Protein AF-A0A356ESF3-F1 (afdb_monomer_lite)

Radius of gyration: 30.13 Å; chains: 1; bounding box: 74×67×74 Å

pLDDT: mean 86.28, std 17.3, range [22.8, 98.75]

Foldseek 3Di:
DDDDDDDDPPDDDPDDPDPPDALAACQVVVVLLVVLQVQQAQVVDAALFGHQFGPDNDGALLLSLLSLLLCVQSQDQQCPVDDPRNLVRNLVVNQVQADQLRFGPRPVPADRLLSQLSQLQSCLSSLAARPHFPASLAVCCLDLVSVVVCVVPVAQQQQLLRRLSCCQSYVLLSLLAPSHDPSNLVSNVVVVQVAQDQQQRFGGVVRHHVDLLSRLNNCLSHCLSCVVVVNQRDHLLNLLVSLLVCQDPQLDNDPQAQSLLSSLSSCLRSCVNVVPRCVVSSVVSLVSNSNVLSVCVVVVSVVSRGSRSSSSNSQSLLSSCVSCVPNHPHPVRRHGHHPRHDVSSNVNLSHHDHNDPVPDDQPLEDDDQPVVVVVVVVVALWDWLQQDQDAFWTRTHNRDPQFIKHWDPQDDPDPSPFGFDDFDAVVQVPPRDHNSRGHGHPPDDPTDIGTHDDPSPVDQFKDKDKDKDAAQAQDQAKAFPDAQQDQPPLRHAKGFIFGPPVVQRWTKIWGDNRSDPVRIDIDIFPHRDDHPDIWMWMWIDGPPPDIWIDINNHTRTD

Secondary structure (DSSP, 8-state):
----------------------S--HHHHHHHHHHHHHTTB-TTPPTT-B-SSTT--S--HHHHHHHHHHHHHTT--HHHHS-HHHHHHHHHHHTTTB-TTS-BS--TT--HHHHHHHHHHHHHHHT---SS-SHHHHTTSSSHHHHHHHHHHT--GGGHHHHTHHIIIIIIHHHHSTT--HHHHHHHHHHHHHHB-TTTS-B-TTS--SSHHHHHHHHHTTHHHHHHHTPPPS-HHHHHHHHHHH--TTS-SSSSSHHHHHHHHHHHHHHHHSTTSSHHHHHHHHHHHHHHHHHHHHHHHHT---HHHHHHHHHHHHHHHHH-TTTS--TT-PPP--TTT-GGGG-HHHH---S--S--SSSSS----HHHHHHHHT--S--B----SSSSEE-BTT--GGG-EEEES--SSSTTSSSSEE-S-GGGT-TTS-TT-EE----SSS-EEE----GGG---S-EEEEEEE-BSS--SEEEEEEEEEETGGGEEEEEEEEEETTSS-EEEEEE-SSS-STT-EEEEEEEEPPBT--EEEEEEEETTTEEEEEETTEEEE-

Sequence (558 aa):
MRIGGLAIVVVFFAARSSTAQTILDLATVRPKIYTALANLEIAGGGYGQYSMTVGSSTPSYYASLDASQIRTIIGEDLPTSLTETQRTEWIAHLHTFALPDGGYTDTYGHNVLHANGMTIQSLGALGGKQKYPASPLYAPFDTPTEAINYLLNQINWTNQWGESHKFWGGFVMYSQSTAATIEWIDTVFDWLDTNVDPTTGWWRIGQQPSSNTQGLGGGSHIWPMFEHCGHAFPYPERVIDRILTMAASNGSFGGIGYLNLDAMYGLKYMHSLAPTYRTADIDALVVKHGQWLAANLDSYLAGNPNAHSLLACVGDLGLMNQLAPHLYPDSTGASWTDIFTDPRFYQTAAVEVFSSEPPGPPIGADRRAPYAYTVLGDAPAGYWRLGETEPGAVGEARGQESLQGMHHSLGSDAGPGNIAQSGPRPAGGFVGMSSDNRAIHFAGGNDYVSVPDAAELDITGALTLEAWIRLDRIPAGNTGIVAKYLGSGNQRSYSLYVDGQTDDGTLGLIISPDGTYTTSFALRDDVAIPLETWLHVVGTYEPSQRMRLYINGTQAAE

Structure (mmCIF, N/CA/C/O backbone):
data_AF-A0A356ESF3-F1
#
_entry.id   AF-A0A356ESF3-F1
#
loop_
_atom_site.group_PDB
_atom_site.id
_atom_site.type_symbol
_atom_site.label_atom_id
_atom_site.label_alt_id
_atom_site.label_comp_id
_atom_site.label_asym_id
_atom_site.label_entity_id
_atom_site.label_seq_id
_atom_site.pdbx_PDB_ins_code
_atom_site.Cartn_x
_atom_site.Cartn_y
_atom_site.Cartn_z
_atom_site.occupancy
_atom_site.B_iso_or_equiv
_atom_site.auth_seq_id
_atom_site.auth_comp_id
_atom_site.auth_asym_id
_atom_site.auth_atom_id
_atom_site.pdbx_PDB_model_num
ATOM 1 N N . MET A 1 1 ? 21.217 -44.627 3.019 1.00 33.62 1 MET A N 1
ATOM 2 C CA . MET A 1 1 ? 22.060 -43.619 2.336 1.00 33.62 1 MET A CA 1
ATOM 3 C C . MET A 1 1 ? 21.092 -42.588 1.744 1.00 33.62 1 MET A C 1
ATOM 5 O O . MET A 1 1 ? 20.382 -42.957 0.827 1.00 33.62 1 MET A O 1
ATOM 9 N N . ARG A 1 2 ? 20.637 -41.632 2.578 1.00 23.33 2 ARG A N 1
ATOM 10 C CA . ARG A 1 2 ? 20.814 -40.152 2.470 1.00 23.33 2 ARG A CA 1
ATOM 11 C C . ARG A 1 2 ? 20.280 -39.564 1.140 1.00 23.33 2 ARG A C 1
ATOM 13 O O . ARG A 1 2 ? 20.838 -39.919 0.115 1.00 23.33 2 ARG A O 1
ATOM 20 N N . ILE A 1 3 ? 19.107 -38.891 1.112 1.00 28.06 3 ILE A N 1
ATOM 21 C CA . ILE A 1 3 ? 18.780 -37.461 1.459 1.00 28.06 3 ILE A CA 1
ATOM 22 C C . ILE A 1 3 ? 19.436 -36.492 0.445 1.00 28.06 3 ILE A C 1
ATOM 24 O O . ILE A 1 3 ? 20.602 -36.704 0.148 1.00 28.06 3 ILE A O 1
ATOM 28 N N . GLY A 1 4 ? 18.838 -35.424 -0.111 1.00 24.97 4 GLY A N 1
ATOM 29 C CA . GLY A 1 4 ? 17.631 -34.604 0.141 1.00 24.97 4 GLY A CA 1
ATOM 30 C C . GLY A 1 4 ? 17.534 -33.517 -0.964 1.00 24.97 4 GLY A C 1
ATOM 31 O O . GLY A 1 4 ? 18.264 -33.609 -1.942 1.00 24.97 4 GLY A O 1
ATOM 32 N N . GLY A 1 5 ? 16.713 -32.468 -0.913 1.00 25.56 5 GLY A N 1
ATOM 33 C CA . GLY A 1 5 ? 15.833 -31.957 0.129 1.00 25.56 5 GLY A CA 1
ATOM 34 C C . GLY A 1 5 ? 15.041 -30.746 -0.394 1.00 25.56 5 GLY A C 1
ATOM 35 O O . GLY A 1 5 ? 15.515 -29.990 -1.237 1.00 25.56 5 GLY A O 1
ATOM 36 N N . LEU A 1 6 ? 13.824 -30.617 0.126 1.00 25.80 6 LEU A N 1
ATOM 37 C CA . LEU A 1 6 ? 12.938 -29.461 0.052 1.00 25.80 6 LEU A CA 1
ATOM 38 C C . LEU A 1 6 ? 13.530 -28.361 0.955 1.00 25.80 6 LEU A C 1
ATOM 40 O O . LEU A 1 6 ? 13.754 -28.615 2.140 1.00 25.80 6 LEU A O 1
ATOM 44 N N . ALA A 1 7 ? 13.811 -27.171 0.428 1.00 23.06 7 ALA A N 1
ATOM 45 C CA . ALA A 1 7 ? 14.219 -26.029 1.243 1.00 23.06 7 ALA A CA 1
ATOM 46 C C . ALA A 1 7 ? 12.967 -25.308 1.764 1.00 23.06 7 ALA A C 1
ATOM 48 O O . ALA A 1 7 ? 12.455 -24.395 1.129 1.00 23.06 7 ALA A O 1
ATOM 49 N N . ILE A 1 8 ? 12.466 -25.738 2.924 1.00 25.11 8 ILE A N 1
ATOM 50 C CA . ILE A 1 8 ? 11.667 -24.871 3.793 1.00 25.11 8 ILE A CA 1
ATOM 51 C C . ILE A 1 8 ? 12.666 -24.241 4.759 1.00 25.11 8 ILE A C 1
ATOM 53 O O . ILE A 1 8 ? 13.225 -24.925 5.618 1.00 25.11 8 ILE A O 1
ATOM 57 N N . VAL A 1 9 ? 12.917 -22.944 4.608 1.00 22.80 9 VAL A N 1
ATOM 58 C CA . VAL A 1 9 ? 13.633 -22.162 5.616 1.00 22.80 9 VAL A CA 1
ATOM 59 C C . VAL A 1 9 ? 12.660 -21.929 6.773 1.00 22.80 9 VAL A C 1
ATOM 61 O O . VAL A 1 9 ? 11.919 -20.955 6.798 1.00 22.80 9 VAL A O 1
ATOM 64 N N . VAL A 1 10 ? 12.628 -22.859 7.728 1.00 24.31 10 VAL A N 1
ATOM 65 C CA . VAL A 1 10 ? 12.132 -22.575 9.080 1.00 24.31 10 VAL A CA 1
ATOM 66 C C . VAL A 1 10 ? 13.339 -22.118 9.887 1.00 24.31 10 VAL A C 1
ATOM 68 O O . VAL A 1 10 ? 14.168 -22.934 10.297 1.00 24.31 10 VAL A O 1
ATOM 71 N N . VAL A 1 11 ? 13.468 -20.808 10.095 1.00 26.02 11 VAL A N 1
ATOM 72 C CA . VAL A 1 11 ? 14.440 -20.265 11.048 1.00 26.02 11 VAL A CA 1
ATOM 73 C C . VAL A 1 11 ? 13.948 -20.606 12.453 1.00 26.02 11 VAL A C 1
ATOM 75 O O . VAL A 1 11 ? 13.089 -19.932 13.013 1.00 26.02 11 VAL A O 1
ATOM 78 N N . PHE A 1 12 ? 14.487 -21.672 13.043 1.00 25.70 12 PHE A N 1
ATOM 79 C CA . PHE A 1 12 ? 14.434 -21.846 14.490 1.00 25.70 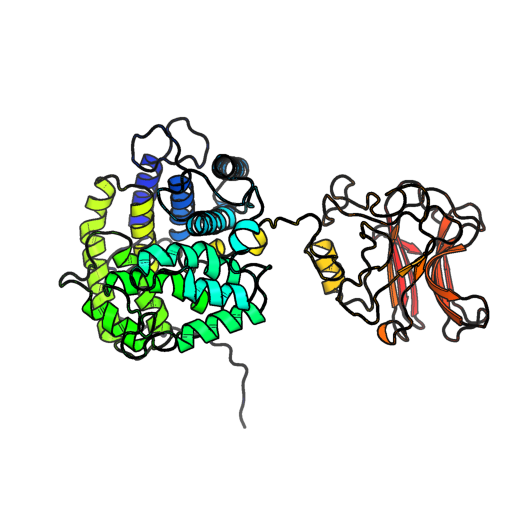12 PHE A CA 1
ATOM 80 C C . PHE A 1 12 ? 15.475 -20.914 15.110 1.00 25.70 12 PHE A C 1
ATOM 82 O O . PHE A 1 12 ? 16.675 -21.189 15.052 1.00 25.70 12 PHE A O 1
ATOM 89 N N . PHE A 1 13 ? 15.031 -19.820 15.731 1.00 31.69 13 PHE A N 1
ATOM 90 C CA . PHE A 1 13 ? 15.880 -19.101 16.673 1.00 31.69 13 PHE A CA 1
ATOM 91 C C . PHE A 1 13 ? 16.156 -20.030 17.856 1.00 31.69 13 PHE A C 1
ATOM 93 O O . PHE A 1 13 ? 15.277 -20.330 18.664 1.00 31.69 13 PHE A O 1
ATOM 100 N N . ALA A 1 14 ? 17.392 -20.517 17.952 1.00 28.67 14 ALA A N 1
ATOM 101 C CA . ALA A 1 14 ? 17.881 -21.115 19.179 1.00 28.67 14 ALA A CA 1
ATOM 102 C C . ALA A 1 14 ? 17.807 -20.040 20.270 1.00 28.67 14 ALA A C 1
ATOM 104 O O . ALA A 1 14 ? 18.539 -19.051 20.219 1.00 28.67 14 ALA A O 1
ATOM 105 N N . ALA A 1 15 ? 16.914 -20.228 21.243 1.00 33.78 15 ALA A N 1
ATOM 106 C CA . ALA A 1 15 ? 16.861 -19.409 22.440 1.00 33.78 15 ALA A CA 1
ATOM 107 C C . ALA A 1 15 ? 18.212 -19.512 23.161 1.00 33.78 15 ALA A C 1
ATOM 109 O O . ALA A 1 15 ? 18.479 -20.455 23.908 1.00 33.78 15 ALA A O 1
ATOM 110 N N . ARG A 1 16 ? 19.097 -18.539 22.925 1.00 36.41 16 ARG A N 1
ATOM 111 C CA . ARG A 1 16 ? 20.170 -18.247 23.867 1.00 36.41 16 ARG A CA 1
ATOM 112 C C . ARG A 1 16 ? 19.486 -17.742 25.126 1.00 36.41 16 ARG A C 1
ATOM 114 O O . ARG A 1 16 ? 18.855 -16.692 25.106 1.00 36.41 16 ARG A O 1
ATOM 121 N N . SER A 1 17 ? 19.620 -18.487 26.219 1.00 40.91 17 SER A N 1
ATOM 122 C CA . SER A 1 17 ? 19.345 -17.975 27.555 1.00 40.91 17 SER A CA 1
ATOM 123 C C . SER A 1 17 ? 20.374 -16.885 27.873 1.00 40.91 17 SER A C 1
ATOM 125 O O . SER A 1 17 ? 21.403 -17.148 28.499 1.00 40.91 17 SER A O 1
ATOM 127 N N . SER A 1 18 ? 20.147 -15.665 27.397 1.00 42.16 18 SER A N 1
ATOM 128 C CA . SER A 1 18 ? 20.716 -14.486 28.028 1.00 42.16 18 SER A CA 1
ATOM 129 C C . SER A 1 18 ? 19.653 -13.939 28.970 1.00 42.16 18 SER A C 1
ATOM 131 O O . SER A 1 18 ? 18.518 -13.661 28.601 1.00 42.16 18 SER A O 1
ATOM 133 N N . THR A 1 19 ? 20.029 -13.807 30.231 1.00 45.09 19 THR A N 1
ATOM 134 C CA . THR A 1 19 ? 19.345 -13.029 31.263 1.00 45.09 19 THR A CA 1
ATOM 135 C C . THR A 1 19 ? 19.407 -11.530 30.933 1.00 45.09 19 THR A C 1
ATOM 137 O O . THR A 1 19 ? 19.825 -10.728 31.766 1.00 45.09 19 THR A O 1
ATOM 140 N N . ALA A 1 20 ? 19.100 -11.141 29.695 1.00 57.12 20 ALA A N 1
ATOM 141 C CA . ALA A 1 20 ? 18.990 -9.746 29.315 1.00 57.12 20 ALA A CA 1
ATOM 142 C C . ALA A 1 20 ? 17.649 -9.235 29.846 1.00 57.12 20 ALA A C 1
ATOM 144 O O . ALA A 1 20 ? 16.586 -9.728 29.476 1.00 57.12 20 ALA A O 1
ATOM 145 N N . GLN A 1 21 ? 17.720 -8.305 30.794 1.00 80.31 21 GLN A N 1
ATOM 146 C CA . GLN A 1 21 ? 16.552 -7.680 31.394 1.00 80.31 21 GLN A CA 1
ATOM 147 C C . GLN A 1 21 ? 15.764 -6.930 30.313 1.00 80.31 21 GLN A C 1
ATOM 149 O O . GLN A 1 21 ? 16.346 -6.152 29.558 1.00 80.31 21 GLN A O 1
ATOM 154 N N . THR A 1 22 ? 14.451 -7.160 30.255 1.00 92.50 22 THR A N 1
ATOM 155 C CA . THR A 1 22 ? 13.517 -6.378 29.435 1.00 92.50 22 THR A CA 1
ATOM 156 C C . THR A 1 22 ? 13.766 -4.881 29.628 1.00 92.50 22 THR A C 1
ATOM 158 O O . THR A 1 22 ? 13.829 -4.410 30.765 1.00 92.50 22 THR A O 1
ATOM 161 N N . ILE A 1 23 ? 13.918 -4.144 28.525 1.00 96.81 23 ILE A N 1
ATOM 162 C CA . ILE A 1 23 ? 14.173 -2.696 28.540 1.00 96.81 23 ILE A CA 1
ATOM 163 C C . ILE A 1 23 ? 12.850 -1.934 28.590 1.00 96.81 23 ILE A C 1
ATOM 165 O O . ILE A 1 23 ? 12.696 -1.025 29.402 1.00 96.81 23 ILE A O 1
ATOM 169 N N . LEU A 1 24 ? 11.894 -2.313 27.740 1.00 97.31 24 LEU A N 1
ATOM 170 C CA . LEU A 1 24 ? 10.580 -1.683 27.668 1.00 97.31 24 LEU A CA 1
ATOM 171 C C . LEU A 1 24 ? 9.538 -2.729 27.277 1.00 97.31 24 LEU A C 1
ATOM 173 O O . LEU A 1 24 ? 9.595 -3.277 26.185 1.00 97.31 24 LEU A O 1
ATOM 177 N N . ASP A 1 25 ? 8.583 -2.993 28.165 1.00 97.38 25 ASP A N 1
ATOM 178 C CA . ASP A 1 25 ? 7.442 -3.854 27.851 1.00 97.38 25 ASP A CA 1
ATOM 179 C C . ASP A 1 25 ? 6.355 -3.042 27.134 1.00 97.38 25 ASP A C 1
ATOM 181 O O . ASP A 1 25 ? 5.724 -2.156 27.727 1.00 97.38 25 ASP A O 1
ATOM 185 N N . LEU A 1 26 ? 6.127 -3.351 25.860 1.00 98.19 26 LEU A N 1
ATOM 186 C CA . LEU A 1 26 ? 5.186 -2.658 24.985 1.00 98.19 26 LEU A CA 1
ATOM 187 C C . LEU A 1 26 ? 3.727 -2.816 25.433 1.00 98.19 26 LEU A C 1
ATOM 189 O O . LEU A 1 26 ? 2.911 -1.925 25.169 1.00 98.19 26 LEU A O 1
ATOM 193 N N . ALA A 1 27 ? 3.413 -3.842 26.234 1.00 97.56 27 ALA A N 1
ATOM 194 C CA . ALA A 1 27 ? 2.104 -3.978 26.872 1.00 97.56 27 ALA A CA 1
ATOM 195 C C . ALA A 1 27 ? 1.774 -2.773 27.767 1.00 97.56 27 ALA A C 1
ATOM 197 O O . ALA A 1 27 ? 0.624 -2.344 27.851 1.00 97.56 27 ALA A O 1
ATOM 198 N N . THR A 1 28 ? 2.788 -2.193 28.419 1.00 97.38 28 THR A N 1
ATOM 199 C CA . THR A 1 28 ? 2.629 -1.019 29.295 1.00 97.38 28 THR A CA 1
ATOM 200 C C . THR A 1 28 ? 2.535 0.294 28.517 1.00 97.38 28 THR A C 1
ATOM 202 O O . THR A 1 28 ? 2.026 1.294 29.028 1.00 97.38 28 THR A O 1
ATOM 205 N N . VAL A 1 29 ? 3.014 0.294 27.272 1.00 98.00 29 VAL A N 1
ATOM 206 C CA . VAL A 1 29 ? 3.038 1.460 26.386 1.00 98.00 29 VAL A CA 1
ATOM 207 C C . VAL A 1 29 ? 1.725 1.589 25.620 1.00 98.00 29 VAL A C 1
ATOM 209 O O . VAL A 1 29 ? 1.225 2.699 25.439 1.00 98.00 29 VAL A O 1
ATOM 212 N N . ARG A 1 30 ? 1.124 0.469 25.210 1.00 96.69 30 ARG A N 1
ATOM 213 C CA . ARG A 1 30 ? -0.071 0.463 24.358 1.00 96.69 30 ARG A CA 1
ATOM 214 C C . ARG A 1 30 ? -1.232 1.318 24.883 1.00 96.69 30 ARG A C 1
ATOM 216 O O . ARG A 1 30 ? -1.748 2.129 24.115 1.00 96.69 30 ARG A O 1
ATOM 223 N N . PRO A 1 31 ? -1.616 1.249 26.176 1.00 97.81 31 PRO A N 1
ATOM 224 C CA . PRO A 1 31 ? -2.673 2.110 26.712 1.00 97.81 31 PRO A CA 1
ATOM 225 C C . PRO A 1 31 ? -2.331 3.606 26.640 1.00 97.81 31 PRO A C 1
ATOM 227 O O . PRO A 1 31 ? -3.223 4.439 26.469 1.00 97.81 31 PRO A O 1
ATOM 230 N N . LYS A 1 32 ? -1.042 3.963 26.733 1.00 98.38 32 LYS A N 1
ATOM 231 C CA . LYS A 1 32 ? -0.572 5.351 26.614 1.00 98.38 32 LYS A CA 1
ATOM 232 C C . LYS A 1 32 ? -0.705 5.858 25.176 1.00 98.38 32 LYS A C 1
ATOM 234 O O . LYS A 1 32 ? -1.134 6.990 24.980 1.00 98.38 32 LYS A O 1
ATOM 239 N N . ILE A 1 33 ? -0.417 5.014 24.181 1.00 98.44 33 ILE A N 1
ATOM 240 C CA . ILE A 1 33 ? -0.637 5.334 22.759 1.00 98.44 33 ILE A CA 1
ATOM 241 C C . ILE A 1 33 ? -2.128 5.500 22.465 1.00 98.44 33 ILE A C 1
ATOM 243 O O . ILE A 1 33 ? -2.504 6.488 21.845 1.00 98.44 33 ILE A O 1
ATOM 247 N N . TYR A 1 34 ? -2.990 4.604 22.961 1.00 98.00 34 TYR A N 1
ATOM 248 C CA . TYR A 1 34 ? -4.442 4.777 22.823 1.00 98.00 34 TYR A CA 1
ATOM 249 C C . TYR A 1 34 ? -4.934 6.073 23.470 1.00 98.00 34 TYR A C 1
ATOM 251 O O . TYR A 1 34 ? -5.781 6.752 22.903 1.00 98.00 34 TYR A O 1
ATOM 259 N N . THR A 1 35 ? -4.374 6.455 24.621 1.00 98.38 35 THR A N 1
ATOM 260 C CA . THR A 1 35 ? -4.691 7.740 25.263 1.00 98.38 35 THR A CA 1
ATOM 261 C C . THR A 1 35 ? -4.254 8.921 24.391 1.00 98.38 35 THR A C 1
ATOM 263 O O . THR A 1 35 ? -5.018 9.865 24.207 1.00 98.38 35 THR A O 1
ATOM 266 N N . ALA A 1 36 ? -3.050 8.867 23.813 1.00 98.44 36 ALA A N 1
ATOM 267 C CA . ALA A 1 36 ? -2.564 9.900 22.900 1.00 98.44 36 ALA A CA 1
ATOM 268 C C . ALA A 1 36 ? -3.427 10.004 21.628 1.00 98.44 36 ALA A C 1
ATOM 270 O O . ALA A 1 36 ? -3.750 11.111 21.208 1.00 98.44 36 ALA A O 1
ATOM 271 N N . LEU A 1 37 ? -3.862 8.871 21.063 1.00 97.81 37 LEU A N 1
ATOM 272 C CA . LEU A 1 37 ? -4.806 8.832 19.943 1.00 97.81 37 LEU A CA 1
ATOM 273 C C . LEU A 1 37 ? -6.174 9.409 20.312 1.00 97.81 37 LEU A C 1
ATOM 275 O O . LEU A 1 37 ? -6.708 10.214 19.558 1.00 97.81 37 LEU A O 1
ATOM 279 N N . ALA A 1 38 ? -6.723 9.047 21.473 1.00 97.31 38 ALA A N 1
ATOM 280 C CA . ALA A 1 38 ? -8.015 9.554 21.933 1.00 97.31 38 ALA A CA 1
ATOM 281 C C . ALA A 1 38 ? -8.011 11.085 22.086 1.00 97.31 38 ALA A C 1
ATOM 283 O O . ALA A 1 38 ? -9.001 11.743 21.785 1.00 97.31 38 ALA A O 1
ATOM 284 N N . ASN A 1 39 ? -6.880 11.680 22.479 1.00 97.56 39 ASN A N 1
ATOM 285 C CA . ASN A 1 39 ? -6.734 13.139 22.543 1.00 97.56 39 ASN A CA 1
ATOM 286 C C . ASN A 1 39 ? -6.764 13.822 21.161 1.00 97.56 39 ASN A C 1
ATOM 288 O O . ASN A 1 39 ? -6.976 15.035 21.084 1.00 97.56 39 ASN A O 1
ATOM 292 N N . LEU A 1 40 ? -6.509 13.072 20.087 1.00 98.31 40 LEU A N 1
ATOM 293 C CA . LEU A 1 40 ? -6.548 13.556 18.708 1.00 98.31 40 LEU A CA 1
ATOM 294 C C . LEU A 1 40 ? -7.931 13.372 18.068 1.00 98.31 40 LEU A C 1
ATOM 296 O O . LEU A 1 40 ? -8.173 13.963 17.016 1.00 98.31 40 LEU A O 1
ATOM 300 N N . GLU A 1 41 ? -8.843 12.604 18.671 1.00 97.62 41 GLU A N 1
ATOM 301 C CA . GLU A 1 41 ? -10.202 12.407 18.154 1.00 97.62 41 GLU A CA 1
ATOM 302 C C . GLU A 1 41 ? -10.997 13.717 18.119 1.00 97.62 41 GLU A C 1
ATOM 304 O O . GLU A 1 41 ? -10.907 14.572 19.005 1.00 97.62 41 GLU A O 1
ATOM 309 N N . ILE A 1 42 ? -11.816 13.876 17.080 1.00 97.12 42 ILE A N 1
ATOM 310 C CA . ILE A 1 42 ? -12.699 15.030 16.944 1.00 97.12 42 ILE A CA 1
ATOM 311 C C . ILE A 1 42 ? -13.860 14.889 17.926 1.00 97.12 42 ILE A C 1
ATOM 313 O O . ILE A 1 42 ? -14.709 14.007 17.797 1.00 97.12 42 ILE A O 1
ATOM 317 N N . ALA A 1 43 ? -13.92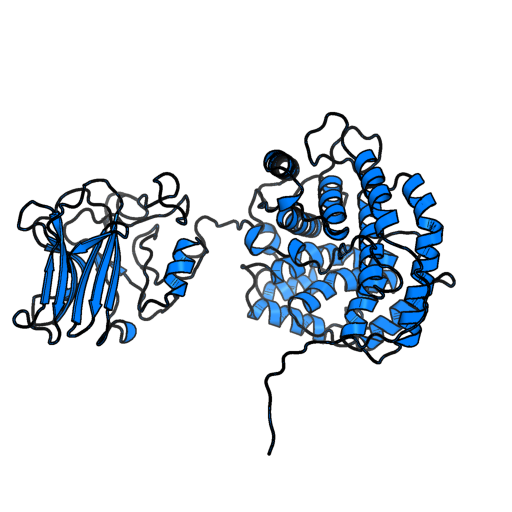9 15.796 18.900 1.00 92.38 43 ALA A N 1
ATOM 318 C CA . ALA A 1 43 ? -15.006 15.813 19.883 1.00 92.38 43 ALA A CA 1
ATOM 319 C C . ALA A 1 43 ? -16.380 15.974 19.203 1.00 92.38 43 ALA A C 1
ATOM 321 O O . ALA A 1 43 ? -16.642 16.971 18.532 1.00 92.38 43 ALA A O 1
ATOM 322 N N . GLY A 1 44 ? -17.265 14.990 19.395 1.00 89.31 44 GLY A N 1
ATOM 323 C CA . GLY A 1 44 ? -18.578 14.945 18.741 1.00 89.31 44 GLY A CA 1
ATOM 324 C C . GLY A 1 44 ? -18.537 14.601 17.245 1.00 89.31 44 GLY A C 1
ATOM 325 O O . GLY A 1 44 ? -19.570 14.696 16.584 1.00 89.31 44 GLY A O 1
ATOM 326 N N . GLY A 1 45 ? -17.368 14.225 16.715 1.00 89.12 45 GLY A N 1
ATOM 327 C CA . GLY A 1 45 ? -17.189 13.723 15.357 1.00 89.12 45 GLY A CA 1
ATOM 328 C C . GLY A 1 45 ? -17.649 12.273 15.193 1.00 89.12 45 GLY A C 1
ATOM 329 O O . GLY A 1 45 ? -17.932 11.572 16.166 1.00 89.12 45 GLY A O 1
ATOM 330 N N . GLY A 1 46 ? -17.735 11.833 13.937 1.00 91.75 46 GLY A N 1
ATOM 331 C CA . GLY A 1 46 ? -17.984 10.428 13.597 1.00 91.75 46 GLY A CA 1
ATOM 332 C C . GLY A 1 46 ? -16.772 9.539 13.890 1.00 91.75 46 GLY A C 1
ATOM 333 O O . GLY A 1 46 ? -15.663 10.043 14.098 1.00 91.75 46 GLY A O 1
ATOM 334 N N . TYR A 1 47 ? -16.957 8.216 13.884 1.00 95.06 47 TYR A N 1
ATOM 335 C CA . TYR A 1 47 ? -15.842 7.303 14.128 1.00 95.06 47 TYR A CA 1
ATOM 336 C C . TYR A 1 47 ? -14.743 7.467 13.070 1.00 95.06 47 TYR A C 1
ATOM 338 O O . TYR A 1 47 ? -15.022 7.644 11.884 1.00 95.06 47 TYR A O 1
ATOM 346 N N . GLY A 1 48 ? -13.482 7.414 13.501 1.00 96.06 48 GLY A N 1
ATOM 347 C CA . GLY A 1 48 ? -12.345 7.556 12.595 1.00 96.06 48 GLY A CA 1
ATOM 348 C C . GLY A 1 48 ? -11.979 8.989 12.218 1.00 96.06 48 GLY A C 1
ATOM 349 O O . GLY A 1 48 ? -11.104 9.175 11.379 1.00 96.06 48 GLY A O 1
ATOM 350 N N . GLN A 1 49 ? -12.629 9.995 12.807 1.00 97.56 49 GLN A N 1
ATOM 351 C CA . GLN A 1 49 ? -12.288 11.401 12.598 1.00 97.56 49 GLN A CA 1
ATOM 352 C C . GLN A 1 49 ? -11.233 11.846 13.606 1.00 97.56 49 GLN A C 1
ATOM 354 O O . GLN A 1 49 ? -11.535 12.081 14.778 1.00 97.56 49 GLN A O 1
ATOM 359 N N . TYR A 1 50 ? -10.000 12.000 13.132 1.00 98.38 50 TYR A N 1
ATOM 360 C CA . TYR A 1 50 ? -8.879 12.491 13.927 1.00 98.38 50 TYR A CA 1
ATOM 361 C C . TYR A 1 50 ? -8.440 13.872 13.446 1.00 98.38 50 TYR A C 1
ATOM 363 O O . TYR A 1 50 ? -8.526 14.209 12.268 1.00 98.38 50 TYR A O 1
ATOM 371 N N . SER A 1 51 ? -7.949 14.685 14.369 1.00 97.44 51 SER A N 1
ATOM 372 C CA . SER A 1 51 ? -7.263 15.938 14.090 1.00 97.44 51 SER A CA 1
ATOM 373 C C . SER A 1 51 ? -5.754 15.729 14.041 1.00 97.44 51 SER A C 1
ATOM 375 O O . SER A 1 51 ? -5.211 14.852 14.709 1.00 97.44 51 SER A O 1
ATOM 377 N N . MET A 1 52 ? -5.051 16.575 13.285 1.00 97.19 52 MET A N 1
ATOM 378 C CA . MET A 1 52 ? -3.586 16.530 13.267 1.00 97.19 52 MET A CA 1
ATOM 379 C C . MET A 1 52 ? -2.991 16.904 14.632 1.00 97.19 52 MET A C 1
ATOM 381 O O . MET A 1 52 ? -1.999 16.320 15.052 1.00 97.19 52 MET A O 1
ATOM 385 N N . THR A 1 53 ? -3.601 17.849 15.350 1.00 97.25 53 THR A N 1
ATOM 386 C CA . THR A 1 53 ? -3.121 18.343 16.648 1.00 97.25 53 THR A CA 1
ATOM 387 C C . THR A 1 53 ? -4.239 18.358 17.679 1.00 97.25 53 THR A C 1
ATOM 389 O O . THR A 1 53 ? -5.343 18.813 17.376 1.00 97.25 53 THR A O 1
ATOM 392 N N . VAL A 1 54 ? -3.914 17.972 18.915 1.00 96.75 54 VAL A N 1
ATOM 393 C CA . VAL A 1 54 ? -4.849 17.931 20.050 1.00 96.75 54 VAL A CA 1
ATOM 394 C C . VAL A 1 54 ? -5.616 19.247 20.206 1.00 96.75 54 VAL A C 1
ATOM 396 O O . VAL A 1 54 ? -5.035 20.333 20.175 1.00 96.75 54 VAL A O 1
ATOM 399 N N . GLY A 1 55 ? -6.932 19.139 20.399 1.00 93.38 55 GLY A N 1
ATOM 400 C CA . GLY A 1 55 ? -7.833 20.275 20.620 1.00 93.38 55 GLY A CA 1
ATOM 401 C C . GLY A 1 55 ? -8.336 20.971 19.350 1.00 93.38 55 GLY A C 1
ATOM 402 O O . GLY A 1 55 ? -9.154 21.884 19.452 1.00 93.38 55 GLY A O 1
ATOM 403 N N . SER A 1 56 ? -7.894 20.553 18.161 1.00 94.88 56 SER A N 1
ATOM 404 C CA . SER A 1 56 ? -8.491 21.011 16.904 1.00 94.88 56 SER A CA 1
ATOM 405 C C . SER A 1 56 ? -9.886 20.412 16.719 1.00 94.88 56 SER A C 1
ATOM 407 O O . SER A 1 56 ? -10.107 19.228 16.957 1.00 94.88 56 SER A O 1
ATOM 409 N N . SER A 1 57 ? -10.825 21.224 16.236 1.00 92.12 57 SER A N 1
ATOM 410 C CA . SER A 1 57 ? -12.174 20.782 15.864 1.00 92.12 57 SER A CA 1
ATOM 411 C C . SER A 1 57 ? -12.302 20.386 14.391 1.00 92.12 57 SER A C 1
ATOM 413 O O . SER A 1 57 ? -13.395 20.047 13.948 1.00 92.12 57 SER A O 1
ATOM 415 N N . THR A 1 58 ? -11.224 20.497 13.610 1.00 92.12 58 THR A N 1
ATOM 416 C CA . THR A 1 58 ? -11.225 20.184 12.176 1.00 92.12 58 THR A CA 1
ATOM 417 C C . THR A 1 58 ? -10.671 18.776 11.966 1.00 92.12 58 THR A C 1
ATOM 419 O O . THR A 1 58 ? -9.489 18.562 12.268 1.00 92.12 58 THR A O 1
ATOM 422 N N . PRO A 1 59 ? -11.481 17.832 11.448 1.00 93.06 59 PRO A N 1
ATOM 423 C CA . PRO A 1 59 ? -10.991 16.526 11.031 1.00 93.06 59 PRO A CA 1
ATOM 424 C C . PRO A 1 59 ? -9.911 16.674 9.958 1.00 93.06 59 PRO A C 1
ATOM 426 O O . PRO A 1 59 ? -10.073 17.460 9.025 1.00 93.06 59 PRO A O 1
ATOM 429 N N . SER A 1 60 ? -8.835 15.906 10.084 1.00 94.56 60 SER A N 1
ATOM 430 C CA . SER A 1 60 ? -7.778 15.806 9.086 1.00 94.56 60 SER A CA 1
ATOM 431 C C . SER A 1 60 ? -7.798 14.426 8.448 1.00 94.56 60 SER A C 1
ATOM 433 O O . SER A 1 60 ? -7.833 13.400 9.134 1.00 94.56 60 SER A O 1
ATOM 435 N N . TYR A 1 61 ? -7.725 14.419 7.122 1.00 93.44 61 TYR A N 1
ATOM 436 C CA . TYR A 1 61 ? -7.575 13.210 6.326 1.00 93.44 61 TYR A CA 1
ATOM 437 C C . TYR A 1 61 ? -6.348 12.424 6.773 1.00 93.44 61 TYR A C 1
ATOM 439 O O . TYR A 1 61 ? -6.441 11.257 7.147 1.00 93.44 61 TYR A O 1
ATOM 447 N N . TYR A 1 62 ? -5.205 13.105 6.797 1.00 93.19 62 TYR A N 1
ATOM 448 C CA . TYR A 1 62 ? -3.917 12.484 7.049 1.00 93.19 62 TYR A CA 1
ATOM 449 C C . TYR A 1 62 ? -3.803 11.948 8.478 1.00 93.19 62 TYR A C 1
ATOM 451 O O . TYR A 1 62 ? -3.372 10.818 8.679 1.00 93.19 62 TYR A O 1
ATOM 459 N N . ALA A 1 63 ? -4.301 12.699 9.467 1.00 98.12 63 ALA A N 1
ATOM 460 C CA . ALA A 1 63 ? -4.342 12.227 10.852 1.00 98.12 63 ALA A CA 1
ATOM 461 C C . ALA A 1 63 ? -5.218 10.976 11.020 1.00 98.12 63 ALA A C 1
ATOM 463 O O . ALA A 1 63 ? -4.914 10.095 11.824 1.00 98.12 63 ALA A O 1
ATOM 464 N N . SER A 1 64 ? -6.305 10.889 10.251 1.00 98.56 64 SER A N 1
ATOM 465 C CA . SER A 1 64 ? -7.213 9.742 10.276 1.00 98.56 64 SER A CA 1
ATOM 466 C C . SER A 1 64 ? -6.601 8.502 9.618 1.00 98.56 64 SER A C 1
ATOM 468 O O . SER A 1 64 ? -6.884 7.385 10.053 1.00 98.56 64 SER A O 1
ATOM 470 N N . LEU A 1 65 ? -5.727 8.679 8.619 1.00 98.56 65 LEU A N 1
ATOM 471 C CA . LEU A 1 65 ? -4.889 7.602 8.083 1.00 98.56 65 LEU A CA 1
ATOM 472 C C . LEU A 1 65 ? -3.867 7.144 9.129 1.00 98.56 65 LEU A C 1
ATOM 474 O O . LEU A 1 65 ? -3.844 5.959 9.473 1.00 98.56 65 LEU A O 1
ATOM 478 N N . ASP A 1 66 ? -3.100 8.085 9.694 1.00 98.56 66 ASP A N 1
ATOM 479 C CA . ASP A 1 66 ? -2.069 7.813 10.702 1.00 98.56 66 ASP A CA 1
ATOM 480 C C . ASP A 1 66 ? -2.650 7.017 11.884 1.00 98.56 66 ASP A C 1
ATOM 482 O O . ASP A 1 66 ? -2.065 6.030 12.326 1.00 98.56 66 ASP A O 1
ATOM 486 N N . ALA A 1 67 ? -3.846 7.379 12.361 1.00 98.69 67 ALA A N 1
ATOM 487 C CA . ALA A 1 67 ? -4.512 6.691 13.464 1.00 98.69 67 ALA A CA 1
ATOM 488 C C . ALA A 1 67 ? -4.832 5.216 13.160 1.00 98.69 67 ALA A C 1
ATOM 490 O O . ALA A 1 67 ? -4.631 4.354 14.019 1.00 98.69 67 ALA A O 1
ATOM 491 N N . SER A 1 68 ? -5.293 4.896 11.947 1.00 98.62 68 SER A N 1
ATOM 492 C CA . SER A 1 68 ? -5.547 3.501 11.551 1.00 98.62 68 SER A CA 1
ATOM 493 C C . SER A 1 68 ? -4.253 2.680 11.483 1.00 98.62 68 SER A C 1
ATOM 495 O O . SER A 1 68 ? -4.218 1.531 11.930 1.00 98.62 68 SER A O 1
ATOM 497 N N . GLN A 1 69 ? -3.165 3.283 10.999 1.00 98.69 69 GLN A N 1
ATOM 498 C CA . GLN A 1 69 ? -1.866 2.626 10.898 1.00 98.69 69 GLN A CA 1
ATOM 499 C C . GLN A 1 69 ? -1.241 2.420 12.275 1.00 98.69 69 GLN A C 1
ATOM 501 O O . GLN A 1 69 ? -0.792 1.317 12.568 1.00 98.69 69 GLN A O 1
ATOM 506 N N . ILE A 1 70 ? -1.307 3.422 13.161 1.00 98.75 70 ILE A N 1
ATOM 507 C CA . ILE A 1 70 ? -0.881 3.303 14.562 1.00 98.75 70 ILE A CA 1
ATOM 508 C C . ILE A 1 70 ? -1.562 2.103 15.217 1.00 98.75 70 ILE A C 1
ATOM 510 O O . ILE A 1 70 ? -0.885 1.244 15.775 1.00 98.75 70 ILE A O 1
ATOM 514 N N . ARG A 1 71 ? -2.894 2.019 15.125 1.00 98.44 71 ARG A N 1
ATOM 515 C CA . ARG A 1 71 ? -3.674 0.928 15.726 1.00 98.44 71 ARG A CA 1
ATOM 516 C C . ARG A 1 71 ? -3.289 -0.439 15.161 1.00 98.44 71 ARG A C 1
ATOM 518 O O . ARG A 1 71 ? -3.110 -1.400 15.904 1.00 98.44 71 ARG A O 1
ATOM 525 N N . THR A 1 72 ? -3.072 -0.505 13.855 1.00 98.31 72 THR A N 1
ATOM 526 C CA . THR A 1 72 ? -2.630 -1.730 13.181 1.00 98.31 72 THR A CA 1
ATOM 527 C C . THR A 1 72 ? -1.234 -2.159 13.654 1.00 98.31 72 THR A C 1
ATOM 529 O O . THR A 1 72 ? -1.044 -3.322 14.018 1.00 98.31 72 THR A O 1
ATOM 532 N N . ILE A 1 73 ? -0.283 -1.218 13.743 1.00 98.62 73 ILE A N 1
ATOM 533 C CA . ILE A 1 73 ? 1.109 -1.464 14.159 1.00 98.62 73 ILE A CA 1
ATOM 534 C C . ILE A 1 73 ? 1.198 -1.967 15.601 1.00 98.62 73 ILE A C 1
ATOM 536 O O . ILE A 1 73 ? 2.012 -2.840 15.889 1.00 98.62 73 ILE A O 1
ATOM 540 N N . ILE A 1 74 ? 0.340 -1.481 16.504 1.00 97.25 74 ILE A N 1
ATOM 541 C CA . ILE A 1 74 ? 0.297 -1.942 17.907 1.00 97.25 74 ILE A CA 1
ATOM 542 C C . ILE A 1 74 ? -0.411 -3.300 18.096 1.00 97.25 74 ILE A C 1
ATOM 544 O O . ILE A 1 74 ? -0.763 -3.681 19.220 1.00 97.25 74 ILE A O 1
ATOM 548 N N . GLY A 1 75 ? -0.640 -4.023 16.998 1.00 92.56 75 GLY A N 1
ATOM 549 C CA . GLY A 1 75 ? -1.183 -5.378 16.986 1.00 92.56 75 GLY A CA 1
ATOM 550 C C . GLY A 1 75 ? -2.708 -5.454 17.008 1.00 92.56 75 GLY A C 1
ATOM 551 O O . GLY A 1 75 ? -3.248 -6.512 17.324 1.00 92.56 75 GLY A O 1
ATOM 552 N N . GLU A 1 76 ? -3.419 -4.362 16.714 1.00 95.06 76 GLU A N 1
ATOM 553 C CA . GLU A 1 76 ? -4.875 -4.403 16.576 1.00 95.06 76 GLU A CA 1
ATOM 554 C C . GLU A 1 76 ? -5.285 -4.932 15.196 1.00 95.06 76 GLU A C 1
ATOM 556 O O . GLU A 1 76 ? -4.741 -4.523 14.168 1.00 95.06 76 GLU A O 1
ATOM 561 N N . ASP A 1 77 ? -6.264 -5.832 15.172 1.00 91.00 77 ASP A N 1
ATOM 562 C CA . ASP A 1 77 ? -6.919 -6.305 13.955 1.00 91.00 77 ASP A CA 1
ATOM 563 C C . ASP A 1 77 ? -8.236 -5.542 13.759 1.00 91.00 77 ASP A C 1
ATOM 565 O O . ASP A 1 77 ? -9.287 -5.934 14.265 1.00 91.00 77 ASP A O 1
ATOM 569 N N . LEU A 1 78 ? -8.164 -4.403 13.062 1.00 92.81 78 LEU A N 1
ATOM 570 C CA . LEU A 1 78 ? -9.293 -3.476 12.906 1.00 92.81 78 LEU A CA 1
ATOM 571 C C . LEU A 1 78 ? -10.583 -4.126 12.365 1.00 92.81 78 LEU A C 1
ATOM 573 O O . LEU A 1 78 ? -11.659 -3.748 12.832 1.00 92.81 78 LEU A O 1
ATOM 577 N N . PRO A 1 79 ? -10.544 -5.097 11.429 1.00 87.06 79 PRO A N 1
ATOM 578 C CA . PRO A 1 79 ? -11.736 -5.787 10.954 1.00 87.06 79 PRO A CA 1
ATOM 579 C C . PRO A 1 79 ? -12.506 -6.554 12.030 1.00 87.06 79 PRO A C 1
ATOM 581 O O . PRO A 1 79 ? -13.718 -6.705 11.882 1.00 87.06 79 PRO A O 1
ATOM 584 N N . THR A 1 80 ? -11.827 -7.034 13.078 1.00 88.31 80 THR A N 1
ATOM 585 C CA . THR A 1 80 ? -12.439 -7.808 14.169 1.00 88.31 80 THR A CA 1
ATOM 586 C C . THR A 1 80 ? -12.656 -6.986 15.435 1.00 88.31 80 THR A C 1
ATOM 588 O O . THR A 1 80 ? -13.606 -7.252 16.172 1.00 88.31 80 THR A O 1
ATOM 591 N N . SER A 1 81 ? -11.817 -5.981 15.696 1.00 91.88 81 SER A N 1
ATOM 592 C CA . SER A 1 81 ? -11.926 -5.132 16.886 1.00 91.88 81 SER A CA 1
ATOM 593 C C . SER A 1 81 ? -12.988 -4.038 16.761 1.00 91.88 81 SER A C 1
ATOM 595 O O . SER A 1 81 ? -13.554 -3.607 17.768 1.00 91.88 81 SER A O 1
ATOM 597 N N . LEU A 1 82 ? -13.270 -3.585 15.538 1.00 91.56 82 LEU A N 1
ATOM 598 C CA . LEU A 1 82 ? -14.273 -2.568 15.249 1.00 91.56 82 LEU A CA 1
ATOM 599 C C . LEU A 1 82 ? -15.605 -3.196 14.846 1.00 91.56 82 LEU A C 1
ATOM 601 O O . LEU A 1 82 ? -15.662 -4.208 14.151 1.00 91.56 82 LEU A O 1
ATOM 605 N N . THR A 1 83 ? -16.700 -2.530 15.206 1.00 89.69 83 THR A N 1
ATOM 606 C CA . THR A 1 83 ? -18.013 -2.853 14.630 1.00 89.69 83 THR A CA 1
ATOM 607 C C . THR A 1 83 ? -18.074 -2.459 13.152 1.00 89.69 83 THR A C 1
ATOM 609 O O . THR A 1 83 ? -17.397 -1.525 12.715 1.00 89.69 83 THR A O 1
ATOM 612 N N . GLU A 1 84 ? -18.950 -3.114 12.387 1.00 86.38 84 GLU A N 1
ATOM 613 C CA . GLU A 1 84 ? -19.177 -2.785 10.971 1.00 86.38 84 GLU A CA 1
ATOM 614 C C . GLU A 1 84 ? -19.557 -1.308 10.767 1.00 86.38 84 GLU A C 1
ATOM 616 O O . GLU A 1 84 ? -19.070 -0.652 9.846 1.00 86.38 84 GLU A O 1
ATOM 621 N N . THR A 1 85 ? -20.367 -0.752 11.676 1.00 89.62 85 THR A N 1
ATOM 622 C CA . THR A 1 85 ? -20.743 0.667 11.667 1.00 89.62 85 THR A CA 1
ATOM 623 C C . THR A 1 85 ? -19.525 1.572 11.828 1.00 89.62 85 THR A C 1
ATOM 625 O O . THR A 1 85 ? -19.335 2.481 11.028 1.00 89.62 85 THR A O 1
ATOM 628 N N . GLN A 1 86 ? -18.666 1.304 12.816 1.00 93.94 86 GLN A N 1
ATOM 629 C CA . GLN A 1 86 ? -17.455 2.096 13.058 1.00 93.94 86 GLN A CA 1
ATOM 630 C C . GLN A 1 86 ? -16.494 2.053 11.867 1.00 93.94 86 GLN A C 1
ATOM 632 O O . GLN A 1 86 ? -15.948 3.084 11.475 1.00 93.94 86 GLN A O 1
ATOM 637 N N . ARG A 1 87 ? -16.309 0.874 11.261 1.00 93.69 87 ARG A N 1
ATOM 638 C CA . ARG A 1 87 ? -15.482 0.724 10.055 1.00 93.69 87 ARG A CA 1
ATOM 639 C C . ARG A 1 87 ? -16.055 1.504 8.881 1.00 93.69 87 ARG A C 1
ATOM 641 O O . ARG A 1 87 ? -15.325 2.249 8.234 1.00 93.69 87 ARG A O 1
ATOM 648 N N . THR A 1 88 ? -17.356 1.367 8.635 1.00 88.38 88 THR A N 1
ATOM 649 C CA . THR A 1 88 ? -18.043 2.062 7.541 1.00 88.38 88 THR A CA 1
ATOM 650 C C . THR A 1 88 ? -17.986 3.578 7.718 1.00 88.38 88 THR A C 1
ATOM 652 O O . THR A 1 88 ? -17.714 4.286 6.753 1.00 88.38 88 THR A O 1
ATOM 655 N N . GLU A 1 89 ? -18.179 4.090 8.937 1.00 93.00 89 GLU A N 1
ATOM 656 C CA . GLU A 1 89 ? -18.053 5.521 9.243 1.00 93.00 89 GLU A CA 1
ATOM 657 C C . GLU A 1 89 ? -16.637 6.046 8.984 1.00 93.00 89 GLU A C 1
ATOM 659 O O . GLU A 1 89 ? -16.480 7.089 8.345 1.00 93.00 89 GLU A O 1
ATOM 664 N N . TRP A 1 90 ? -15.607 5.301 9.400 1.00 97.94 90 TRP A N 1
ATOM 665 C CA . TRP A 1 90 ? -14.216 5.687 9.162 1.00 97.94 90 TRP A CA 1
ATOM 666 C C . TRP A 1 90 ? -13.892 5.710 7.664 1.00 97.94 90 TRP A C 1
ATOM 668 O O . TRP A 1 90 ? -13.363 6.696 7.149 1.00 97.94 90 TRP A O 1
ATOM 678 N N . ILE A 1 91 ? -14.272 4.663 6.928 1.00 94.50 91 ILE A N 1
ATOM 679 C CA . ILE A 1 91 ? -14.071 4.594 5.474 1.00 94.50 91 ILE A CA 1
ATO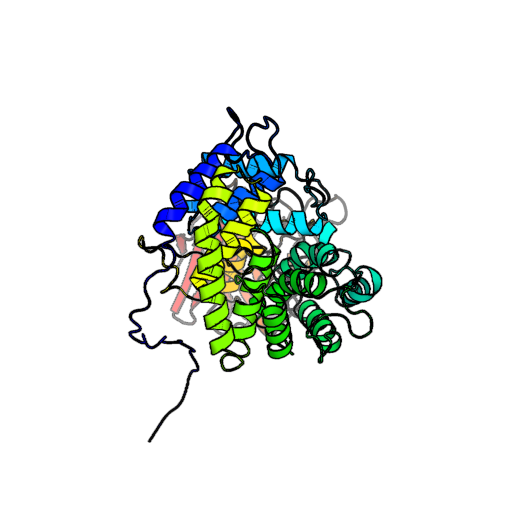M 680 C C . ILE A 1 91 ? -14.813 5.745 4.779 1.00 94.50 91 ILE A C 1
ATOM 682 O O . ILE A 1 91 ? -14.230 6.435 3.939 1.00 94.50 91 ILE A O 1
ATOM 686 N N . ALA A 1 92 ? -16.065 6.011 5.165 1.00 87.69 92 ALA A N 1
ATOM 687 C CA . ALA A 1 92 ? -16.854 7.115 4.627 1.00 87.69 92 ALA A CA 1
ATOM 688 C C . ALA A 1 92 ? -16.202 8.479 4.901 1.00 87.69 92 ALA A C 1
ATOM 690 O O . ALA A 1 92 ? -16.223 9.348 4.028 1.00 87.69 92 ALA A O 1
ATOM 691 N N . HIS A 1 93 ? -15.578 8.662 6.069 1.00 94.44 93 HIS A N 1
ATOM 692 C CA . HIS A 1 93 ? -14.809 9.862 6.381 1.00 94.44 93 HIS A CA 1
ATOM 693 C C . HIS A 1 93 ? -13.615 10.044 5.433 1.00 94.44 93 HIS A C 1
ATOM 695 O O . HIS A 1 93 ? -13.495 11.108 4.819 1.00 94.44 93 HIS A O 1
ATOM 701 N N . LEU A 1 94 ? -12.785 9.011 5.237 1.00 94.50 94 LEU A N 1
ATOM 702 C CA . LEU A 1 94 ? -11.649 9.062 4.301 1.00 94.50 94 LEU A CA 1
ATOM 703 C C . LEU A 1 94 ? -12.121 9.374 2.870 1.00 94.50 94 LEU A C 1
ATOM 705 O O . LEU A 1 94 ? -11.519 10.173 2.153 1.00 94.50 94 LEU A O 1
ATOM 709 N N . HIS A 1 95 ? -13.262 8.812 2.471 1.00 90.56 95 HIS A N 1
ATOM 710 C CA . HIS A 1 95 ? -13.910 9.052 1.177 1.00 90.56 95 HIS A CA 1
ATOM 711 C C . HIS A 1 95 ? -14.412 10.484 0.958 1.00 90.56 95 HIS A C 1
ATOM 713 O O . HIS A 1 95 ? -14.708 10.840 -0.189 1.00 90.56 95 HIS A O 1
ATOM 719 N N . THR A 1 96 ? -14.522 11.316 1.999 1.00 87.38 96 THR A N 1
ATOM 720 C CA . THR A 1 96 ? -14.850 12.742 1.824 1.00 87.38 96 THR A CA 1
ATOM 721 C C . THR A 1 96 ? -13.692 13.551 1.243 1.00 87.38 96 THR A C 1
ATOM 723 O O . THR A 1 96 ? -13.938 14.591 0.637 1.00 87.38 96 THR A O 1
ATOM 726 N N . PHE A 1 97 ? -12.457 13.051 1.353 1.00 87.25 97 PHE A N 1
ATOM 727 C CA . PHE A 1 97 ? -11.260 13.725 0.846 1.00 87.25 97 PHE A CA 1
ATOM 728 C C . PHE A 1 97 ? -10.825 13.246 -0.535 1.00 87.25 97 PHE A C 1
ATOM 730 O O . PHE A 1 97 ? -10.024 13.924 -1.177 1.00 87.25 97 PHE A O 1
ATOM 737 N N . ALA A 1 98 ? -11.336 12.098 -0.983 1.00 80.94 98 ALA A N 1
ATOM 738 C CA . ALA A 1 98 ? -10.980 11.492 -2.258 1.00 80.94 98 ALA A CA 1
ATOM 739 C C . ALA A 1 98 ? -11.427 12.355 -3.450 1.00 80.94 98 ALA A C 1
ATOM 741 O O . ALA A 1 98 ? -12.549 12.875 -3.477 1.00 80.94 98 ALA A O 1
ATOM 742 N N . LEU A 1 99 ? -10.564 12.450 -4.458 1.00 76.31 99 LEU A N 1
ATOM 743 C CA . LEU A 1 99 ? -10.760 13.196 -5.695 1.00 76.31 99 LEU A CA 1
ATOM 744 C C . LEU A 1 99 ? -10.945 12.238 -6.887 1.00 76.31 99 LEU A C 1
ATOM 746 O O . LEU A 1 99 ? -10.370 11.149 -6.887 1.00 76.31 99 LEU A O 1
ATOM 750 N N . PRO A 1 100 ? -11.730 12.612 -7.918 1.00 72.50 100 PRO A N 1
ATOM 751 C CA . PRO A 1 100 ? -11.979 11.749 -9.079 1.00 72.50 100 PRO A CA 1
ATOM 752 C C . PRO A 1 100 ? -10.738 11.332 -9.882 1.00 72.50 100 PRO A C 1
ATOM 754 O O . PRO A 1 100 ? -10.817 10.384 -10.656 1.00 72.50 100 PRO A O 1
ATOM 757 N N . ASP A 1 101 ? -9.612 12.028 -9.719 1.00 67.38 101 ASP A N 1
ATOM 758 C CA . ASP A 1 101 ? -8.320 11.694 -10.331 1.00 67.38 101 ASP A CA 1
ATOM 759 C C . ASP A 1 101 ? -7.526 10.638 -9.537 1.00 67.38 101 ASP A C 1
ATOM 761 O O . ASP A 1 101 ? -6.366 10.379 -9.846 1.00 67.38 101 ASP A O 1
ATOM 765 N N . GLY A 1 102 ? -8.131 10.041 -8.505 1.00 72.88 102 GLY A N 1
ATOM 766 C CA . GLY A 1 102 ? -7.481 9.093 -7.598 1.00 72.88 102 GLY A CA 1
ATOM 767 C C . GLY A 1 102 ? -6.713 9.761 -6.462 1.00 72.88 102 GLY A C 1
ATOM 768 O O . GLY A 1 102 ? -6.302 9.086 -5.522 1.00 72.88 102 GLY A O 1
ATOM 769 N N . GLY A 1 103 ? -6.531 11.081 -6.520 1.00 77.69 103 GLY A N 1
ATOM 770 C CA . GLY A 1 103 ? -5.871 11.856 -5.485 1.00 77.69 103 GLY A CA 1
ATOM 771 C C . GLY A 1 103 ? -6.747 12.097 -4.259 1.00 77.69 103 GLY A C 1
ATOM 772 O O . GLY A 1 103 ? -7.902 11.678 -4.166 1.00 77.69 103 GLY A O 1
ATOM 773 N N . TYR A 1 104 ? -6.186 12.826 -3.298 1.00 84.25 104 TYR A N 1
ATOM 774 C CA . TYR A 1 104 ? -6.855 13.173 -2.048 1.00 84.25 104 TYR A CA 1
ATOM 775 C C . TYR A 1 104 ? -6.553 14.623 -1.677 1.00 84.25 104 TYR A C 1
ATOM 777 O O . TYR A 1 104 ? -5.460 15.135 -1.920 1.00 84.25 104 TYR A O 1
ATOM 785 N N . THR A 1 105 ? -7.535 15.286 -1.079 1.00 76.94 105 THR A N 1
ATOM 786 C CA . THR A 1 105 ? -7.356 16.589 -0.428 1.00 76.94 105 THR A CA 1
ATOM 787 C C . THR A 1 105 ? -6.753 16.418 0.969 1.00 76.94 105 THR A C 1
ATOM 789 O O . THR A 1 105 ? -6.773 15.325 1.524 1.00 76.94 105 THR A O 1
ATOM 792 N N . ASP A 1 106 ? -6.198 17.496 1.535 1.00 79.19 106 ASP A N 1
ATOM 793 C CA . ASP A 1 106 ? -5.554 17.487 2.862 1.00 79.19 106 ASP A CA 1
ATOM 794 C C . ASP A 1 106 ? -4.387 16.479 2.987 1.00 79.19 106 ASP A C 1
ATOM 796 O O . ASP A 1 106 ? -4.292 15.692 3.924 1.00 79.19 106 ASP A O 1
ATOM 800 N N . THR A 1 107 ? -3.443 16.513 2.038 1.00 83.38 107 THR A N 1
ATOM 801 C CA . THR A 1 107 ? -2.258 15.627 2.041 1.00 83.38 107 THR A CA 1
ATOM 802 C C . THR A 1 107 ? -1.203 15.999 3.088 1.00 83.38 107 THR A C 1
ATOM 804 O O . THR A 1 107 ? -0.103 15.449 3.079 1.00 83.38 107 THR A O 1
ATOM 807 N N . TYR A 1 108 ? -1.481 16.982 3.952 1.00 87.81 108 TYR A N 1
ATOM 808 C CA . TYR A 1 108 ? -0.520 17.507 4.925 1.00 87.81 108 TYR A CA 1
ATOM 809 C C . TYR A 1 108 ? 0.842 17.876 4.290 1.00 87.81 108 TYR A C 1
ATOM 811 O O . TYR A 1 108 ? 1.910 17.594 4.825 1.00 87.81 108 TYR A O 1
ATOM 819 N N . GLY A 1 109 ? 0.812 18.465 3.089 1.00 82.25 109 GLY A N 1
ATOM 820 C CA . GLY A 1 109 ? 2.014 18.864 2.345 1.00 82.25 109 GLY A CA 1
ATOM 821 C C . GLY A 1 109 ? 2.753 17.724 1.631 1.00 82.25 109 GLY A C 1
ATOM 822 O O . GLY A 1 109 ? 3.751 17.988 0.960 1.00 82.25 109 GLY A O 1
ATOM 823 N N . HIS A 1 110 ? 2.271 16.482 1.724 1.00 87.25 110 HIS A N 1
ATOM 824 C CA . HIS A 1 110 ? 2.845 15.345 1.008 1.00 87.25 110 HIS A CA 1
ATOM 825 C C . HIS A 1 110 ? 2.441 15.336 -0.468 1.00 87.25 110 HIS A C 1
ATOM 827 O O . HIS A 1 110 ? 1.403 15.875 -0.868 1.00 87.25 110 HIS A O 1
ATOM 833 N N . ASN A 1 111 ? 3.270 14.673 -1.279 1.00 88.50 111 ASN A N 1
ATOM 834 C CA . ASN A 1 111 ? 2.946 14.381 -2.668 1.00 88.50 111 ASN A CA 1
ATOM 835 C C . ASN A 1 111 ? 1.674 13.516 -2.750 1.00 88.50 111 ASN A C 1
ATOM 837 O O . ASN A 1 111 ? 1.446 12.660 -1.896 1.00 88.50 111 ASN A O 1
ATOM 841 N N . VAL A 1 112 ? 0.872 13.716 -3.798 1.00 86.25 112 VAL A N 1
ATOM 842 C CA . VAL A 1 112 ? -0.377 12.970 -4.009 1.00 86.25 112 VAL A CA 1
ATOM 843 C C . VAL A 1 112 ? -0.165 11.452 -4.061 1.00 86.25 112 VAL A C 1
ATOM 845 O O . VAL A 1 112 ? -0.986 10.716 -3.522 1.00 86.25 112 VAL A O 1
ATOM 848 N N . LEU A 1 113 ? 0.963 10.982 -4.610 1.00 89.25 113 LEU A N 1
ATOM 849 C CA . LEU A 1 113 ? 1.314 9.562 -4.614 1.00 89.25 113 LEU A CA 1
ATOM 850 C C . LEU A 1 113 ? 1.470 9.044 -3.190 1.00 89.25 113 LEU A C 1
ATOM 852 O O . LEU A 1 113 ? 0.856 8.051 -2.836 1.00 89.25 113 LEU A O 1
ATOM 856 N N . HIS A 1 114 ? 2.202 9.754 -2.334 1.00 91.38 114 HIS A N 1
ATOM 857 C CA . HIS A 1 114 ? 2.370 9.360 -0.937 1.00 91.38 114 HIS A CA 1
ATOM 858 C C . HIS A 1 114 ? 1.032 9.271 -0.196 1.00 91.38 114 HIS A C 1
ATOM 860 O O . HIS A 1 114 ? 0.773 8.292 0.500 1.00 91.38 114 HIS A O 1
ATOM 866 N N . ALA A 1 115 ? 0.157 10.259 -0.401 1.00 90.25 115 ALA A N 1
ATOM 867 C CA . ALA A 1 115 ? -1.186 10.250 0.166 1.00 90.25 115 ALA A CA 1
ATOM 868 C C . ALA A 1 115 ? -2.009 9.037 -0.302 1.00 90.25 115 ALA A C 1
ATOM 870 O O . ALA A 1 115 ? -2.709 8.463 0.525 1.00 90.25 115 ALA A O 1
ATOM 871 N N . ASN A 1 116 ? -1.887 8.633 -1.573 1.00 91.19 116 ASN A N 1
ATOM 872 C CA . ASN A 1 116 ? -2.496 7.414 -2.120 1.00 91.19 116 ASN A CA 1
ATOM 873 C C . ASN A 1 116 ? -1.963 6.148 -1.438 1.00 91.19 116 ASN A C 1
ATOM 875 O O . ASN A 1 116 ? -2.748 5.297 -1.027 1.00 91.19 116 ASN A O 1
ATOM 879 N N . GLY A 1 117 ? -0.645 6.053 -1.244 1.00 94.50 117 GLY A N 1
ATOM 880 C CA . GLY A 1 117 ? -0.046 4.948 -0.497 1.00 94.50 117 GLY A CA 1
ATOM 881 C C . GLY A 1 117 ? -0.611 4.848 0.913 1.00 94.50 117 GLY A C 1
ATOM 882 O O . GLY A 1 117 ? -1.116 3.797 1.289 1.00 94.50 117 GLY A O 1
ATOM 883 N N . MET A 1 118 ? -0.641 5.957 1.655 1.00 96.62 118 MET A N 1
ATOM 884 C CA . MET A 1 118 ? -1.244 5.996 2.991 1.00 96.62 118 MET A CA 1
ATOM 885 C C . MET A 1 118 ? -2.713 5.546 2.977 1.00 96.62 118 MET A C 1
ATOM 887 O O . MET A 1 118 ? -3.120 4.786 3.857 1.00 96.62 118 MET A O 1
ATOM 891 N N . THR A 1 119 ? -3.506 5.944 1.969 1.00 96.38 119 THR A N 1
ATOM 892 C CA . THR A 1 119 ? -4.891 5.464 1.838 1.00 96.38 119 THR A CA 1
ATOM 893 C C . THR A 1 119 ? -4.961 3.967 1.636 1.00 96.38 119 THR A C 1
ATOM 895 O O . THR A 1 119 ? -5.805 3.326 2.258 1.00 96.38 119 THR A O 1
ATOM 898 N N . ILE A 1 120 ? -4.118 3.416 0.757 1.00 95.19 120 ILE A N 1
ATOM 899 C CA . ILE A 1 120 ? -4.109 1.984 0.461 1.00 95.19 120 ILE A CA 1
ATOM 900 C C . ILE A 1 120 ? -3.861 1.204 1.751 1.00 95.19 120 ILE A C 1
ATOM 902 O O . ILE A 1 120 ? -4.616 0.288 2.073 1.00 95.19 120 ILE A O 1
ATOM 906 N N . GLN A 1 121 ? -2.878 1.643 2.539 1.00 96.88 121 GLN A N 1
ATOM 907 C CA . GLN A 1 121 ? -2.539 1.020 3.814 1.00 96.88 121 GLN A CA 1
ATOM 908 C C . GLN A 1 121 ? -3.703 1.078 4.812 1.00 96.88 121 GLN A C 1
ATOM 910 O O . GLN A 1 121 ? -4.096 0.057 5.380 1.00 96.88 121 GLN A O 1
ATOM 915 N N . SER A 1 122 ? -4.300 2.257 4.997 1.00 97.94 122 SER A N 1
ATOM 916 C CA . SER A 1 122 ? -5.416 2.452 5.928 1.00 97.94 122 SER A CA 1
ATOM 917 C C . SER A 1 122 ? -6.669 1.685 5.520 1.00 97.94 122 SER A C 1
ATOM 919 O O . SER A 1 122 ? -7.312 1.058 6.358 1.00 97.94 122 SER A O 1
ATOM 921 N N . LEU A 1 123 ? -7.024 1.703 4.236 1.00 96.38 123 LEU A N 1
ATOM 922 C CA . LEU A 1 123 ? -8.175 0.966 3.724 1.00 96.38 123 LEU A CA 1
ATOM 923 C C . LEU A 1 123 ? -7.933 -0.543 3.768 1.00 96.38 123 LEU A C 1
ATOM 925 O O . LEU A 1 123 ? -8.856 -1.265 4.124 1.00 96.38 123 LEU A O 1
ATOM 929 N N . GLY A 1 124 ? -6.717 -1.021 3.498 1.00 91.62 124 GLY A N 1
ATOM 930 C CA . GLY A 1 124 ? -6.358 -2.434 3.647 1.00 91.62 124 GLY A CA 1
ATOM 931 C C . GLY A 1 124 ? -6.545 -2.914 5.083 1.00 91.62 124 GLY A C 1
ATOM 932 O O . GLY A 1 124 ? -7.214 -3.920 5.321 1.00 91.62 124 GLY A O 1
ATOM 933 N N . ALA A 1 125 ? -6.057 -2.138 6.053 1.00 93.62 125 ALA A N 1
ATOM 934 C CA . ALA A 1 125 ? -6.260 -2.422 7.469 1.00 93.62 125 ALA A CA 1
ATOM 935 C C . ALA A 1 125 ? -7.741 -2.351 7.883 1.00 93.62 125 ALA A C 1
ATOM 937 O O . ALA A 1 125 ? -8.208 -3.183 8.651 1.00 93.62 125 ALA A O 1
ATOM 938 N N . LEU A 1 126 ? -8.510 -1.396 7.353 1.00 92.44 126 LEU A N 1
ATOM 939 C CA . LEU A 1 126 ? -9.944 -1.243 7.632 1.00 92.44 126 LEU A CA 1
ATOM 940 C C . LEU A 1 126 ? -10.838 -2.192 6.817 1.00 92.44 126 LEU A C 1
ATOM 942 O O . LEU A 1 126 ? -12.055 -2.172 7.011 1.00 92.44 126 LEU A O 1
ATOM 946 N N . GLY A 1 127 ? -10.287 -2.983 5.891 1.00 87.50 127 GLY A N 1
ATOM 947 C CA . GLY A 1 127 ? -11.037 -3.802 4.932 1.00 87.50 127 GLY A CA 1
ATOM 948 C C . GLY A 1 127 ? -11.966 -2.992 4.014 1.00 87.50 127 GLY A C 1
ATOM 949 O O . GLY A 1 127 ? -13.092 -3.412 3.757 1.00 87.50 127 GLY A O 1
ATOM 950 N N . GLY A 1 128 ? -11.532 -1.803 3.595 1.00 86.00 128 GLY A N 1
ATOM 951 C CA . GLY A 1 128 ? -12.235 -0.896 2.689 1.00 86.00 128 GLY A CA 1
ATOM 952 C C . GLY A 1 128 ? -11.631 -0.849 1.283 1.00 86.00 128 GLY A C 1
ATOM 953 O O . GLY A 1 128 ? -10.628 -1.492 0.991 1.00 86.00 128 GLY A O 1
ATOM 954 N N . LYS A 1 129 ? -12.245 -0.041 0.412 1.00 89.62 129 LYS A N 1
ATOM 955 C CA . LYS A 1 129 ? -11.785 0.214 -0.962 1.00 89.62 129 LYS A CA 1
ATOM 956 C C . LYS A 1 129 ? -11.612 1.697 -1.225 1.00 89.62 129 LYS A C 1
ATOM 958 O O . LYS A 1 129 ? -12.267 2.521 -0.579 1.00 89.62 129 LYS A O 1
ATOM 963 N N . GLN A 1 130 ? -10.756 2.050 -2.177 1.00 90.06 130 GLN A N 1
ATOM 964 C CA . GLN A 1 130 ? -10.666 3.421 -2.662 1.00 90.06 130 GLN A CA 1
ATOM 965 C C . GLN A 1 130 ? -11.999 3.840 -3.286 1.00 90.06 130 GLN A C 1
ATOM 967 O O . GLN A 1 130 ? -12.724 3.032 -3.860 1.00 90.06 130 GLN A O 1
ATOM 972 N N . LYS A 1 131 ? -12.351 5.119 -3.141 1.00 86.62 131 LYS A N 1
ATOM 973 C CA . LYS A 1 131 ? -13.590 5.660 -3.716 1.00 86.62 131 LYS A CA 1
ATOM 974 C C . LYS A 1 131 ? -13.494 5.820 -5.227 1.00 86.62 131 LYS A C 1
ATOM 976 O O . LYS A 1 131 ? -14.476 5.613 -5.934 1.00 86.62 131 LYS A O 1
ATOM 981 N N . TYR A 1 132 ? -12.323 6.246 -5.687 1.00 80.69 132 TYR A N 1
ATOM 982 C CA . TYR A 1 132 ? -12.048 6.533 -7.079 1.00 80.69 132 TYR A CA 1
ATOM 983 C C . TYR A 1 132 ? -10.837 5.737 -7.555 1.00 80.69 132 TYR A C 1
ATOM 985 O O . TYR A 1 132 ? -9.999 5.346 -6.742 1.00 80.69 132 TYR A O 1
ATOM 993 N N . PRO A 1 133 ? -10.753 5.528 -8.870 1.00 78.19 133 PRO A N 1
ATOM 994 C CA . PRO A 1 133 ? -9.606 4.953 -9.538 1.00 78.19 133 PRO A CA 1
ATOM 995 C C . PRO A 1 133 ? -8.226 5.511 -9.168 1.00 78.19 133 PRO A C 1
ATOM 997 O O . PRO A 1 133 ? -8.005 6.703 -9.345 1.00 78.19 133 PRO A O 1
ATOM 1000 N N . ALA A 1 134 ? -7.261 4.657 -8.820 1.00 75.19 134 ALA A N 1
ATOM 1001 C CA . ALA A 1 134 ? -5.851 5.040 -8.667 1.00 75.19 134 ALA A CA 1
ATOM 1002 C C . ALA A 1 134 ? -5.082 5.114 -10.001 1.00 75.19 134 ALA A C 1
ATOM 1004 O O . ALA A 1 134 ? -4.007 5.701 -10.062 1.00 75.19 134 ALA A O 1
ATOM 1005 N N . SER A 1 135 ? -5.627 4.571 -11.098 1.00 69.19 135 SER A N 1
ATOM 1006 C CA . SER A 1 135 ? -4.946 4.519 -12.408 1.00 69.19 135 SER A CA 1
ATOM 1007 C C . SER A 1 135 ? -4.382 5.855 -12.905 1.00 69.19 135 SER A C 1
ATOM 1009 O O . SER A 1 135 ? -3.265 5.848 -13.416 1.00 69.19 135 SER A O 1
ATOM 1011 N N . PRO A 1 136 ? -5.071 7.008 -12.754 1.00 76.00 136 PRO A N 1
ATOM 1012 C CA . PRO A 1 136 ? -4.509 8.282 -13.201 1.00 76.00 136 PRO A CA 1
ATOM 1013 C C . PRO A 1 136 ? -3.228 8.677 -12.451 1.00 76.00 136 PRO A C 1
ATOM 1015 O O . PRO A 1 136 ? -2.404 9.404 -13.001 1.00 76.00 136 PRO A O 1
ATOM 1018 N N . LEU A 1 137 ? -3.037 8.187 -11.22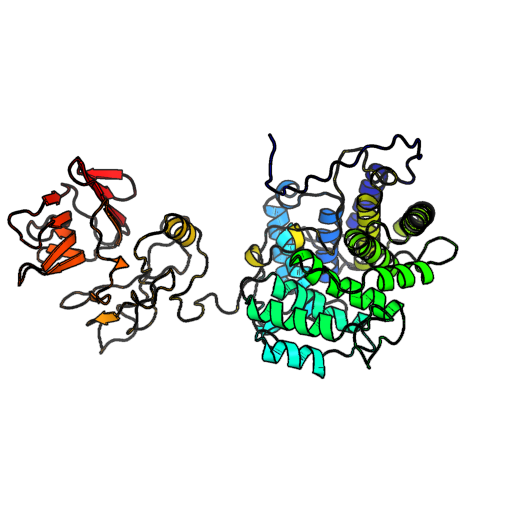1 1.00 80.56 137 LEU A N 1
ATOM 1019 C CA . LEU A 1 137 ? -1.819 8.414 -10.447 1.00 80.56 137 LEU A CA 1
ATOM 1020 C C . LEU A 1 137 ? -0.640 7.574 -10.955 1.00 80.56 137 LEU A C 1
ATOM 1022 O O . LEU A 1 137 ? 0.498 8.033 -10.871 1.00 80.56 137 LEU A O 1
ATOM 1026 N N . TYR A 1 138 ? -0.906 6.377 -11.487 1.00 84.94 138 TYR A N 1
ATOM 1027 C CA . TYR A 1 138 ? 0.118 5.465 -12.010 1.00 84.94 138 TYR A CA 1
ATOM 1028 C C . TYR A 1 138 ? 0.495 5.739 -13.467 1.00 84.94 138 TYR A C 1
ATOM 1030 O O . TYR A 1 138 ? 1.637 5.496 -13.844 1.00 84.94 138 TYR A O 1
ATOM 1038 N N . ALA A 1 139 ? -0.413 6.326 -14.254 1.00 81.50 139 ALA A N 1
ATOM 1039 C CA . ALA A 1 139 ? -0.221 6.626 -15.677 1.00 81.50 139 ALA A CA 1
ATOM 1040 C C . ALA A 1 139 ? 1.131 7.274 -16.061 1.00 81.50 139 ALA A C 1
ATOM 1042 O O . ALA A 1 139 ? 1.644 6.977 -17.133 1.00 81.50 139 ALA A O 1
ATOM 1043 N N . PRO A 1 140 ? 1.767 8.143 -15.245 1.00 83.38 140 PRO A N 1
ATOM 1044 C CA . PRO A 1 140 ? 3.077 8.700 -15.595 1.00 83.38 140 PRO A CA 1
ATOM 1045 C C . PRO A 1 140 ? 4.241 7.695 -15.603 1.00 83.38 140 PRO A C 1
ATOM 1047 O O . PRO A 1 140 ? 5.352 8.078 -15.974 1.00 83.38 140 PRO A O 1
ATOM 1050 N N . PHE A 1 141 ? 4.034 6.471 -15.114 1.00 86.38 141 PHE A N 1
ATOM 1051 C CA . PHE A 1 141 ? 5.073 5.456 -14.954 1.00 86.38 141 PHE A CA 1
ATOM 1052 C C . PHE A 1 141 ? 4.547 4.018 -15.074 1.00 86.38 141 PHE A C 1
ATOM 1054 O O . PHE A 1 141 ? 5.225 3.116 -14.599 1.00 86.38 141 PHE A O 1
ATOM 1061 N N . ASP A 1 142 ? 3.378 3.765 -15.669 1.00 83.75 142 ASP A N 1
ATOM 1062 C CA . ASP A 1 142 ? 2.755 2.430 -15.667 1.00 83.75 142 ASP A CA 1
ATOM 1063 C C . ASP A 1 142 ? 3.329 1.464 -16.724 1.00 83.75 142 ASP A C 1
ATOM 1065 O O . ASP A 1 142 ? 3.191 0.247 -16.574 1.00 83.75 142 ASP A O 1
ATOM 1069 N N . THR A 1 143 ? 4.069 1.968 -17.722 1.00 87.06 143 THR A N 1
ATOM 1070 C CA . THR A 1 143 ? 4.871 1.154 -18.654 1.00 87.06 143 THR A CA 1
ATOM 1071 C C . THR A 1 143 ? 6.360 1.102 -18.274 1.00 87.06 143 THR A C 1
ATOM 1073 O O . THR A 1 143 ? 6.879 2.049 -17.675 1.00 87.06 143 THR A O 1
ATOM 1076 N N . PRO A 1 144 ? 7.109 0.043 -18.658 1.00 91.44 144 PRO A N 1
ATOM 1077 C CA . PRO A 1 144 ? 8.542 -0.060 -18.354 1.00 91.44 144 PRO A CA 1
ATOM 1078 C C . PRO A 1 144 ? 9.359 1.151 -18.836 1.00 91.44 144 PRO A C 1
ATOM 1080 O O . PRO A 1 144 ? 10.196 1.686 -18.112 1.00 91.44 144 PRO A O 1
ATOM 1083 N N . THR A 1 145 ? 9.084 1.643 -20.050 1.00 90.06 145 THR A N 1
ATOM 1084 C CA . THR A 1 145 ? 9.795 2.803 -20.617 1.00 90.06 145 THR A CA 1
ATOM 1085 C C . THR A 1 145 ? 9.479 4.091 -19.854 1.00 90.06 145 THR A C 1
ATOM 1087 O O . THR A 1 145 ? 10.379 4.892 -19.587 1.00 90.06 145 THR A O 1
ATOM 1090 N N . GLU A 1 146 ? 8.217 4.309 -19.485 1.00 90.12 146 GLU A N 1
ATOM 1091 C CA . GLU A 1 146 ? 7.808 5.496 -18.730 1.00 90.12 146 GLU A CA 1
ATOM 1092 C C . GLU A 1 146 ? 8.338 5.469 -17.302 1.00 90.12 146 GLU A C 1
ATOM 1094 O O . GLU A 1 146 ? 8.801 6.502 -16.825 1.00 90.12 146 GLU A O 1
ATOM 1099 N N . ALA A 1 147 ? 8.394 4.300 -16.663 1.00 92.94 147 ALA A N 1
ATOM 1100 C CA . ALA A 1 147 ? 9.018 4.134 -15.357 1.00 92.94 147 ALA A CA 1
ATOM 1101 C C . ALA A 1 147 ? 10.479 4.596 -15.365 1.00 92.94 147 ALA A C 1
ATOM 1103 O O . ALA A 1 147 ? 10.871 5.429 -14.545 1.00 92.94 147 ALA A O 1
ATOM 1104 N N . ILE A 1 148 ? 11.278 4.151 -16.342 1.00 96.81 148 ILE A N 1
ATOM 1105 C CA . ILE A 1 148 ? 12.669 4.604 -16.474 1.00 96.81 148 ILE A CA 1
ATOM 1106 C C . ILE A 1 148 ? 12.740 6.105 -16.760 1.00 96.81 148 ILE A C 1
ATOM 1108 O O . ILE A 1 148 ? 13.530 6.819 -16.136 1.00 96.81 148 ILE A O 1
ATOM 1112 N N . ASN A 1 149 ? 11.896 6.623 -17.653 1.00 89.44 149 ASN A N 1
ATOM 1113 C CA . ASN A 1 149 ? 11.843 8.059 -17.924 1.00 89.44 149 ASN A CA 1
ATOM 1114 C C . ASN A 1 149 ? 11.482 8.871 -16.673 1.00 89.44 149 ASN A C 1
ATOM 1116 O O . ASN A 1 149 ? 12.046 9.950 -16.465 1.00 89.44 149 ASN A O 1
ATOM 1120 N N . TYR A 1 150 ? 10.597 8.358 -15.823 1.00 93.00 150 TYR A N 1
ATOM 1121 C CA . TYR A 1 150 ? 10.216 8.975 -14.561 1.00 93.00 150 TYR A CA 1
ATOM 1122 C C . TYR A 1 150 ? 11.394 8.992 -13.579 1.00 93.00 150 TYR A C 1
ATOM 1124 O O . TYR A 1 150 ? 11.747 10.051 -13.059 1.00 93.00 150 TYR A O 1
ATOM 1132 N N . LEU A 1 151 ? 12.081 7.860 -13.396 1.00 95.25 151 LEU A N 1
ATOM 1133 C CA . LEU A 1 151 ? 13.266 7.742 -12.534 1.00 95.25 151 LEU A CA 1
ATOM 1134 C C . LEU A 1 151 ? 14.411 8.672 -12.970 1.00 95.25 151 LEU A C 1
ATOM 1136 O O . LEU A 1 151 ? 15.137 9.215 -12.133 1.00 95.25 151 LEU A O 1
ATOM 1140 N N . LEU A 1 152 ? 14.568 8.878 -14.281 1.00 92.44 152 LEU A N 1
ATOM 1141 C CA . LEU A 1 152 ? 15.593 9.750 -14.853 1.00 92.44 152 LEU A CA 1
ATOM 1142 C C . LEU A 1 152 ? 15.260 11.241 -14.727 1.00 92.44 152 LEU A C 1
ATOM 1144 O O . LEU A 1 152 ? 16.169 12.034 -14.484 1.00 92.44 152 LEU A O 1
ATOM 1148 N N . ASN A 1 153 ? 13.996 11.623 -14.936 1.00 90.00 153 ASN A N 1
ATOM 1149 C CA . ASN A 1 153 ? 13.629 13.020 -15.199 1.00 90.00 153 ASN A CA 1
ATOM 1150 C C . ASN A 1 153 ? 12.702 13.645 -14.148 1.00 90.00 153 ASN A C 1
ATOM 1152 O O . ASN A 1 153 ? 12.604 14.868 -14.090 1.00 90.00 153 ASN A O 1
ATOM 1156 N N . GLN A 1 154 ? 12.010 12.836 -13.342 1.00 89.12 154 GLN A N 1
ATOM 1157 C CA . GLN A 1 154 ? 10.992 13.300 -12.388 1.00 89.12 154 GLN A CA 1
ATOM 1158 C C . GLN A 1 154 ? 11.404 13.129 -10.923 1.00 89.12 154 GLN A C 1
ATOM 1160 O O . GLN A 1 154 ? 10.723 13.654 -10.039 1.00 89.12 154 GLN A O 1
ATOM 1165 N N . ILE A 1 155 ? 12.510 12.429 -10.656 1.00 93.38 155 ILE A N 1
ATOM 1166 C CA . ILE A 1 155 ? 13.073 12.249 -9.316 1.00 93.38 155 ILE A CA 1
ATOM 1167 C C . ILE A 1 155 ? 14.320 13.117 -9.158 1.00 93.38 155 ILE A C 1
ATOM 1169 O O . ILE A 1 155 ? 15.309 12.952 -9.873 1.00 93.38 155 ILE A O 1
ATOM 1173 N N . ASN A 1 156 ? 14.307 14.014 -8.171 1.00 94.25 156 ASN A N 1
ATOM 1174 C CA . ASN A 1 156 ? 15.515 14.714 -7.740 1.00 94.25 156 ASN A CA 1
ATOM 1175 C C . ASN A 1 156 ? 16.287 13.883 -6.697 1.00 94.25 156 ASN A C 1
ATOM 1177 O O . ASN A 1 156 ? 16.103 14.037 -5.490 1.00 94.25 156 ASN A O 1
ATOM 1181 N N . TRP A 1 157 ? 17.220 13.055 -7.168 1.00 95.38 157 TRP A N 1
ATOM 1182 C CA . TRP A 1 157 ? 18.034 12.161 -6.333 1.00 95.38 157 TRP A CA 1
ATOM 1183 C C . TRP A 1 157 ? 18.900 12.871 -5.276 1.00 95.38 157 TRP A C 1
ATOM 1185 O O . TRP A 1 157 ? 19.284 12.260 -4.285 1.00 95.38 157 TRP A O 1
ATOM 1195 N N . THR A 1 158 ? 19.156 14.179 -5.405 1.00 95.81 158 THR A N 1
ATOM 1196 C CA . THR A 1 158 ? 19.873 14.941 -4.361 1.00 95.81 158 THR A CA 1
ATOM 1197 C C . THR A 1 158 ? 18.986 15.309 -3.159 1.00 95.81 158 THR A C 1
ATOM 1199 O O . THR A 1 158 ? 19.497 15.501 -2.048 1.00 95.81 158 THR A O 1
ATOM 1202 N N . ASN A 1 159 ? 17.663 15.365 -3.365 1.00 95.69 159 ASN A N 1
ATOM 1203 C CA . ASN A 1 159 ? 16.612 15.552 -2.355 1.00 95.69 159 ASN A CA 1
ATOM 1204 C C . ASN A 1 159 ? 15.867 14.228 -2.108 1.00 95.69 159 ASN A C 1
ATOM 1206 O O . ASN A 1 159 ? 14.638 14.168 -2.114 1.00 95.69 159 ASN A O 1
ATOM 1210 N N . GLN A 1 160 ? 16.626 13.142 -1.970 1.00 94.94 160 GLN A N 1
ATOM 1211 C CA . GLN A 1 160 ? 16.088 11.792 -2.063 1.00 94.94 160 GLN A CA 1
ATOM 1212 C C . GLN A 1 160 ? 14.961 11.499 -1.065 1.00 94.94 160 GLN A C 1
ATOM 1214 O O . GLN A 1 160 ? 14.012 10.828 -1.445 1.00 94.94 160 GLN A O 1
ATOM 1219 N N . TRP A 1 161 ? 15.013 12.023 0.163 1.00 94.75 161 TRP A N 1
ATOM 1220 C CA . TRP A 1 161 ? 13.961 11.784 1.155 1.00 94.75 161 TRP A CA 1
ATOM 1221 C C . TRP A 1 161 ? 12.652 12.484 0.782 1.00 94.75 161 TRP A C 1
ATOM 1223 O O . TRP A 1 161 ? 11.591 11.875 0.806 1.00 94.75 161 TRP A O 1
ATOM 1233 N N . GLY A 1 162 ? 12.709 13.752 0.367 1.00 92.69 162 GLY A N 1
ATOM 1234 C CA . GLY A 1 162 ? 11.497 14.455 -0.065 1.00 92.69 162 GLY A CA 1
ATOM 1235 C C . GLY A 1 162 ? 10.891 13.853 -1.337 1.00 92.69 162 GLY A C 1
ATOM 1236 O O . GLY A 1 162 ? 9.672 13.793 -1.488 1.00 92.69 162 GLY A O 1
ATOM 1237 N N . GLU A 1 163 ? 11.738 13.387 -2.255 1.00 93.62 163 GLU A N 1
ATOM 1238 C CA . GLU A 1 163 ? 11.304 12.813 -3.530 1.00 93.62 163 GLU A CA 1
ATOM 1239 C C . GLU A 1 163 ? 10.851 11.356 -3.421 1.00 93.62 163 GLU A C 1
ATOM 1241 O O . GLU A 1 163 ? 10.020 10.916 -4.218 1.00 93.62 163 GLU A O 1
ATOM 1246 N N . SER A 1 164 ? 11.330 10.607 -2.426 1.00 93.31 164 SER A N 1
ATOM 1247 C CA . SER A 1 164 ? 10.944 9.210 -2.223 1.00 93.31 164 SER A CA 1
ATOM 1248 C C . SER A 1 164 ? 9.482 9.037 -1.817 1.00 93.31 164 SER A C 1
ATOM 1250 O O . SER A 1 164 ? 8.931 7.948 -1.947 1.00 93.31 164 SER A O 1
ATOM 1252 N N . HIS A 1 165 ? 8.794 10.119 -1.453 1.00 89.31 165 HIS A N 1
ATOM 1253 C CA . HIS A 1 165 ? 7.337 10.147 -1.342 1.00 89.31 165 HIS A CA 1
ATOM 1254 C C . HIS A 1 165 ? 6.627 9.699 -2.637 1.00 89.31 165 HIS A C 1
ATOM 1256 O O . HIS A 1 165 ? 5.554 9.099 -2.577 1.00 89.31 165 HIS A O 1
ATOM 1262 N N . LYS A 1 166 ? 7.236 9.943 -3.809 1.00 90.56 166 LYS A N 1
ATOM 1263 C CA . LYS A 1 166 ? 6.758 9.445 -5.112 1.00 90.56 166 LYS A CA 1
ATOM 1264 C C . LYS A 1 166 ? 7.010 7.946 -5.296 1.00 90.56 166 LYS A C 1
ATOM 1266 O O . LYS A 1 166 ? 6.289 7.299 -6.046 1.00 90.56 166 LYS A O 1
ATOM 1271 N N . PHE A 1 167 ? 8.014 7.391 -4.616 1.00 93.31 167 PHE A N 1
ATOM 1272 C CA . PHE A 1 167 ? 8.265 5.953 -4.622 1.00 93.31 167 PHE A CA 1
ATOM 1273 C C . PHE A 1 167 ? 7.254 5.232 -3.755 1.00 93.31 167 PHE A C 1
ATOM 1275 O O . PHE A 1 167 ? 6.559 4.366 -4.264 1.00 93.31 167 PHE A O 1
ATOM 1282 N N . TRP A 1 168 ? 7.120 5.615 -2.486 1.00 90.94 168 TRP A N 1
ATOM 1283 C CA . TRP A 1 168 ? 6.292 4.868 -1.541 1.00 90.94 168 TRP A CA 1
ATOM 1284 C C . TRP A 1 168 ? 4.865 4.653 -2.029 1.00 90.94 168 TRP A C 1
ATOM 1286 O O . TRP A 1 168 ? 4.446 3.534 -2.284 1.00 90.94 168 TRP A O 1
ATOM 1296 N N . GLY A 1 169 ? 4.105 5.727 -2.214 1.00 85.81 169 GLY A N 1
ATOM 1297 C CA . GLY A 1 169 ? 2.723 5.593 -2.658 1.00 85.81 169 GLY A CA 1
ATOM 1298 C C . GLY A 1 169 ? 2.547 5.546 -4.181 1.00 85.81 169 GLY A C 1
ATOM 1299 O O . GLY A 1 169 ? 1.415 5.489 -4.660 1.00 85.81 169 GLY A O 1
ATOM 1300 N N . GLY A 1 170 ? 3.659 5.567 -4.928 1.00 91.81 170 GLY A N 1
ATOM 1301 C CA . GLY A 1 170 ? 3.719 5.352 -6.374 1.00 91.81 170 GLY A CA 1
ATOM 1302 C C . GLY A 1 170 ? 4.330 3.990 -6.688 1.00 91.81 170 GLY A C 1
ATOM 1303 O O . GLY A 1 170 ? 3.616 3.000 -6.664 1.00 91.81 170 GLY A O 1
ATOM 1304 N N . PHE A 1 171 ? 5.637 3.935 -6.951 1.00 95.38 171 PHE A N 1
ATOM 1305 C CA . PHE A 1 171 ? 6.359 2.722 -7.366 1.00 95.38 171 PHE A CA 1
ATOM 1306 C C . PHE A 1 171 ? 6.193 1.518 -6.422 1.00 95.38 171 PHE A C 1
ATOM 1308 O O . PHE A 1 171 ? 5.936 0.420 -6.907 1.00 95.38 171 PHE A O 1
ATOM 1315 N N . VAL A 1 172 ? 6.306 1.692 -5.097 1.00 95.25 172 VAL A N 1
ATOM 1316 C CA . VAL A 1 172 ? 6.169 0.578 -4.140 1.00 95.25 172 VAL A CA 1
ATOM 1317 C C . VAL A 1 172 ? 4.742 0.036 -4.188 1.00 95.25 172 VAL A C 1
ATOM 1319 O O . VAL A 1 172 ? 4.564 -1.156 -4.408 1.00 95.25 172 VAL A O 1
ATOM 1322 N N . MET A 1 173 ? 3.720 0.888 -4.062 1.00 93.38 173 MET A N 1
ATOM 1323 C CA . MET A 1 173 ? 2.324 0.432 -4.150 1.00 93.38 173 MET A CA 1
ATOM 1324 C C . MET A 1 173 ? 1.985 -0.142 -5.527 1.00 93.38 173 MET A C 1
ATOM 1326 O O . MET A 1 173 ? 1.353 -1.188 -5.607 1.00 93.38 173 MET A O 1
ATOM 1330 N N . TYR A 1 174 ? 2.461 0.480 -6.607 1.00 93.75 174 TYR A N 1
ATOM 1331 C CA . TYR A 1 174 ? 2.242 -0.014 -7.962 1.00 93.75 174 TYR A CA 1
ATOM 1332 C C . TYR A 1 174 ? 2.873 -1.393 -8.163 1.00 93.75 174 TYR A C 1
ATOM 1334 O O . TYR A 1 174 ? 2.206 -2.265 -8.696 1.00 93.75 174 TYR A O 1
ATOM 1342 N N . SER A 1 175 ? 4.079 -1.652 -7.639 1.00 93.38 175 SER A N 1
ATOM 1343 C CA . SER A 1 175 ? 4.707 -2.986 -7.698 1.00 93.38 175 SER A CA 1
ATOM 1344 C C . SER A 1 175 ? 3.869 -4.091 -7.046 1.00 93.38 175 SER A C 1
ATOM 1346 O O . SER A 1 175 ? 3.980 -5.252 -7.422 1.00 93.38 175 SER A O 1
ATOM 1348 N N . GLN A 1 176 ? 3.027 -3.730 -6.074 1.00 88.69 176 GLN A N 1
ATOM 1349 C CA . GLN A 1 176 ? 2.100 -4.646 -5.412 1.00 88.69 176 GLN A CA 1
ATOM 1350 C C . GLN A 1 176 ? 0.733 -4.683 -6.108 1.00 88.69 176 GLN A C 1
ATOM 1352 O O . GLN A 1 176 ? -0.103 -5.529 -5.797 1.00 88.69 176 GLN A O 1
ATOM 1357 N N . SER A 1 177 ? 0.455 -3.755 -7.018 1.00 88.56 177 SER A N 1
ATOM 1358 C CA . SER A 1 177 ? -0.817 -3.653 -7.715 1.00 88.56 177 SER A CA 1
ATOM 1359 C C . SER A 1 177 ? -0.996 -4.761 -8.748 1.00 88.56 177 SER A C 1
ATOM 1361 O O . SER A 1 177 ? -0.061 -5.166 -9.432 1.00 88.56 177 SER A O 1
ATOM 1363 N N . THR A 1 178 ? -2.249 -5.168 -8.969 1.00 82.06 178 THR A N 1
ATOM 1364 C CA . THR A 1 178 ? -2.612 -6.041 -10.099 1.00 82.06 178 THR A CA 1
ATOM 1365 C C . THR A 1 178 ? -2.354 -5.415 -11.474 1.00 82.06 178 THR A C 1
ATOM 1367 O O . THR A 1 178 ? -2.418 -6.122 -12.476 1.00 82.06 178 THR A O 1
ATOM 1370 N N . ALA A 1 179 ? -2.111 -4.102 -11.537 1.00 80.31 179 ALA A N 1
ATOM 1371 C CA . ALA A 1 179 ? -1.789 -3.402 -12.775 1.00 80.31 179 ALA A CA 1
ATOM 1372 C C . ALA A 1 179 ? -0.304 -3.507 -13.169 1.00 80.31 179 ALA A C 1
ATOM 1374 O O . ALA A 1 179 ? 0.001 -3.390 -14.355 1.00 80.31 179 ALA A O 1
ATOM 1375 N N . ALA A 1 180 ? 0.610 -3.753 -12.223 1.00 84.12 180 ALA A N 1
ATOM 1376 C CA . ALA A 1 180 ? 2.027 -3.878 -12.541 1.00 84.12 180 ALA A CA 1
ATOM 1377 C C . ALA A 1 180 ? 2.337 -5.221 -13.207 1.00 84.12 180 ALA A C 1
ATOM 1379 O O . ALA A 1 180 ? 1.961 -6.292 -12.727 1.00 84.12 180 ALA A O 1
ATOM 1380 N N . THR A 1 181 ? 3.065 -5.162 -14.321 1.00 85.44 181 THR A N 1
ATOM 1381 C CA . THR A 1 181 ? 3.556 -6.355 -15.011 1.00 85.44 181 THR A CA 1
ATOM 1382 C C . THR A 1 181 ? 4.887 -6.810 -14.419 1.00 85.44 181 THR A C 1
ATOM 1384 O O . THR A 1 181 ? 5.654 -6.007 -13.891 1.00 85.44 181 THR A O 1
ATOM 1387 N N . ILE A 1 182 ? 5.205 -8.100 -14.559 1.00 84.69 182 ILE A N 1
ATOM 1388 C CA . ILE A 1 182 ? 6.522 -8.633 -14.170 1.00 84.69 182 ILE A CA 1
ATOM 1389 C C . ILE A 1 182 ? 7.639 -7.900 -14.930 1.00 84.69 182 ILE A C 1
ATOM 1391 O O . ILE A 1 182 ? 8.617 -7.488 -14.323 1.00 84.69 182 ILE A O 1
ATOM 1395 N N . GLU A 1 183 ? 7.445 -7.635 -16.228 1.00 91.31 183 GLU A N 1
ATOM 1396 C CA . GLU A 1 183 ? 8.393 -6.862 -17.043 1.00 91.31 183 GLU A CA 1
ATOM 1397 C C . GLU A 1 183 ? 8.655 -5.461 -16.468 1.00 91.31 183 GLU A C 1
ATOM 1399 O O . GLU A 1 183 ? 9.795 -4.996 -16.457 1.00 91.31 183 GLU A O 1
ATOM 1404 N N . TRP A 1 184 ? 7.613 -4.783 -15.976 1.00 96.12 184 TRP A N 1
ATOM 1405 C CA . TRP A 1 184 ? 7.754 -3.483 -15.326 1.00 96.12 184 TRP A CA 1
ATOM 1406 C C . TRP A 1 184 ? 8.584 -3.586 -14.047 1.00 96.12 184 TRP A C 1
ATOM 1408 O O . TRP A 1 184 ? 9.508 -2.795 -13.854 1.00 96.12 184 TRP A O 1
ATOM 1418 N N . ILE A 1 185 ? 8.276 -4.573 -13.201 1.00 91.12 185 ILE A N 1
ATOM 1419 C CA . ILE A 1 185 ? 8.963 -4.803 -11.924 1.00 91.12 185 ILE A CA 1
ATOM 1420 C C . ILE A 1 185 ? 10.448 -5.086 -12.173 1.00 91.12 185 ILE A C 1
ATOM 1422 O O . ILE A 1 185 ? 11.299 -4.397 -11.606 1.00 91.12 185 ILE A O 1
ATOM 1426 N N . ASP A 1 186 ? 10.753 -6.020 -13.077 1.00 94.19 186 ASP A N 1
ATOM 1427 C CA . ASP A 1 186 ? 12.121 -6.386 -13.456 1.00 94.19 186 ASP A CA 1
ATOM 1428 C C . ASP A 1 186 ? 12.880 -5.173 -14.012 1.00 94.19 186 ASP A C 1
ATOM 1430 O O . ASP A 1 186 ? 13.996 -4.882 -13.587 1.00 94.19 186 ASP A O 1
ATOM 1434 N N . THR A 1 187 ? 12.247 -4.387 -14.890 1.00 97.69 187 THR A N 1
ATOM 1435 C CA . THR A 1 187 ? 12.855 -3.181 -15.477 1.00 97.69 187 THR A CA 1
ATOM 1436 C C . THR A 1 187 ? 13.206 -2.133 -14.417 1.00 97.69 187 THR A C 1
ATOM 1438 O O . THR A 1 187 ? 14.267 -1.503 -14.480 1.00 97.69 187 THR A O 1
ATOM 1441 N N . VAL A 1 188 ? 12.325 -1.919 -13.437 1.00 98.31 188 VAL A N 1
ATOM 1442 C CA . VAL A 1 188 ? 12.575 -0.975 -12.342 1.00 98.31 188 VAL A CA 1
ATOM 1443 C C . VAL A 1 188 ? 13.707 -1.470 -11.445 1.00 98.31 188 VAL A C 1
ATOM 1445 O O . VAL A 1 188 ? 14.579 -0.668 -11.101 1.00 98.31 188 VAL A O 1
ATOM 1448 N N . PHE A 1 189 ? 13.742 -2.760 -11.098 1.00 98.44 189 PHE A N 1
ATOM 1449 C CA . PHE A 1 189 ? 14.831 -3.323 -10.296 1.00 98.44 189 PHE A CA 1
ATOM 1450 C C . PHE A 1 189 ? 16.172 -3.289 -11.023 1.00 98.44 189 PHE A C 1
ATOM 1452 O O . PHE A 1 189 ? 17.139 -2.794 -10.448 1.00 98.44 189 PHE A O 1
ATOM 1459 N N . ASP A 1 190 ? 16.227 -3.689 -12.294 1.00 98.25 190 ASP A N 1
ATOM 1460 C CA . ASP A 1 190 ? 17.442 -3.614 -13.114 1.00 98.25 190 ASP A CA 1
ATOM 1461 C C . ASP A 1 190 ? 18.018 -2.194 -13.127 1.00 98.25 190 ASP A C 1
ATOM 1463 O O . ASP A 1 190 ? 19.232 -1.978 -12.993 1.00 98.25 190 ASP A O 1
ATOM 1467 N N . TRP A 1 191 ? 17.142 -1.192 -13.249 1.00 98.44 191 TRP A N 1
ATOM 1468 C CA . TRP A 1 191 ? 17.557 0.199 -13.177 1.00 98.44 191 TRP A CA 1
ATOM 1469 C C . TRP A 1 191 ? 18.044 0.574 -11.780 1.00 98.44 191 TRP A C 1
ATOM 1471 O O . TRP A 1 191 ? 19.117 1.170 -11.671 1.00 98.44 191 TRP A O 1
ATOM 1481 N N . LEU A 1 192 ? 17.301 0.249 -10.719 1.00 98.25 192 LEU A N 1
ATOM 1482 C CA . LEU A 1 192 ? 17.683 0.582 -9.344 1.00 98.25 192 LEU A CA 1
ATOM 1483 C C . LEU A 1 192 ? 19.029 -0.054 -8.982 1.00 98.25 192 LEU A C 1
ATOM 1485 O O . LEU A 1 192 ? 19.912 0.656 -8.499 1.00 98.25 192 LEU A O 1
ATOM 1489 N N . ASP A 1 193 ? 19.233 -1.328 -9.289 1.00 98.31 193 ASP A N 1
ATOM 1490 C CA . ASP A 1 193 ? 20.468 -2.057 -8.999 1.00 98.31 193 ASP A CA 1
ATOM 1491 C C . ASP A 1 193 ? 21.666 -1.480 -9.754 1.00 98.31 193 ASP A C 1
ATOM 1493 O O . ASP A 1 193 ? 22.734 -1.267 -9.180 1.00 98.31 193 ASP A O 1
ATOM 1497 N N . THR A 1 194 ? 21.481 -1.127 -11.027 1.00 97.88 194 THR A N 1
ATOM 1498 C CA . THR A 1 194 ? 22.545 -0.519 -11.842 1.00 97.88 194 THR A CA 1
ATOM 1499 C C . THR A 1 194 ? 22.880 0.912 -11.399 1.00 97.88 194 THR A C 1
ATOM 1501 O O . THR A 1 194 ? 23.946 1.435 -11.729 1.00 97.88 194 THR A O 1
ATOM 1504 N N . ASN A 1 195 ? 21.982 1.577 -10.665 1.00 97.88 195 ASN A N 1
ATOM 1505 C CA . ASN A 1 195 ? 22.100 2.992 -10.309 1.00 97.88 195 ASN A CA 1
ATOM 1506 C C . ASN A 1 195 ? 22.347 3.254 -8.815 1.00 97.88 195 ASN A C 1
ATOM 1508 O O . ASN A 1 195 ? 22.517 4.423 -8.445 1.00 97.88 195 ASN A O 1
ATOM 1512 N N . VAL A 1 196 ? 22.390 2.228 -7.962 1.00 97.69 196 VAL A N 1
ATOM 1513 C CA . VAL A 1 196 ? 22.840 2.368 -6.570 1.00 97.69 196 VAL A CA 1
ATOM 1514 C C . VAL A 1 196 ? 24.366 2.461 -6.524 1.00 97.69 196 VAL A C 1
ATOM 1516 O O . VAL A 1 196 ? 25.078 1.695 -7.167 1.00 97.69 196 VAL A O 1
ATOM 1519 N N . ASP A 1 197 ? 24.900 3.422 -5.772 1.00 96.69 197 ASP A N 1
ATOM 1520 C CA . ASP A 1 197 ? 26.347 3.589 -5.662 1.00 96.69 197 ASP A CA 1
ATOM 1521 C C . ASP A 1 197 ? 26.953 2.503 -4.745 1.00 96.69 197 ASP A C 1
ATOM 1523 O O . ASP A 1 197 ? 26.600 2.433 -3.563 1.00 96.69 197 ASP A O 1
ATOM 1527 N N . PRO A 1 198 ? 27.897 1.676 -5.240 1.00 96.19 198 PRO A N 1
ATOM 1528 C CA . PRO A 1 198 ? 28.480 0.565 -4.477 1.00 96.19 198 PRO A CA 1
ATOM 1529 C C . PRO A 1 198 ? 29.336 1.007 -3.283 1.00 96.19 198 PRO A C 1
ATOM 1531 O O . PRO A 1 198 ? 29.683 0.199 -2.420 1.00 96.19 198 PRO A O 1
ATOM 1534 N N . THR A 1 199 ? 29.716 2.282 -3.223 1.00 93.81 199 THR A N 1
ATOM 1535 C CA . THR A 1 199 ? 30.515 2.853 -2.136 1.00 93.81 199 THR A CA 1
ATOM 1536 C C . THR A 1 199 ? 29.627 3.371 -1.016 1.00 93.81 199 THR A C 1
ATOM 1538 O O . THR A 1 199 ? 29.990 3.281 0.160 1.00 93.81 199 THR A O 1
ATOM 1541 N N . THR A 1 200 ? 28.482 3.963 -1.357 1.00 92.06 200 THR A N 1
ATOM 1542 C CA . THR A 1 200 ? 27.608 4.618 -0.376 1.00 92.06 200 THR A CA 1
ATOM 1543 C C . THR A 1 200 ? 26.399 3.779 0.011 1.00 92.06 200 THR A C 1
ATOM 1545 O O . THR A 1 200 ? 25.940 3.925 1.140 1.00 92.06 200 THR A O 1
ATOM 1548 N N . GLY A 1 201 ? 25.916 2.908 -0.877 1.00 94.81 201 GLY A N 1
ATOM 1549 C CA . GLY A 1 201 ? 24.618 2.245 -0.755 1.00 94.81 201 GLY A CA 1
ATOM 1550 C C . GLY A 1 201 ? 23.435 3.158 -1.100 1.00 94.81 201 GLY A C 1
ATOM 1551 O O . GLY A 1 201 ? 22.294 2.735 -0.956 1.00 94.81 201 GLY A O 1
ATOM 1552 N N . TRP A 1 202 ? 23.677 4.397 -1.548 1.00 96.44 202 TRP A N 1
ATOM 1553 C CA . TRP A 1 202 ? 22.632 5.361 -1.895 1.00 96.44 202 TRP A CA 1
ATOM 1554 C C . TRP A 1 202 ? 22.481 5.522 -3.406 1.00 96.44 202 TRP A C 1
ATOM 1556 O O . TRP A 1 202 ? 23.454 5.508 -4.166 1.00 96.44 202 TRP A O 1
ATOM 1566 N N . TRP A 1 203 ? 21.248 5.768 -3.835 1.00 96.44 203 TRP A N 1
ATOM 1567 C CA . TRP A 1 203 ? 20.959 6.228 -5.187 1.00 96.44 203 TRP A CA 1
ATOM 1568 C C . TRP A 1 203 ? 21.147 7.748 -5.291 1.00 96.44 203 TRP A C 1
ATOM 1570 O O . TRP A 1 203 ? 20.842 8.473 -4.358 1.00 96.44 203 TRP A O 1
ATOM 1580 N N . ARG A 1 204 ? 21.608 8.309 -6.405 1.00 95.19 204 ARG A N 1
ATOM 1581 C CA . ARG A 1 204 ? 21.956 7.661 -7.674 1.00 95.19 204 ARG A CA 1
ATOM 1582 C C . ARG A 1 204 ? 23.438 7.857 -7.983 1.00 95.19 204 ARG A C 1
ATOM 1584 O O . ARG A 1 204 ? 24.010 8.889 -7.627 1.00 95.19 204 ARG A O 1
ATOM 1591 N N . ILE A 1 205 ? 24.085 6.907 -8.660 1.00 95.81 205 ILE A N 1
ATOM 1592 C CA . ILE A 1 205 ? 25.453 7.096 -9.177 1.00 95.81 205 ILE A CA 1
ATOM 1593 C C . ILE A 1 205 ? 25.539 8.427 -9.948 1.00 95.81 205 ILE A C 1
ATOM 1595 O O . ILE A 1 205 ? 24.747 8.697 -10.849 1.00 95.81 205 ILE A O 1
ATOM 1599 N N . GLY A 1 206 ? 26.485 9.289 -9.566 1.00 92.75 206 GLY A N 1
ATOM 1600 C CA . GLY A 1 206 ? 26.661 10.623 -10.161 1.00 92.75 206 GLY A CA 1
ATOM 1601 C C . GLY A 1 206 ? 25.661 11.700 -9.704 1.00 92.75 206 GLY A C 1
ATOM 1602 O O . GLY A 1 206 ? 25.850 12.867 -10.037 1.00 92.75 206 GLY A O 1
ATOM 1603 N N . GLN A 1 207 ? 24.640 11.350 -8.917 1.00 94.06 207 GLN A N 1
ATOM 1604 C CA . GLN A 1 207 ? 23.665 12.262 -8.300 1.00 94.06 207 GLN A CA 1
ATOM 1605 C C . GLN A 1 207 ? 23.325 11.791 -6.878 1.00 94.06 207 GLN A C 1
ATOM 1607 O O . GLN A 1 207 ? 22.195 11.419 -6.571 1.00 94.06 207 GLN A O 1
ATOM 1612 N N . GLN A 1 208 ? 24.343 11.751 -6.020 1.00 94.94 208 GLN A N 1
ATOM 1613 C CA . GLN A 1 208 ? 24.208 11.285 -4.640 1.00 94.94 208 GLN A CA 1
ATOM 1614 C C . GLN A 1 208 ? 23.325 12.225 -3.797 1.00 94.94 208 GLN A C 1
ATOM 1616 O O . GLN A 1 208 ? 23.289 13.434 -4.063 1.00 94.94 208 GLN A O 1
ATOM 1621 N N . PRO A 1 209 ? 22.646 11.702 -2.758 1.00 97.06 209 PRO A N 1
ATOM 1622 C CA . PRO A 1 209 ? 21.828 12.515 -1.872 1.00 97.06 209 PRO A CA 1
ATOM 1623 C C . PRO A 1 209 ? 22.691 13.564 -1.167 1.00 97.06 209 PRO A C 1
ATOM 1625 O O . PRO A 1 209 ? 23.849 13.324 -0.820 1.00 97.06 209 PRO A O 1
ATOM 1628 N N . SER A 1 210 ? 22.111 14.735 -0.906 1.00 96.56 210 SER A N 1
ATOM 1629 C CA . SER A 1 210 ? 22.823 15.871 -0.298 1.00 96.56 210 SER A CA 1
ATOM 1630 C C . SER A 1 210 ? 23.302 15.622 1.140 1.00 96.56 210 SER A C 1
ATOM 1632 O O . SER A 1 210 ? 24.126 16.372 1.660 1.00 96.56 210 SER A O 1
ATOM 1634 N N . SER A 1 211 ? 22.806 14.571 1.797 1.00 96.62 211 SER A N 1
ATOM 1635 C CA . SER A 1 211 ? 23.263 14.115 3.111 1.00 96.62 211 SER A CA 1
ATOM 1636 C C . SER A 1 211 ? 22.910 12.643 3.333 1.00 96.62 211 SER A C 1
ATOM 1638 O O . SER A 1 211 ? 22.046 12.093 2.651 1.00 96.62 211 SER A O 1
ATOM 1640 N N . ASN A 1 212 ? 23.510 12.012 4.346 1.00 96.38 212 ASN A N 1
ATOM 1641 C CA . ASN A 1 212 ? 23.107 10.660 4.748 1.00 96.38 212 ASN A CA 1
ATOM 1642 C C . ASN A 1 212 ? 21.673 10.609 5.290 1.00 96.38 212 ASN A C 1
ATOM 1644 O O . ASN A 1 212 ? 21.018 9.594 5.133 1.00 96.38 212 ASN A O 1
ATOM 1648 N N . THR A 1 213 ? 21.163 11.695 5.877 1.00 96.75 213 THR A N 1
ATOM 1649 C CA . THR A 1 213 ? 19.751 11.802 6.271 1.00 96.75 213 THR A CA 1
ATOM 1650 C C . THR A 1 213 ? 18.829 11.715 5.057 1.00 96.75 213 THR A C 1
ATOM 1652 O O . THR A 1 213 ? 17.837 10.999 5.091 1.00 96.75 213 THR A O 1
ATOM 1655 N N . GLN A 1 214 ? 19.195 12.385 3.960 1.00 97.38 214 GLN A N 1
ATOM 1656 C CA . GLN A 1 214 ? 18.465 12.291 2.694 1.00 97.38 214 GLN A CA 1
ATOM 1657 C C . GLN A 1 214 ? 18.545 10.878 2.103 1.00 97.38 214 GLN A C 1
ATOM 1659 O O . GLN A 1 214 ? 17.527 10.345 1.676 1.00 97.38 214 GLN A O 1
ATOM 1664 N N . GLY A 1 215 ? 19.728 10.256 2.136 1.00 97.50 215 GLY A N 1
ATOM 1665 C CA . GLY A 1 215 ? 19.917 8.876 1.680 1.00 97.50 215 GLY A CA 1
ATOM 1666 C C . GLY A 1 215 ? 19.132 7.851 2.500 1.00 97.50 215 GLY A C 1
ATOM 1667 O O . GLY A 1 215 ? 18.476 6.991 1.924 1.00 97.50 215 GLY A O 1
ATOM 1668 N N . LEU A 1 216 ? 19.144 7.973 3.831 1.00 98.06 216 LEU A N 1
ATOM 1669 C CA . LEU A 1 216 ? 18.444 7.069 4.744 1.00 98.06 216 LEU A CA 1
ATOM 1670 C C . LEU A 1 216 ? 16.925 7.177 4.600 1.00 98.06 216 LEU A C 1
ATOM 1672 O O . LEU A 1 216 ? 16.262 6.160 4.410 1.00 98.06 216 LEU A O 1
ATOM 1676 N N . GLY A 1 217 ? 16.383 8.395 4.647 1.00 96.75 217 GLY A N 1
ATOM 1677 C CA . GLY A 1 217 ? 14.951 8.597 4.452 1.00 96.75 217 GLY A CA 1
ATOM 1678 C C . GLY A 1 217 ? 14.515 8.167 3.053 1.00 96.75 217 GLY A C 1
ATOM 1679 O O . GLY A 1 217 ? 13.535 7.444 2.902 1.00 96.75 217 GLY A O 1
ATOM 1680 N N . GLY A 1 218 ? 15.301 8.500 2.025 1.00 96.50 218 GLY A N 1
ATOM 1681 C CA . GLY A 1 218 ? 15.060 8.061 0.652 1.00 96.50 218 GLY A CA 1
ATOM 1682 C C . GLY A 1 218 ? 15.042 6.540 0.496 1.00 96.50 218 GLY A C 1
ATOM 1683 O O . GLY A 1 218 ? 14.109 5.983 -0.075 1.00 96.50 218 GLY A O 1
ATOM 1684 N N . GLY A 1 219 ? 16.059 5.864 1.033 1.00 97.31 219 GLY A N 1
ATOM 1685 C CA . GLY A 1 219 ? 16.183 4.411 1.000 1.00 97.31 219 GLY A CA 1
ATOM 1686 C C . GLY A 1 219 ? 15.052 3.708 1.743 1.00 97.31 219 GLY A C 1
ATOM 1687 O O . GLY A 1 219 ? 14.456 2.789 1.189 1.00 97.31 219 GLY A O 1
ATOM 1688 N N . SER A 1 220 ? 14.675 4.202 2.924 1.00 97.00 220 SER A N 1
ATOM 1689 C CA . SER A 1 220 ? 13.591 3.622 3.734 1.00 97.00 220 SER A CA 1
ATOM 1690 C C . SER A 1 220 ? 12.251 3.623 3.009 1.00 97.00 220 SER A C 1
ATOM 1692 O O . SER A 1 220 ? 11.431 2.751 3.260 1.00 97.00 220 SER A O 1
ATOM 1694 N N . HIS A 1 221 ? 12.048 4.533 2.051 1.00 96.31 221 HIS A N 1
ATOM 1695 C CA . HIS A 1 221 ? 10.845 4.536 1.223 1.00 96.31 221 HIS A CA 1
ATOM 1696 C C . HIS A 1 221 ? 10.921 3.635 -0.024 1.00 96.31 221 HIS A C 1
ATOM 1698 O O . HIS A 1 221 ? 9.901 3.411 -0.670 1.00 96.31 221 HIS A O 1
ATOM 1704 N N . ILE A 1 222 ? 12.112 3.161 -0.399 1.00 97.38 222 ILE A N 1
ATOM 1705 C CA . ILE A 1 222 ? 12.362 2.369 -1.616 1.00 97.38 222 ILE A CA 1
ATOM 1706 C C . ILE A 1 222 ? 12.566 0.887 -1.276 1.00 97.38 222 ILE A C 1
ATOM 1708 O O . ILE A 1 222 ? 12.016 0.022 -1.953 1.00 97.38 222 ILE A O 1
ATOM 1712 N N . TRP A 1 223 ? 13.309 0.576 -0.210 1.00 97.94 223 TRP A N 1
ATOM 1713 C CA . TRP A 1 223 ? 13.563 -0.797 0.245 1.00 97.94 223 TRP A CA 1
ATOM 1714 C C . TRP A 1 223 ? 12.322 -1.657 0.493 1.00 97.94 223 TRP A C 1
ATOM 1716 O O . TRP A 1 223 ? 12.415 -2.851 0.223 1.00 97.94 223 TRP A O 1
ATOM 1726 N N . PRO A 1 224 ? 11.156 -1.120 0.897 1.00 96.31 224 PRO A N 1
ATOM 1727 C CA . PRO A 1 224 ? 9.961 -1.944 1.021 1.00 96.31 224 PRO A CA 1
ATOM 1728 C C . PRO A 1 224 ? 9.588 -2.637 -0.289 1.00 96.31 224 PRO A C 1
ATOM 1730 O O . PRO A 1 224 ? 9.162 -3.784 -0.264 1.00 96.31 224 PRO A O 1
ATOM 1733 N N . MET A 1 225 ? 9.807 -2.001 -1.447 1.00 94.94 225 MET A N 1
ATOM 1734 C CA . MET A 1 225 ? 9.582 -2.661 -2.738 1.00 94.94 225 MET A CA 1
ATOM 1735 C C . MET A 1 225 ? 10.505 -3.870 -2.915 1.00 94.94 225 MET A C 1
ATOM 1737 O O . MET A 1 225 ? 10.041 -4.920 -3.349 1.00 94.94 225 MET A O 1
ATOM 1741 N N . PHE A 1 226 ? 11.782 -3.746 -2.537 1.00 95.88 226 PHE A N 1
ATOM 1742 C CA . PHE A 1 226 ? 12.732 -4.862 -2.554 1.00 95.88 226 PHE A CA 1
ATOM 1743 C C . PHE A 1 226 ? 12.262 -6.000 -1.640 1.00 95.88 226 PHE A C 1
ATOM 1745 O O . PHE A 1 226 ? 12.203 -7.154 -2.061 1.00 95.88 226 PHE A O 1
ATOM 1752 N N . GLU A 1 227 ? 11.879 -5.675 -0.405 1.00 92.31 227 GLU A N 1
ATOM 1753 C CA . GLU A 1 227 ? 11.445 -6.657 0.589 1.00 92.31 227 GLU A CA 1
ATOM 1754 C C . GLU A 1 227 ? 10.153 -7.379 0.172 1.00 92.31 227 GLU A C 1
ATOM 1756 O O . GLU A 1 227 ? 10.123 -8.609 0.174 1.00 92.31 227 GLU A O 1
ATOM 1761 N N . HIS A 1 228 ? 9.124 -6.648 -0.272 1.00 86.81 228 HIS A N 1
ATOM 1762 C CA . HIS A 1 228 ? 7.842 -7.232 -0.699 1.00 86.81 228 HIS A CA 1
ATOM 1763 C C . HIS A 1 228 ? 7.946 -8.045 -1.990 1.00 86.81 228 HIS A C 1
ATOM 1765 O O . HIS A 1 228 ? 7.270 -9.063 -2.126 1.00 86.81 228 HIS A O 1
ATOM 1771 N N . CYS A 1 229 ? 8.804 -7.641 -2.931 1.00 86.62 229 CYS A N 1
ATOM 1772 C CA . CYS A 1 229 ? 9.013 -8.393 -4.172 1.00 86.62 229 CYS A CA 1
ATOM 1773 C C . CYS A 1 229 ? 10.023 -9.543 -4.018 1.00 86.62 229 CYS A C 1
ATOM 1775 O O . CYS A 1 229 ? 10.258 -10.279 -4.973 1.00 86.62 229 CYS A O 1
ATOM 1777 N N . GLY A 1 230 ? 10.647 -9.701 -2.844 1.00 87.62 230 GLY A N 1
ATOM 1778 C CA . GLY A 1 230 ? 11.693 -10.702 -2.626 1.00 87.62 230 GLY A CA 1
ATOM 1779 C C . GLY A 1 230 ? 12.971 -10.449 -3.435 1.00 87.62 230 GLY A C 1
ATOM 1780 O O . GLY A 1 230 ? 13.736 -11.385 -3.675 1.00 87.62 230 GLY A O 1
ATOM 1781 N N . HIS A 1 231 ? 13.214 -9.204 -3.853 1.00 91.88 231 HIS A N 1
ATOM 1782 C CA . HIS A 1 231 ? 14.415 -8.797 -4.581 1.00 91.88 231 HIS A CA 1
ATOM 1783 C C . HIS A 1 231 ? 15.493 -8.366 -3.586 1.00 91.88 231 HIS A C 1
ATOM 1785 O O . HIS A 1 231 ? 15.269 -7.493 -2.751 1.00 91.88 231 HIS A O 1
ATOM 1791 N N . ALA A 1 232 ? 16.673 -8.983 -3.628 1.00 93.75 232 ALA A N 1
ATOM 1792 C CA . ALA A 1 232 ? 17.730 -8.679 -2.666 1.00 93.75 232 ALA A CA 1
ATOM 1793 C C . ALA A 1 232 ? 18.406 -7.339 -2.991 1.00 93.75 232 ALA A C 1
ATOM 1795 O O . ALA A 1 232 ? 18.911 -7.147 -4.094 1.00 93.75 232 ALA A O 1
ATOM 1796 N N . PHE A 1 233 ? 18.477 -6.429 -2.016 1.00 97.88 233 PHE A N 1
ATOM 1797 C CA . PHE A 1 233 ? 19.213 -5.177 -2.191 1.00 97.88 233 PHE A CA 1
ATOM 1798 C C . PHE A 1 233 ? 20.735 -5.433 -2.354 1.00 97.88 233 PHE A C 1
ATOM 1800 O O . PHE A 1 233 ? 21.293 -6.193 -1.556 1.00 97.88 233 PHE A O 1
ATOM 1807 N N . PRO A 1 234 ? 21.446 -4.797 -3.316 1.00 96.94 234 PRO A N 1
ATOM 1808 C CA . PRO A 1 234 ? 22.819 -5.194 -3.671 1.00 96.94 234 PRO A CA 1
ATOM 1809 C C . PRO A 1 234 ? 23.926 -4.890 -2.649 1.00 96.94 234 PRO A C 1
ATOM 1811 O O . PRO A 1 234 ? 24.952 -5.570 -2.650 1.00 96.94 234 PRO A O 1
ATOM 1814 N N . TYR A 1 235 ? 23.777 -3.853 -1.813 1.00 98.06 235 TYR A N 1
ATOM 1815 C CA . TYR A 1 235 ? 24.874 -3.340 -0.967 1.00 98.06 235 TYR A CA 1
ATOM 1816 C C . TYR A 1 235 ? 24.488 -3.134 0.511 1.00 98.06 235 TYR A C 1
ATOM 1818 O O . TYR A 1 235 ? 24.703 -2.040 1.056 1.00 98.06 235 TYR A O 1
ATOM 1826 N N . PRO A 1 236 ? 23.927 -4.150 1.192 1.00 98.31 236 PRO A N 1
ATOM 1827 C CA . PRO A 1 236 ? 23.399 -4.006 2.548 1.00 98.31 236 PRO A CA 1
ATOM 1828 C C . PRO A 1 236 ? 24.463 -3.568 3.565 1.00 98.31 236 PRO A C 1
ATOM 1830 O O . PRO A 1 236 ? 24.191 -2.731 4.427 1.00 98.31 236 PRO A O 1
ATOM 1833 N N . GLU A 1 237 ? 25.711 -4.029 3.436 1.00 98.56 237 GLU A N 1
ATOM 1834 C CA . GLU A 1 237 ? 26.809 -3.666 4.341 1.00 98.56 237 GLU A CA 1
ATOM 1835 C C . GLU A 1 237 ? 27.122 -2.166 4.314 1.00 98.56 237 GLU A C 1
ATOM 1837 O O . GLU A 1 237 ? 27.461 -1.576 5.342 1.00 98.56 237 GLU A O 1
ATOM 1842 N N . ARG A 1 238 ? 26.990 -1.529 3.142 1.00 98.19 238 ARG A N 1
ATOM 1843 C CA . ARG A 1 238 ? 27.254 -0.091 2.980 1.00 98.19 238 ARG A CA 1
ATOM 1844 C C . ARG A 1 238 ? 26.199 0.733 3.701 1.00 98.19 238 ARG A C 1
ATOM 1846 O O . ARG A 1 238 ? 26.547 1.691 4.389 1.00 98.19 238 ARG A O 1
ATOM 1853 N N . VAL A 1 239 ? 24.937 0.320 3.605 1.00 98.31 239 VAL A N 1
ATOM 1854 C CA . VAL A 1 239 ? 23.821 0.957 4.311 1.00 98.31 239 VAL A CA 1
ATOM 1855 C C . VAL A 1 239 ? 23.971 0.782 5.826 1.00 98.31 239 VAL A C 1
ATOM 1857 O O . VAL A 1 239 ? 23.864 1.767 6.559 1.00 98.31 239 VAL A O 1
ATOM 1860 N N . ILE A 1 240 ? 24.323 -0.422 6.297 1.00 98.69 240 ILE A N 1
ATOM 1861 C CA . ILE A 1 240 ? 24.596 -0.694 7.722 1.00 98.69 240 ILE A CA 1
ATOM 1862 C C . ILE A 1 240 ? 25.685 0.243 8.259 1.00 98.69 240 ILE A C 1
ATOM 1864 O O . ILE A 1 240 ? 25.479 0.917 9.270 1.00 98.69 240 ILE A O 1
ATOM 1868 N N . ASP A 1 241 ? 26.828 0.345 7.574 1.00 98.25 241 ASP A N 1
ATOM 1869 C CA . ASP A 1 241 ? 27.931 1.214 8.007 1.00 98.25 241 ASP A CA 1
ATOM 1870 C C . ASP A 1 241 ? 27.501 2.687 8.124 1.00 98.25 241 ASP A C 1
ATOM 1872 O O . ASP A 1 241 ? 27.928 3.400 9.041 1.00 98.25 241 ASP A O 1
ATOM 1876 N N . ARG A 1 242 ? 26.642 3.159 7.210 1.00 96.62 242 ARG A N 1
ATOM 1877 C CA . ARG A 1 242 ? 26.124 4.533 7.220 1.00 96.62 242 ARG A CA 1
ATOM 1878 C C . ARG A 1 242 ? 25.191 4.775 8.395 1.00 96.62 242 ARG A C 1
ATOM 1880 O O . ARG A 1 242 ? 25.413 5.745 9.119 1.00 96.62 242 ARG A O 1
ATOM 1887 N N . ILE A 1 243 ? 24.212 3.898 8.612 1.00 98.38 243 ILE A N 1
ATOM 1888 C CA . ILE A 1 243 ? 23.260 4.038 9.720 1.00 98.38 243 ILE A CA 1
ATOM 1889 C C . ILE A 1 243 ? 24.005 4.029 11.060 1.00 98.38 243 ILE A C 1
ATOM 1891 O O . ILE A 1 243 ? 23.806 4.928 11.877 1.00 98.38 243 ILE A O 1
ATOM 1895 N N . LEU A 1 244 ? 24.947 3.100 11.256 1.00 98.50 244 LEU A N 1
ATOM 1896 C CA . LEU A 1 244 ? 25.767 3.044 12.474 1.00 98.50 244 LEU A CA 1
ATOM 1897 C C . LEU A 1 244 ? 26.571 4.335 12.704 1.00 98.50 244 LEU A C 1
ATOM 1899 O O . LEU A 1 244 ? 26.748 4.755 13.844 1.00 98.50 244 LEU A O 1
ATOM 1903 N N . THR A 1 245 ? 27.042 4.984 11.636 1.00 97.38 245 THR A N 1
ATOM 1904 C CA . THR A 1 245 ? 27.794 6.249 11.725 1.00 97.38 245 THR A CA 1
ATOM 1905 C C . THR A 1 245 ? 26.895 7.453 12.031 1.00 97.38 245 THR A C 1
ATOM 1907 O O . THR A 1 245 ? 27.359 8.440 12.596 1.00 97.38 245 THR A O 1
ATOM 1910 N N . MET A 1 246 ? 25.619 7.399 11.646 1.00 97.75 246 MET A N 1
ATOM 1911 C CA . MET A 1 246 ? 24.652 8.476 11.880 1.00 97.75 246 MET A CA 1
ATOM 1912 C C . MET A 1 246 ? 24.127 8.511 13.318 1.00 97.75 246 MET A C 1
ATOM 1914 O O . MET A 1 246 ? 23.681 9.567 13.767 1.00 97.75 246 MET A O 1
ATOM 1918 N N . ALA A 1 247 ? 24.169 7.383 14.029 1.00 98.00 247 ALA A N 1
ATOM 1919 C CA . ALA A 1 247 ? 23.673 7.287 15.393 1.00 98.00 247 ALA A CA 1
ATOM 1920 C C . ALA A 1 247 ? 24.427 8.238 16.338 1.00 98.00 247 ALA A C 1
ATOM 1922 O O . ALA A 1 247 ? 25.659 8.238 16.422 1.00 98.00 247 ALA A O 1
ATOM 1923 N N . ALA A 1 248 ? 23.682 9.031 17.104 1.00 98.06 248 ALA A N 1
ATOM 1924 C CA . ALA A 1 248 ? 24.249 9.887 18.131 1.00 98.06 248 ALA A CA 1
ATOM 1925 C C . ALA A 1 248 ? 24.802 9.064 19.309 1.00 98.06 248 ALA A C 1
ATOM 1927 O O . ALA A 1 248 ? 24.520 7.878 19.503 1.00 98.06 248 ALA A O 1
ATOM 1928 N N . SER A 1 249 ? 25.585 9.716 20.169 1.00 97.06 249 SER A N 1
ATOM 1929 C CA . SER A 1 249 ? 26.224 9.069 21.320 1.00 97.06 249 SER A CA 1
ATOM 1930 C C . SER A 1 249 ? 25.247 8.556 22.383 1.00 97.06 249 SER A C 1
ATOM 1932 O O . SER A 1 249 ? 25.680 7.820 23.265 1.00 97.06 249 SER A O 1
ATOM 1934 N N . ASN A 1 250 ? 23.961 8.892 22.309 1.00 96.62 250 ASN A N 1
ATOM 1935 C CA . ASN A 1 250 ? 22.872 8.355 23.131 1.00 96.62 250 ASN A CA 1
ATOM 1936 C C . ASN A 1 250 ? 22.068 7.246 22.415 1.00 96.62 250 ASN A C 1
ATOM 1938 O O . ASN A 1 250 ? 21.158 6.703 23.021 1.00 96.62 250 ASN A O 1
ATOM 1942 N N . GLY A 1 251 ? 22.405 6.899 21.167 1.00 97.62 251 GLY A N 1
ATOM 1943 C CA . GLY A 1 251 ? 21.692 5.909 20.352 1.00 97.62 251 GLY A CA 1
ATOM 1944 C C . GLY A 1 251 ? 20.525 6.465 19.529 1.00 97.62 251 GLY A C 1
ATOM 1945 O O . GLY A 1 251 ? 19.902 5.702 18.799 1.00 97.62 251 GLY A O 1
ATOM 1946 N N . SER A 1 252 ? 20.215 7.761 19.617 1.00 98.19 252 SER A N 1
ATOM 1947 C CA . SER A 1 252 ? 19.150 8.373 18.815 1.00 98.19 252 SER A CA 1
ATOM 1948 C C . SER A 1 252 ? 19.651 8.882 17.466 1.00 98.19 252 SER A C 1
ATOM 1950 O O . SER A 1 252 ? 20.851 9.050 17.246 1.00 98.19 252 SER A O 1
ATOM 1952 N N . PHE A 1 253 ? 18.713 9.187 16.577 1.00 97.88 253 PHE A N 1
ATOM 1953 C CA . PHE A 1 253 ? 18.953 9.866 15.303 1.00 97.88 253 PHE A CA 1
ATOM 1954 C C . PHE A 1 253 ? 18.382 11.295 15.324 1.00 97.88 253 PHE A C 1
ATOM 1956 O O . PHE A 1 253 ? 18.019 11.858 14.298 1.00 97.88 253 PHE A O 1
ATOM 1963 N N . GLY A 1 254 ? 18.285 11.897 16.514 1.00 95.25 254 GLY A N 1
ATOM 1964 C CA . GLY A 1 254 ? 17.624 13.182 16.753 1.00 95.25 254 GLY A CA 1
ATOM 1965 C C . GLY A 1 254 ? 16.595 13.088 17.880 1.00 95.25 254 GLY A C 1
ATOM 1966 O O . GLY A 1 254 ? 16.808 12.362 18.853 1.00 95.25 254 GLY A O 1
ATOM 1967 N N . GLY A 1 255 ? 15.499 13.843 17.763 1.00 95.75 255 GLY A N 1
ATOM 1968 C CA . GLY A 1 255 ? 14.298 13.644 18.586 1.00 95.75 255 GLY A CA 1
ATOM 1969 C C . GLY A 1 255 ? 13.464 12.465 18.078 1.00 95.75 255 GLY A C 1
ATOM 1970 O O . GLY A 1 255 ? 13.727 11.968 16.986 1.00 95.75 255 GLY A O 1
ATOM 1971 N N . ILE A 1 256 ? 12.469 12.020 18.853 1.00 97.88 256 ILE A N 1
ATOM 1972 C CA . ILE A 1 256 ? 11.535 10.960 18.429 1.00 97.88 256 ILE A CA 1
ATOM 1973 C C . ILE A 1 256 ? 10.822 11.411 17.147 1.00 97.88 256 ILE A C 1
ATOM 1975 O O . ILE A 1 256 ? 10.261 12.507 17.099 1.00 97.88 256 ILE A O 1
ATOM 1979 N N . GLY A 1 257 ? 10.876 10.580 16.106 1.00 96.31 257 GLY A N 1
ATOM 1980 C CA . GLY A 1 257 ? 10.385 10.907 14.769 1.00 96.31 257 GLY A CA 1
ATOM 1981 C C . GLY A 1 257 ? 10.990 10.010 13.689 1.00 96.31 257 GLY A C 1
ATOM 1982 O O . GLY A 1 257 ? 11.758 9.095 13.998 1.00 96.31 257 GLY A O 1
ATOM 1983 N N . TYR A 1 258 ? 10.670 10.315 12.428 1.00 97.19 258 TYR A N 1
ATOM 1984 C CA . TYR A 1 258 ? 10.930 9.451 11.269 1.00 97.19 258 TYR A CA 1
ATOM 1985 C C . TYR A 1 258 ? 12.386 9.024 11.090 1.00 97.19 258 TYR A C 1
ATOM 1987 O O . TYR A 1 258 ? 12.628 7.891 10.713 1.00 97.19 258 TYR A O 1
ATOM 1995 N N . LEU A 1 259 ? 13.376 9.852 11.436 1.00 97.88 259 LEU A N 1
ATOM 1996 C CA . LEU A 1 259 ? 14.767 9.445 11.220 1.00 97.88 259 LEU A CA 1
ATOM 1997 C C . LEU A 1 259 ? 15.205 8.262 12.109 1.00 97.88 259 LEU A C 1
ATOM 1999 O O . LEU A 1 259 ? 16.103 7.518 11.725 1.00 97.88 259 LEU A O 1
ATOM 2003 N N . ASN A 1 260 ? 14.584 8.075 13.282 1.00 98.38 260 ASN A N 1
ATOM 2004 C CA . ASN A 1 260 ? 14.834 6.890 14.117 1.00 98.38 260 ASN A CA 1
ATOM 2005 C C . ASN A 1 260 ? 14.154 5.659 13.517 1.00 98.38 260 ASN A C 1
ATOM 2007 O O . ASN A 1 260 ? 14.802 4.632 13.344 1.00 98.38 260 ASN A O 1
ATOM 2011 N N . LEU A 1 261 ? 12.882 5.813 13.135 1.00 98.44 261 LEU A N 1
ATOM 2012 C CA . LEU A 1 261 ? 12.091 4.806 12.434 1.00 98.44 261 LEU A CA 1
ATOM 2013 C C . LEU A 1 261 ? 12.834 4.282 11.188 1.00 98.44 261 LEU A C 1
ATOM 2015 O O . LEU A 1 261 ? 13.067 3.082 11.065 1.00 98.44 261 LEU A O 1
ATOM 2019 N N . ASP A 1 262 ? 13.262 5.188 10.310 1.00 98.50 262 ASP A N 1
ATOM 2020 C CA . ASP A 1 262 ? 13.985 4.896 9.069 1.00 98.50 262 ASP A CA 1
ATOM 2021 C C . ASP A 1 262 ? 15.294 4.139 9.347 1.00 98.50 262 ASP A C 1
ATOM 2023 O O . ASP A 1 262 ? 15.627 3.158 8.679 1.00 98.50 262 ASP A O 1
ATOM 2027 N N . ALA A 1 263 ? 16.035 4.554 10.381 1.00 98.69 263 ALA A N 1
ATOM 2028 C CA . ALA A 1 263 ? 17.260 3.879 10.797 1.00 98.69 263 ALA A CA 1
ATOM 2029 C C . ALA A 1 263 ? 16.997 2.452 11.290 1.00 98.69 263 ALA A C 1
ATOM 2031 O O . ALA A 1 263 ? 17.716 1.531 10.896 1.00 98.69 263 ALA A O 1
ATOM 2032 N N . MET A 1 264 ? 15.989 2.253 12.144 1.00 98.69 264 MET A N 1
ATOM 2033 C CA . MET A 1 264 ? 15.660 0.926 12.669 1.00 98.69 264 MET A CA 1
ATOM 2034 C C . MET A 1 264 ? 15.144 0.007 11.559 1.00 98.69 264 MET A C 1
ATOM 2036 O O . MET A 1 264 ? 15.526 -1.163 11.519 1.00 98.69 264 MET A O 1
ATOM 2040 N N . TYR A 1 265 ? 14.369 0.530 10.606 1.00 98.75 265 TYR A N 1
ATOM 2041 C CA . TYR A 1 265 ? 13.888 -0.253 9.470 1.00 98.75 265 TYR A CA 1
ATOM 2042 C C . TYR A 1 265 ? 15.044 -0.650 8.551 1.00 98.75 265 TYR A C 1
ATOM 2044 O O . TYR A 1 265 ? 15.206 -1.829 8.233 1.00 98.75 265 TYR A O 1
ATOM 2052 N N . GLY A 1 266 ? 15.913 0.307 8.211 1.00 98.44 266 GLY A N 1
ATOM 2053 C CA . GLY A 1 266 ? 17.121 0.042 7.438 1.00 98.44 266 GLY A CA 1
ATOM 2054 C C . GLY A 1 266 ? 18.010 -1.015 8.097 1.00 98.44 266 GLY A C 1
ATOM 2055 O O . GLY A 1 266 ? 18.473 -1.927 7.420 1.00 98.44 266 GLY A O 1
ATOM 2056 N N . LEU A 1 267 ? 18.213 -0.966 9.417 1.00 98.62 267 LEU A N 1
ATOM 2057 C CA . LEU A 1 267 ? 18.968 -2.010 10.119 1.00 98.62 267 LEU A CA 1
ATOM 2058 C C . LEU A 1 267 ? 18.260 -3.364 10.077 1.00 98.62 267 LEU A C 1
ATOM 2060 O O . LEU A 1 267 ? 18.928 -4.352 9.787 1.00 98.62 267 LEU A O 1
ATOM 2064 N N . LYS A 1 268 ? 16.941 -3.419 10.312 1.00 98.06 268 LYS A N 1
ATOM 2065 C CA . LYS A 1 268 ? 16.150 -4.660 10.236 1.00 98.06 268 LYS A CA 1
ATOM 2066 C C . LYS A 1 268 ? 16.336 -5.337 8.885 1.00 98.06 268 LYS A C 1
ATOM 2068 O O . LYS A 1 268 ? 16.749 -6.495 8.817 1.00 98.06 268 LYS A O 1
ATOM 2073 N N . TYR A 1 269 ? 16.061 -4.600 7.816 1.00 98.31 269 TYR A N 1
ATOM 2074 C CA . TYR A 1 269 ? 16.071 -5.162 6.479 1.00 98.31 269 TYR A CA 1
ATOM 2075 C C . TYR A 1 269 ? 17.494 -5.492 6.014 1.00 98.31 269 TYR A C 1
ATOM 2077 O O . TYR A 1 269 ? 17.763 -6.624 5.614 1.00 98.31 269 TYR A O 1
ATOM 2085 N N . MET A 1 270 ? 18.454 -4.573 6.153 1.00 98.56 270 MET A N 1
ATOM 2086 C CA . MET A 1 270 ? 19.825 -4.817 5.684 1.00 98.56 270 MET A CA 1
ATOM 2087 C C . MET A 1 270 ? 20.531 -5.916 6.480 1.00 98.56 270 MET A C 1
ATOM 2089 O O . MET A 1 270 ? 21.301 -6.688 5.908 1.00 98.56 270 MET A O 1
ATOM 2093 N N . HIS A 1 271 ? 20.259 -6.036 7.783 1.00 98.19 271 HIS A N 1
ATOM 2094 C CA . HIS A 1 271 ? 20.782 -7.139 8.591 1.00 98.19 271 HIS A CA 1
ATOM 2095 C C . HIS A 1 271 ? 20.219 -8.490 8.143 1.00 98.19 271 HIS A C 1
ATOM 2097 O O . HIS A 1 271 ? 20.963 -9.468 8.129 1.00 98.19 271 HIS A O 1
ATOM 2103 N N . SER A 1 272 ? 18.961 -8.546 7.691 1.00 97.00 272 SER A N 1
ATOM 2104 C CA . SER A 1 272 ? 18.385 -9.775 7.126 1.00 97.00 272 SER A CA 1
ATOM 2105 C C . SER A 1 272 ? 19.130 -10.259 5.872 1.00 97.00 272 SER A C 1
ATOM 2107 O O . SER A 1 272 ? 19.272 -11.465 5.667 1.00 97.00 272 SER A O 1
ATOM 2109 N N . LEU A 1 273 ? 19.674 -9.327 5.080 1.00 97.88 273 LEU A N 1
ATOM 2110 C CA . LEU A 1 273 ? 20.455 -9.616 3.874 1.00 97.88 273 LEU A CA 1
ATOM 2111 C C . LEU A 1 273 ? 21.932 -9.922 4.179 1.00 97.88 273 LEU A C 1
ATOM 2113 O O . LEU A 1 273 ? 22.559 -10.706 3.468 1.00 97.88 273 LEU A O 1
ATOM 2117 N N . ALA A 1 274 ? 22.487 -9.342 5.249 1.00 97.69 274 ALA A N 1
ATOM 2118 C CA . ALA A 1 274 ? 23.879 -9.518 5.674 1.00 97.69 274 ALA A CA 1
ATOM 2119 C C . ALA A 1 274 ? 23.989 -9.933 7.162 1.00 97.69 274 ALA A C 1
ATOM 2121 O O . ALA A 1 274 ? 24.562 -9.203 7.979 1.00 97.69 274 ALA A O 1
ATOM 2122 N N . PRO A 1 275 ? 23.505 -11.132 7.547 1.00 97.00 275 PRO A N 1
ATOM 2123 C CA . PRO A 1 275 ? 23.252 -11.489 8.951 1.00 97.00 275 PRO A CA 1
ATOM 2124 C C . PRO A 1 275 ? 24.500 -11.557 9.841 1.00 97.00 275 PRO A C 1
ATOM 2126 O O . PRO A 1 275 ? 24.399 -11.448 11.067 1.00 97.00 275 PRO A O 1
ATOM 2129 N N . THR A 1 276 ? 25.684 -11.730 9.248 1.00 97.06 276 THR A N 1
ATOM 2130 C CA . THR A 1 276 ? 26.969 -11.789 9.964 1.00 97.06 276 THR A CA 1
ATOM 2131 C C . THR A 1 276 ? 27.722 -10.458 9.990 1.00 97.06 276 THR A C 1
ATOM 2133 O O . THR A 1 276 ? 28.757 -10.360 10.652 1.00 97.06 276 THR A O 1
ATOM 2136 N N . TYR A 1 277 ? 27.277 -9.448 9.238 1.00 98.56 277 TYR A N 1
ATOM 2137 C CA . TYR A 1 277 ? 27.991 -8.181 9.114 1.00 98.56 277 TYR A CA 1
ATOM 2138 C C . TYR A 1 277 ? 27.635 -7.244 10.267 1.00 98.56 277 TYR A C 1
ATOM 2140 O O . TYR A 1 277 ? 26.479 -6.870 10.437 1.00 98.56 277 TYR A O 1
ATOM 2148 N N . ARG A 1 278 ? 28.641 -6.852 11.064 1.00 98.44 278 ARG A N 1
ATOM 2149 C CA . ARG A 1 278 ? 28.511 -5.869 12.162 1.00 98.44 278 ARG A CA 1
ATOM 2150 C C . ARG A 1 278 ? 27.400 -6.190 13.185 1.00 98.44 278 ARG A C 1
ATOM 2152 O O . ARG A 1 278 ? 26.997 -5.297 13.920 1.00 98.44 278 ARG A O 1
ATOM 2159 N N . THR A 1 279 ? 26.953 -7.445 13.305 1.00 98.00 279 THR A N 1
ATOM 2160 C CA . THR A 1 279 ? 25.830 -7.863 14.172 1.00 98.00 279 THR A CA 1
ATOM 2161 C C . THR A 1 279 ? 25.952 -7.336 15.602 1.00 98.00 279 THR A C 1
ATOM 2163 O O . THR A 1 279 ? 25.008 -6.772 16.133 1.00 98.00 279 THR A O 1
ATOM 2166 N N . ALA A 1 280 ? 27.144 -7.432 16.201 1.00 97.94 280 ALA A N 1
ATOM 2167 C CA . ALA A 1 280 ? 27.376 -6.952 17.564 1.00 97.94 280 ALA A CA 1
ATOM 2168 C C . ALA A 1 280 ? 27.196 -5.429 17.717 1.00 97.94 280 ALA A C 1
ATOM 2170 O O . ALA A 1 280 ? 26.764 -4.968 18.771 1.00 97.94 280 ALA A O 1
ATOM 2171 N N . ASP A 1 281 ? 27.514 -4.652 16.678 1.00 98.56 281 ASP A N 1
ATOM 2172 C CA . ASP A 1 281 ? 27.333 -3.199 16.694 1.00 98.56 281 ASP A CA 1
ATOM 2173 C C . ASP A 1 281 ? 25.867 -2.817 16.478 1.00 98.56 281 ASP A C 1
ATOM 2175 O O . ASP A 1 281 ? 25.393 -1.862 17.092 1.00 98.56 281 ASP A O 1
ATOM 2179 N N . ILE A 1 282 ? 25.147 -3.579 15.647 1.00 98.44 282 ILE A N 1
ATOM 2180 C CA . ILE A 1 282 ? 23.698 -3.435 15.460 1.00 98.44 282 ILE A CA 1
ATOM 2181 C C . ILE A 1 282 ? 22.985 -3.737 16.781 1.00 98.44 282 ILE A C 1
ATOM 2183 O O . ILE A 1 282 ? 22.253 -2.884 17.273 1.00 98.44 282 ILE A O 1
ATOM 2187 N N . ASP A 1 283 ? 23.275 -4.878 17.414 1.00 97.56 283 ASP A N 1
ATOM 2188 C CA . ASP A 1 283 ? 22.712 -5.258 18.715 1.00 97.56 283 ASP A CA 1
ATOM 2189 C C . ASP A 1 283 ? 22.987 -4.185 19.783 1.00 97.56 283 ASP A C 1
ATOM 2191 O O . ASP A 1 283 ? 22.095 -3.791 20.540 1.00 97.56 283 ASP A O 1
ATOM 2195 N N . ALA A 1 284 ? 24.220 -3.667 19.833 1.00 98.06 284 ALA A N 1
ATOM 2196 C CA . ALA A 1 284 ? 24.599 -2.612 20.767 1.00 98.06 284 ALA A CA 1
ATOM 2197 C C . ALA A 1 284 ? 23.843 -1.300 20.507 1.00 98.06 284 ALA A C 1
ATOM 2199 O O . ALA A 1 284 ? 23.434 -0.629 21.460 1.00 98.06 284 ALA A O 1
ATOM 2200 N N . LEU A 1 285 ? 23.647 -0.927 19.239 1.00 98.62 285 LEU A N 1
ATOM 2201 C CA . LEU A 1 285 ? 22.866 0.249 18.876 1.00 98.62 285 LEU A CA 1
ATOM 2202 C C . LEU A 1 285 ? 21.388 0.064 19.222 1.00 98.62 285 LEU A C 1
ATOM 2204 O O . LEU A 1 285 ? 20.822 0.969 19.821 1.00 98.62 285 LEU A O 1
ATOM 2208 N N . VAL A 1 286 ? 20.787 -1.090 18.926 1.00 98.50 286 VAL A N 1
ATOM 2209 C CA . VAL A 1 286 ? 19.385 -1.406 19.253 1.00 98.50 286 VAL A CA 1
ATOM 2210 C C . VAL A 1 286 ? 19.148 -1.276 20.761 1.00 98.50 286 VAL A C 1
ATOM 2212 O O . VAL A 1 286 ? 18.266 -0.531 21.184 1.00 98.50 286 VAL A O 1
ATOM 2215 N N . VAL A 1 287 ? 19.999 -1.884 21.596 1.00 98.31 287 VAL A N 1
ATOM 2216 C CA . VAL A 1 287 ? 19.921 -1.741 23.064 1.00 98.31 287 VAL A CA 1
ATOM 2217 C C . VAL A 1 287 ? 19.954 -0.270 23.482 1.00 98.31 287 VAL A C 1
ATOM 2219 O O . VAL A 1 287 ? 19.119 0.188 24.266 1.00 98.31 287 VAL A O 1
ATOM 2222 N N . LYS A 1 288 ? 20.924 0.482 22.961 1.00 98.38 288 LYS A N 1
ATOM 2223 C CA . LYS A 1 288 ? 21.158 1.878 23.331 1.00 98.38 288 LYS A CA 1
ATOM 2224 C C . LYS A 1 288 ? 20.029 2.798 22.866 1.00 98.38 288 LYS A C 1
ATOM 2226 O O . LYS A 1 288 ? 19.583 3.653 23.627 1.00 98.38 288 LYS A O 1
ATOM 2231 N N . HIS A 1 289 ? 19.553 2.588 21.643 1.00 98.75 289 HIS A N 1
ATOM 2232 C CA . HIS A 1 289 ? 18.430 3.297 21.057 1.00 98.75 289 HIS A CA 1
ATOM 2233 C C . HIS A 1 289 ? 17.166 3.083 21.889 1.00 98.75 289 HIS A C 1
ATOM 2235 O O . HIS A 1 289 ? 16.557 4.054 22.332 1.00 98.75 289 HIS A O 1
ATOM 2241 N N . GLY A 1 290 ? 16.815 1.835 22.209 1.00 98.38 290 GLY A N 1
ATOM 2242 C CA . GLY A 1 290 ? 15.606 1.576 22.986 1.00 98.38 290 GLY A CA 1
ATOM 2243 C C . GLY A 1 290 ? 15.697 2.026 24.447 1.00 98.38 290 GLY A C 1
ATOM 2244 O O . GLY A 1 290 ? 14.676 2.394 25.020 1.00 98.38 290 GLY A O 1
ATOM 2245 N N . GLN A 1 291 ? 16.891 2.077 25.053 1.00 98.44 291 GLN A N 1
ATOM 2246 C CA . GLN A 1 291 ? 17.084 2.735 26.356 1.00 98.44 291 GLN A CA 1
ATOM 2247 C C . GLN A 1 291 ? 16.798 4.239 26.275 1.00 98.44 291 GLN A C 1
ATOM 2249 O O . GLN A 1 291 ? 16.122 4.789 27.146 1.00 98.44 291 GLN A O 1
ATOM 2254 N N . TRP A 1 292 ? 17.290 4.905 25.226 1.00 98.62 292 TRP A N 1
ATOM 2255 C CA . TRP A 1 292 ? 16.985 6.310 24.980 1.00 98.62 292 TRP A CA 1
ATOM 2256 C C . TRP A 1 292 ? 15.491 6.523 24.712 1.00 98.62 292 TRP A C 1
ATOM 2258 O O . TRP A 1 292 ? 14.894 7.406 25.329 1.00 98.62 292 TRP A O 1
ATOM 2268 N N . LEU A 1 293 ? 14.869 5.701 23.866 1.00 98.38 293 LEU A N 1
ATOM 2269 C CA . LEU A 1 293 ? 13.445 5.794 23.550 1.00 98.38 293 LEU A CA 1
ATOM 2270 C C . LEU A 1 293 ? 12.597 5.624 24.817 1.00 98.38 293 LEU A C 1
ATOM 2272 O O . LEU A 1 293 ? 11.788 6.496 25.129 1.00 98.38 293 LEU A O 1
ATOM 2276 N N . ALA A 1 294 ? 12.859 4.585 25.618 1.00 98.19 294 ALA A N 1
ATOM 2277 C CA . ALA A 1 294 ? 12.166 4.337 26.884 1.00 98.19 294 ALA A CA 1
ATOM 2278 C C . ALA A 1 294 ? 12.290 5.507 27.876 1.00 98.19 294 ALA A C 1
ATOM 2280 O O . ALA A 1 294 ? 11.320 5.853 28.547 1.00 98.19 294 ALA A O 1
ATOM 2281 N N . ALA A 1 295 ? 13.459 6.154 27.944 1.00 98.25 295 ALA A N 1
ATOM 2282 C CA . ALA A 1 295 ? 13.689 7.290 28.835 1.00 98.25 295 ALA A CA 1
ATOM 2283 C C . ALA A 1 295 ? 12.952 8.576 28.411 1.00 98.25 295 ALA A C 1
ATOM 2285 O O . ALA A 1 295 ? 12.721 9.445 29.250 1.00 98.25 295 ALA A O 1
ATOM 2286 N N . ASN A 1 296 ? 12.597 8.719 27.130 1.00 98.56 296 ASN A N 1
ATOM 2287 C CA . ASN A 1 296 ? 11.985 9.939 26.586 1.00 98.56 296 ASN A CA 1
ATOM 2288 C C . ASN A 1 296 ? 10.493 9.782 26.250 1.00 98.56 296 ASN A C 1
ATOM 2290 O O . ASN A 1 296 ? 9.794 10.787 26.115 1.00 98.56 296 ASN A O 1
ATOM 2294 N N . LEU A 1 297 ? 9.996 8.547 26.145 1.00 98.56 297 LEU A N 1
ATOM 2295 C CA . LEU A 1 297 ? 8.653 8.231 25.661 1.00 98.56 297 LEU A CA 1
ATOM 2296 C C . LEU A 1 297 ? 7.535 8.895 26.474 1.00 98.56 297 LEU A C 1
ATOM 2298 O O . LEU A 1 297 ? 6.643 9.510 25.897 1.00 98.56 297 LEU A O 1
ATOM 2302 N N . ASP A 1 298 ? 7.594 8.832 27.806 1.00 98.12 298 ASP A N 1
ATOM 2303 C CA . ASP A 1 298 ? 6.536 9.399 28.655 1.00 98.12 298 ASP A CA 1
ATOM 2304 C C . ASP A 1 298 ? 6.453 10.925 28.529 1.00 98.12 298 ASP A C 1
ATOM 2306 O O . ASP A 1 298 ? 5.360 11.482 28.413 1.00 98.12 298 ASP A O 1
ATOM 2310 N N . SER A 1 299 ? 7.603 11.607 28.482 1.00 98.38 299 SER A N 1
ATOM 2311 C CA . SER A 1 299 ? 7.638 13.057 28.264 1.00 98.38 299 SER A CA 1
ATOM 2312 C C . SER A 1 299 ? 7.166 13.431 26.862 1.00 98.38 299 SER A C 1
ATOM 2314 O O . SER A 1 299 ? 6.532 14.470 26.697 1.00 98.38 299 SER A O 1
ATOM 2316 N N . TYR A 1 300 ? 7.490 12.615 25.860 1.00 98.62 300 TYR A N 1
ATOM 2317 C CA . TYR A 1 300 ? 7.056 12.828 24.486 1.00 98.62 300 TYR A CA 1
ATOM 2318 C C . TYR A 1 300 ? 5.536 12.715 24.360 1.00 98.62 300 TYR A C 1
ATOM 2320 O O . TYR A 1 300 ? 4.903 13.644 23.868 1.00 98.62 300 TYR A O 1
ATOM 2328 N N . LEU A 1 301 ? 4.941 11.637 24.882 1.00 98.50 301 LEU A N 1
ATOM 2329 C CA . LEU A 1 301 ? 3.492 11.420 24.853 1.00 98.50 301 LEU A CA 1
ATOM 2330 C C . LEU A 1 301 ? 2.736 12.486 25.661 1.00 98.50 301 LEU A C 1
ATOM 2332 O O . LEU A 1 301 ? 1.718 12.995 25.197 1.00 98.50 301 LEU A O 1
ATOM 2336 N N . ALA A 1 302 ? 3.259 12.889 26.825 1.00 97.69 302 ALA A N 1
ATOM 2337 C CA . ALA A 1 302 ? 2.694 13.986 27.617 1.00 97.69 302 ALA A CA 1
ATOM 2338 C C . ALA A 1 302 ? 2.742 15.345 26.891 1.00 97.69 302 ALA A C 1
ATOM 2340 O O . ALA A 1 302 ? 1.968 16.246 27.211 1.00 97.69 302 ALA A O 1
ATOM 2341 N N . GLY A 1 303 ? 3.631 15.489 25.905 1.00 97.94 303 GLY A N 1
ATOM 2342 C CA . GLY A 1 303 ? 3.741 16.664 25.046 1.00 97.94 303 GLY A CA 1
ATOM 2343 C C . GLY A 1 303 ? 2.651 16.782 23.978 1.00 97.94 303 GLY A C 1
ATOM 2344 O O . GLY A 1 303 ? 2.684 17.754 23.228 1.00 97.94 303 GLY A O 1
ATOM 2345 N N . ASN A 1 304 ? 1.699 15.840 23.907 1.00 97.44 304 ASN A N 1
ATOM 2346 C CA . ASN A 1 304 ? 0.636 15.796 22.896 1.00 97.44 304 ASN A CA 1
ATOM 2347 C C . ASN A 1 304 ? 1.193 15.865 21.460 1.00 97.44 304 ASN A C 1
ATOM 2349 O O . ASN A 1 304 ? 0.939 16.841 20.744 1.00 97.44 304 ASN A O 1
ATOM 2353 N N . PRO A 1 305 ? 1.976 14.856 21.030 1.00 98.06 305 PRO A N 1
ATOM 2354 C CA . PRO A 1 305 ? 2.516 14.833 19.679 1.00 98.06 305 PRO A CA 1
ATOM 2355 C C . PRO A 1 305 ? 1.379 14.849 18.650 1.00 98.06 305 PRO A C 1
ATOM 2357 O O . PRO A 1 305 ? 0.302 14.301 18.886 1.00 98.06 305 PRO A O 1
ATOM 2360 N N . ASN A 1 306 ? 1.626 15.474 17.496 1.00 97.94 306 ASN A N 1
ATOM 2361 C CA . ASN A 1 306 ? 0.688 15.386 16.377 1.00 97.94 306 ASN A CA 1
ATOM 2362 C C . ASN A 1 306 ? 0.580 13.937 15.870 1.00 97.94 306 ASN A C 1
ATOM 2364 O O . ASN A 1 306 ? 1.500 13.137 16.075 1.00 97.94 306 ASN A O 1
ATOM 2368 N N . ALA A 1 307 ? -0.524 13.621 15.188 1.00 98.25 307 ALA A N 1
ATOM 2369 C CA . ALA A 1 307 ? -0.819 12.273 14.692 1.00 98.25 307 ALA A CA 1
ATOM 2370 C C . ALA A 1 307 ? 0.345 11.674 13.881 1.00 98.25 307 ALA A C 1
ATOM 2372 O O . ALA A 1 307 ? 0.777 10.549 14.135 1.00 98.25 307 ALA A O 1
ATOM 2373 N N . HIS A 1 308 ? 0.930 12.477 12.993 1.00 97.62 308 HIS A N 1
ATOM 2374 C CA . HIS A 1 308 ? 1.984 12.035 12.088 1.00 97.62 308 HIS A CA 1
ATOM 2375 C C . HIS A 1 308 ? 3.311 11.719 12.793 1.00 97.62 308 HIS A C 1
ATOM 2377 O O . HIS A 1 308 ? 4.031 10.793 12.422 1.00 97.62 308 HIS A O 1
ATOM 2383 N N . SER A 1 309 ? 3.640 12.468 13.844 1.00 98.00 309 SER A N 1
ATOM 2384 C CA . SER A 1 309 ? 4.829 12.219 14.665 1.00 98.00 309 SER A CA 1
ATOM 2385 C C . SER A 1 309 ? 4.613 11.021 15.591 1.00 98.00 309 SER A C 1
ATOM 2387 O O . SER A 1 309 ? 5.541 10.242 15.812 1.00 98.00 309 SER A O 1
ATOM 2389 N N . LEU A 1 310 ? 3.386 10.849 16.099 1.00 98.75 310 LEU A N 1
ATOM 2390 C CA . LEU A 1 310 ? 3.009 9.686 16.899 1.00 98.75 310 LEU A CA 1
ATOM 2391 C C . LEU A 1 310 ? 3.130 8.391 16.084 1.00 98.75 310 LEU A C 1
ATOM 2393 O O . LEU A 1 310 ? 3.655 7.411 16.608 1.00 98.75 310 LEU A O 1
ATOM 2397 N N . LEU A 1 311 ? 2.735 8.399 14.807 1.00 98.69 311 LEU A N 1
ATOM 2398 C CA . LEU A 1 311 ? 2.924 7.264 13.898 1.00 98.69 311 LEU A CA 1
ATOM 2399 C C . LEU A 1 311 ? 4.396 6.852 13.801 1.00 98.69 311 LEU A C 1
ATOM 2401 O O . LEU A 1 311 ? 4.707 5.673 13.966 1.00 98.69 311 LEU A O 1
ATOM 2405 N N . ALA A 1 312 ? 5.310 7.813 13.633 1.00 98.38 312 ALA A N 1
ATOM 2406 C CA . ALA A 1 312 ? 6.740 7.517 13.595 1.00 98.38 312 ALA A CA 1
ATOM 2407 C C . ALA A 1 312 ? 7.251 6.890 14.901 1.00 98.38 312 ALA A C 1
ATOM 2409 O O . ALA A 1 312 ? 8.005 5.921 14.865 1.00 98.38 312 ALA A O 1
ATOM 2410 N N . CYS A 1 313 ? 6.810 7.401 16.056 1.00 98.62 313 CYS A N 1
ATOM 2411 C CA . CYS A 1 313 ? 7.138 6.819 17.360 1.00 98.62 313 CYS A CA 1
ATOM 2412 C C . CYS A 1 313 ? 6.641 5.370 17.488 1.00 98.62 313 CYS A C 1
ATOM 2414 O O . CYS A 1 313 ? 7.323 4.522 18.058 1.00 98.62 313 CYS A O 1
ATOM 2416 N N . VAL A 1 314 ? 5.436 5.089 16.994 1.00 98.69 314 VAL A N 1
ATOM 2417 C CA . VAL A 1 314 ? 4.808 3.767 17.093 1.00 98.69 314 VAL A CA 1
ATOM 2418 C C . VAL A 1 314 ? 5.470 2.762 16.154 1.00 98.69 314 VAL A C 1
ATOM 2420 O O . VAL A 1 314 ? 5.739 1.638 16.573 1.00 98.69 314 VAL A O 1
ATOM 2423 N N . GLY A 1 315 ? 5.791 3.169 14.925 1.00 98.56 315 GLY A N 1
ATOM 2424 C CA . GLY A 1 315 ? 6.554 2.331 14.003 1.00 98.56 315 GLY A CA 1
ATOM 2425 C C . GLY A 1 315 ? 7.953 2.007 14.535 1.00 98.56 315 GLY A C 1
ATOM 2426 O O . GLY A 1 315 ? 8.392 0.869 14.412 1.00 98.56 315 GLY A O 1
ATOM 2427 N N . ASP A 1 316 ? 8.621 2.962 15.193 1.00 98.62 316 ASP A N 1
ATOM 2428 C CA . ASP A 1 316 ? 9.926 2.748 15.831 1.00 98.62 316 ASP A CA 1
ATOM 2429 C C . ASP A 1 316 ? 9.825 1.675 16.931 1.00 98.62 316 ASP A C 1
ATOM 2431 O O . ASP A 1 316 ? 10.509 0.656 16.882 1.00 98.62 316 ASP A O 1
ATOM 2435 N N . LEU A 1 317 ? 8.855 1.804 17.847 1.00 98.75 317 LEU A N 1
ATOM 2436 C CA . LEU A 1 317 ? 8.576 0.788 18.875 1.00 98.75 317 LEU A CA 1
ATOM 2437 C C . LEU A 1 317 ? 8.298 -0.604 18.285 1.00 98.75 317 LEU A C 1
ATOM 2439 O O . LEU A 1 317 ? 8.763 -1.611 18.826 1.00 98.75 317 LEU A O 1
ATOM 2443 N N . GLY A 1 318 ? 7.556 -0.669 17.182 1.00 98.44 318 GLY A N 1
ATOM 2444 C CA . GLY A 1 318 ? 7.277 -1.923 16.495 1.00 98.44 318 GLY A CA 1
ATOM 2445 C C . GLY A 1 318 ? 8.510 -2.536 15.820 1.00 98.44 318 GLY A C 1
ATOM 2446 O O . GLY A 1 318 ? 8.714 -3.748 15.891 1.00 98.44 318 GLY A O 1
ATOM 2447 N N . LEU A 1 319 ? 9.415 -1.724 15.271 1.00 98.56 319 LEU A N 1
ATOM 2448 C CA . LEU A 1 319 ? 10.715 -2.196 14.781 1.00 98.56 319 LEU A CA 1
ATOM 2449 C C . LEU A 1 319 ? 11.615 -2.675 15.921 1.00 98.56 319 LEU A C 1
ATOM 2451 O O . LEU A 1 319 ? 12.293 -3.689 15.765 1.00 98.56 319 LEU A O 1
ATOM 2455 N N . MET A 1 320 ? 11.585 -2.020 17.084 1.00 98.25 320 MET A N 1
ATOM 2456 C CA . MET A 1 320 ? 12.294 -2.499 18.275 1.00 98.25 320 MET A CA 1
ATOM 2457 C C . MET A 1 320 ? 11.790 -3.883 18.708 1.00 98.25 320 MET A C 1
ATOM 2459 O O . MET A 1 320 ? 12.601 -4.755 19.034 1.00 98.25 320 MET A O 1
ATOM 2463 N N . ASN A 1 321 ? 10.472 -4.121 18.647 1.00 97.50 321 ASN A N 1
ATOM 2464 C CA . ASN A 1 321 ? 9.882 -5.443 18.885 1.00 97.50 321 ASN A CA 1
ATOM 2465 C C . ASN A 1 321 ? 10.394 -6.492 17.890 1.00 97.50 321 ASN A C 1
ATOM 2467 O O . ASN A 1 321 ? 10.735 -7.597 18.300 1.00 97.50 321 ASN A O 1
ATOM 2471 N N . GLN A 1 322 ? 10.494 -6.151 16.605 1.00 96.25 322 GLN A N 1
ATOM 2472 C CA . GLN A 1 322 ? 10.960 -7.076 15.568 1.00 96.25 322 GLN A CA 1
ATOM 2473 C C . GLN A 1 322 ? 12.469 -7.358 15.646 1.00 96.25 322 GLN A C 1
ATOM 2475 O O . GLN A 1 322 ? 12.890 -8.505 15.504 1.00 96.25 322 GLN A O 1
ATOM 2480 N N . LEU A 1 323 ? 13.287 -6.334 15.900 1.00 96.25 323 LEU A N 1
ATOM 2481 C CA . LEU A 1 323 ? 14.747 -6.438 15.984 1.00 96.25 323 LEU A CA 1
ATOM 2482 C C . LEU A 1 323 ? 15.208 -7.193 17.235 1.00 96.25 323 LEU A C 1
ATOM 2484 O O . LEU A 1 323 ? 16.152 -7.980 17.179 1.00 96.25 323 LEU A O 1
ATOM 2488 N N . ALA A 1 324 ? 14.559 -6.958 18.378 1.00 96.50 324 ALA A N 1
ATOM 2489 C CA . ALA A 1 324 ? 14.942 -7.565 19.649 1.00 96.50 324 ALA A CA 1
ATOM 2490 C C . ALA A 1 324 ? 13.716 -7.872 20.534 1.00 96.50 324 ALA A C 1
ATOM 2492 O O . ALA A 1 324 ? 13.556 -7.279 21.606 1.00 96.50 324 ALA A O 1
ATOM 2493 N N . PRO A 1 325 ? 12.885 -8.867 20.168 1.00 94.88 325 PRO A N 1
ATOM 2494 C CA . PRO A 1 325 ? 11.614 -9.157 20.851 1.00 94.88 325 PRO A CA 1
ATOM 2495 C C . PRO A 1 325 ? 11.764 -9.536 22.329 1.00 94.88 325 PRO A C 1
ATOM 2497 O O . PRO A 1 325 ? 10.833 -9.391 23.113 1.00 94.88 325 PRO A O 1
ATOM 2500 N N . HIS A 1 326 ? 12.941 -10.011 22.740 1.00 94.50 326 HIS A N 1
ATOM 2501 C CA . HIS A 1 326 ? 13.243 -10.331 24.136 1.00 94.50 326 HIS A CA 1
ATOM 2502 C C . HIS A 1 326 ? 13.524 -9.082 24.996 1.00 94.50 326 HIS A C 1
ATOM 2504 O O . HIS A 1 326 ? 13.308 -9.109 26.208 1.00 94.50 326 HIS A O 1
ATOM 2510 N N . LEU A 1 327 ? 13.990 -7.986 24.387 1.00 96.75 327 LEU A N 1
ATOM 2511 C CA . LEU A 1 327 ? 14.246 -6.707 25.060 1.00 96.75 327 LEU A CA 1
ATOM 2512 C C . LEU A 1 327 ? 13.021 -5.793 25.049 1.00 96.75 327 LEU A C 1
ATOM 2514 O O . LEU A 1 327 ? 12.823 -5.041 26.007 1.00 96.75 327 LEU A O 1
ATOM 2518 N N . TYR A 1 328 ? 12.215 -5.894 23.990 1.00 97.50 328 TYR A N 1
ATOM 2519 C CA . TYR A 1 328 ? 11.008 -5.100 23.763 1.00 97.50 328 TYR A CA 1
ATOM 2520 C C . TYR A 1 328 ? 9.779 -5.999 23.579 1.00 97.50 328 TYR A C 1
ATOM 2522 O O . TYR A 1 328 ? 9.126 -5.928 22.537 1.00 97.50 328 TYR A O 1
ATOM 2530 N N . PRO A 1 329 ? 9.483 -6.908 24.527 1.00 97.12 329 PRO A N 1
ATOM 2531 C CA . PRO A 1 329 ? 8.338 -7.792 24.408 1.00 97.12 329 PRO A CA 1
ATOM 2532 C C . PRO A 1 329 ? 7.045 -6.995 24.538 1.00 97.12 329 PRO A C 1
ATOM 2534 O O . PRO A 1 329 ? 7.021 -5.895 25.087 1.00 97.12 329 PRO A O 1
ATOM 2537 N N . ASP A 1 330 ? 5.951 -7.613 24.120 1.00 96.88 330 ASP A N 1
ATOM 2538 C CA . ASP A 1 330 ? 4.635 -7.263 24.619 1.00 96.88 330 ASP A CA 1
ATOM 2539 C C . ASP A 1 330 ? 4.142 -8.406 25.508 1.00 96.88 330 ASP A C 1
ATOM 2541 O O . ASP A 1 330 ? 3.843 -9.500 25.021 1.00 96.88 330 ASP A O 1
ATOM 2545 N N . SER A 1 331 ? 4.087 -8.189 26.822 1.00 96.12 331 SER A N 1
ATOM 2546 C CA . SER A 1 331 ? 3.747 -9.251 27.780 1.00 96.12 331 SER A CA 1
ATOM 2547 C C . SER A 1 331 ? 2.313 -9.784 27.666 1.00 96.12 331 SER A C 1
ATOM 2549 O O . SER A 1 331 ? 2.016 -10.836 28.232 1.00 96.12 331 SER A O 1
ATOM 2551 N N . THR A 1 332 ? 1.434 -9.127 26.897 1.00 94.06 332 THR A N 1
ATOM 2552 C CA . THR A 1 332 ? 0.101 -9.666 26.561 1.00 94.06 332 THR A CA 1
ATOM 2553 C C . THR A 1 332 ? 0.129 -10.671 25.408 1.00 94.06 332 THR A C 1
ATOM 2555 O O . THR A 1 332 ? -0.867 -11.350 25.172 1.00 94.06 332 THR A O 1
ATOM 2558 N N . GLY A 1 333 ? 1.254 -10.774 24.693 1.00 89.81 333 GLY A N 1
ATOM 2559 C CA . GLY A 1 333 ? 1.416 -11.631 23.520 1.00 89.81 333 GLY A CA 1
ATOM 2560 C C . GLY A 1 333 ? 1.029 -10.974 22.194 1.00 89.81 333 GLY A C 1
ATOM 2561 O O . GLY A 1 333 ? 0.977 -11.666 21.182 1.00 89.81 333 GLY A O 1
ATOM 2562 N N . ALA A 1 334 ? 0.759 -9.666 22.170 1.00 90.25 334 ALA A N 1
ATOM 2563 C CA . ALA A 1 334 ? 0.494 -8.971 20.915 1.00 90.25 334 ALA A CA 1
ATOM 2564 C C . ALA A 1 334 ? 1.761 -8.835 20.066 1.00 90.25 334 ALA A C 1
ATOM 2566 O O . ALA A 1 334 ? 2.837 -8.524 20.577 1.00 90.25 334 ALA A O 1
ATOM 2567 N N . SER A 1 335 ? 1.619 -9.020 18.759 1.00 88.62 335 SER A N 1
ATOM 2568 C CA . SER A 1 335 ? 2.697 -8.789 17.801 1.00 88.62 335 SER A CA 1
ATOM 2569 C C . SER A 1 335 ? 2.639 -7.355 17.296 1.00 88.62 335 SER A C 1
ATOM 2571 O O . SER A 1 335 ? 1.597 -6.923 16.806 1.00 88.62 335 SER A O 1
ATOM 2573 N N . TRP A 1 336 ? 3.751 -6.634 17.418 1.00 96.94 336 TRP A N 1
ATOM 2574 C CA . TRP A 1 336 ? 3.890 -5.301 16.847 1.00 96.94 336 TRP A CA 1
ATOM 2575 C C . TRP A 1 336 ? 4.588 -5.391 15.492 1.00 96.94 336 TRP A C 1
ATOM 2577 O O . TRP A 1 336 ? 5.452 -6.245 15.287 1.00 96.94 336 TRP A O 1
ATOM 2587 N N . THR A 1 337 ? 4.206 -4.522 14.564 1.00 96.06 337 THR A N 1
ATOM 2588 C CA . THR A 1 337 ? 4.717 -4.519 13.184 1.00 96.06 337 THR A CA 1
ATOM 2589 C C . THR A 1 337 ? 5.362 -3.174 12.847 1.00 96.06 337 THR A C 1
ATOM 2591 O O . THR A 1 337 ? 5.895 -2.513 13.732 1.00 96.06 337 THR A O 1
ATOM 2594 N N . ASP A 1 338 ? 5.393 -2.766 11.582 1.00 95.06 338 ASP A N 1
ATOM 2595 C CA . ASP A 1 338 ? 5.883 -1.459 11.157 1.00 95.06 338 ASP A CA 1
ATOM 2596 C C . ASP A 1 338 ? 5.124 -0.974 9.917 1.00 95.06 338 ASP A C 1
ATOM 2598 O O . ASP A 1 338 ? 4.399 -1.730 9.272 1.00 95.06 338 ASP A O 1
ATOM 2602 N N . ILE A 1 339 ? 5.294 0.305 9.587 1.00 94.56 339 ILE A N 1
ATOM 2603 C CA . ILE A 1 339 ? 4.623 0.937 8.444 1.00 94.56 339 ILE A CA 1
ATOM 2604 C C . ILE A 1 339 ? 5.132 0.432 7.080 1.00 94.56 339 ILE A C 1
ATOM 2606 O O . ILE A 1 339 ? 4.427 0.560 6.082 1.00 94.56 339 ILE A O 1
ATOM 2610 N N . PHE A 1 340 ? 6.333 -0.149 7.031 1.00 95.75 340 PHE A N 1
ATOM 2611 C CA . PHE A 1 340 ? 7.047 -0.518 5.806 1.00 95.75 340 PHE A CA 1
ATOM 2612 C C . PHE A 1 340 ? 6.678 -1.904 5.281 1.00 95.75 340 PHE A C 1
ATOM 2614 O O . PHE A 1 340 ? 6.751 -2.159 4.082 1.00 95.75 340 PHE A O 1
ATOM 2621 N N . THR A 1 341 ? 6.337 -2.838 6.164 1.00 90.62 341 THR A N 1
ATOM 2622 C CA . THR A 1 341 ? 6.315 -4.265 5.805 1.00 90.62 341 THR A CA 1
ATOM 2623 C C . THR A 1 341 ? 5.135 -5.039 6.356 1.00 90.62 341 THR A C 1
ATOM 2625 O O . THR A 1 341 ? 4.993 -6.220 6.046 1.00 90.62 341 THR A O 1
ATOM 2628 N N . ASP A 1 342 ? 4.250 -4.405 7.128 1.00 92.44 342 ASP A N 1
ATOM 2629 C CA . ASP A 1 342 ? 3.034 -5.078 7.569 1.00 92.44 342 ASP A CA 1
ATOM 2630 C C . ASP A 1 342 ? 2.180 -5.479 6.352 1.00 92.44 342 ASP A C 1
ATOM 2632 O O . ASP A 1 342 ? 1.709 -4.605 5.621 1.00 92.44 342 ASP A O 1
ATOM 2636 N N . PRO A 1 343 ? 1.922 -6.778 6.120 1.00 86.25 343 PRO A N 1
ATOM 2637 C CA . PRO A 1 343 ? 1.199 -7.233 4.935 1.00 86.25 343 PRO A CA 1
ATOM 2638 C C . PRO A 1 343 ? -0.225 -6.670 4.857 1.00 86.25 343 PRO A C 1
ATOM 2640 O O . PRO A 1 343 ? -0.785 -6.553 3.767 1.00 86.25 343 PRO A O 1
ATOM 2643 N N . ARG A 1 344 ? -0.816 -6.260 5.989 1.00 88.50 344 ARG A N 1
ATOM 2644 C CA . ARG A 1 344 ? -2.148 -5.642 6.014 1.00 88.50 344 ARG A CA 1
ATOM 2645 C C . ARG A 1 344 ? -2.174 -4.304 5.280 1.00 88.50 344 ARG A C 1
ATOM 2647 O O . ARG A 1 344 ? -3.233 -3.922 4.783 1.00 88.50 344 ARG A O 1
ATOM 2654 N N . PHE A 1 345 ? -1.030 -3.631 5.182 1.00 93.81 345 PHE A N 1
ATOM 2655 C CA . PHE A 1 345 ? -0.867 -2.347 4.511 1.00 93.81 345 PHE A CA 1
ATOM 2656 C C . PHE A 1 345 ? -0.687 -2.459 2.990 1.00 93.81 345 PHE A C 1
ATOM 2658 O O . PHE A 1 345 ? -0.912 -1.483 2.283 1.00 93.81 345 PHE A O 1
ATOM 2665 N N . TYR A 1 346 ? -0.355 -3.638 2.463 1.00 88.19 346 TYR A N 1
ATOM 2666 C CA . TYR A 1 346 ? -0.050 -3.837 1.039 1.00 88.19 346 TYR A CA 1
ATOM 2667 C C . TYR A 1 346 ? -1.122 -4.667 0.316 1.00 88.19 346 TYR A C 1
ATOM 2669 O O . TYR A 1 346 ? -0.867 -5.288 -0.710 1.00 88.19 346 TYR A O 1
ATOM 2677 N N . GLN A 1 347 ? -2.361 -4.650 0.820 1.00 85.38 347 GLN A N 1
ATOM 2678 C CA . GLN A 1 347 ? -3.522 -5.328 0.222 1.00 85.38 347 GLN A CA 1
ATOM 2679 C C . GLN A 1 347 ? -4.095 -4.577 -1.000 1.00 85.38 347 GLN A C 1
ATOM 2681 O O . GLN A 1 347 ? -5.311 -4.441 -1.146 1.00 85.38 347 GLN A O 1
ATOM 2686 N N . THR A 1 348 ? -3.234 -4.080 -1.886 1.00 86.50 348 THR A N 1
ATOM 2687 C CA . THR A 1 348 ? -3.573 -3.316 -3.106 1.00 86.50 348 THR A CA 1
ATOM 2688 C C . THR A 1 348 ? -4.701 -3.962 -3.910 1.00 86.50 348 THR A C 1
ATOM 2690 O O . THR A 1 348 ? -5.699 -3.310 -4.189 1.00 86.50 348 THR A O 1
ATOM 2693 N N . ALA A 1 349 ? -4.639 -5.272 -4.171 1.00 80.25 349 ALA A N 1
ATOM 2694 C CA . ALA A 1 349 ? -5.668 -5.998 -4.923 1.00 80.25 349 ALA A CA 1
ATOM 2695 C C . ALA A 1 349 ? -7.070 -5.964 -4.277 1.00 80.25 349 ALA A C 1
ATOM 2697 O O . ALA A 1 349 ? -8.078 -6.089 -4.974 1.00 80.25 349 ALA A O 1
ATOM 2698 N N . ALA A 1 350 ? -7.153 -5.826 -2.950 1.00 80.06 350 ALA A N 1
ATOM 2699 C CA . ALA A 1 350 ? -8.421 -5.726 -2.229 1.00 80.06 350 ALA A CA 1
ATOM 2700 C C . ALA A 1 350 ? -8.928 -4.279 -2.131 1.00 80.06 350 ALA A C 1
ATOM 2702 O O . ALA A 1 350 ? -10.137 -4.067 -2.018 1.00 80.06 350 ALA A O 1
ATOM 2703 N N . VAL A 1 351 ? -8.011 -3.310 -2.171 1.00 91.06 351 VAL A N 1
ATOM 2704 C CA . VAL A 1 351 ? -8.254 -1.900 -1.853 1.00 91.06 351 VAL A CA 1
ATOM 2705 C C . VAL A 1 351 ? -8.419 -1.036 -3.096 1.00 91.06 351 VAL A C 1
ATOM 2707 O O . VAL A 1 351 ? -9.310 -0.183 -3.135 1.00 91.06 351 VAL A O 1
ATOM 2710 N N . GLU A 1 352 ? -7.553 -1.218 -4.086 1.00 87.69 352 GLU A N 1
ATOM 2711 C CA . GLU A 1 352 ? -7.487 -0.364 -5.260 1.00 87.69 352 GLU A CA 1
ATOM 2712 C C . GLU A 1 352 ? -8.742 -0.503 -6.116 1.00 87.69 352 GLU A C 1
ATOM 2714 O O . GLU A 1 352 ? -9.310 -1.580 -6.321 1.00 87.69 352 GLU A O 1
ATOM 2719 N N . VAL A 1 353 ? -9.153 0.636 -6.654 1.00 77.94 353 VAL A N 1
ATOM 2720 C CA . VAL A 1 353 ? -10.105 0.720 -7.754 1.00 77.94 353 VAL A CA 1
ATOM 2721 C C . VAL A 1 353 ? -9.302 1.248 -8.940 1.00 77.94 353 VAL A C 1
ATOM 2723 O O . VAL A 1 353 ? -8.472 2.133 -8.767 1.00 77.94 353 VAL A O 1
ATOM 2726 N N . PHE A 1 354 ? -9.493 0.714 -10.142 1.00 62.88 354 PHE A N 1
ATOM 2727 C CA . PHE A 1 354 ? -8.847 1.212 -11.367 1.00 62.88 354 PHE A CA 1
ATOM 2728 C C . PHE A 1 354 ? -9.879 1.957 -12.228 1.00 62.88 354 PHE A C 1
ATOM 2730 O O . PHE A 1 354 ? -11.076 1.771 -12.034 1.00 62.88 354 PHE A O 1
ATOM 2737 N N . SER A 1 355 ? -9.448 2.847 -13.137 1.00 45.84 355 SER A N 1
ATOM 2738 C CA . SER A 1 355 ? -10.328 3.746 -13.929 1.00 45.84 355 SER A CA 1
ATOM 2739 C C . SER A 1 355 ? -11.078 3.031 -15.034 1.00 45.84 355 SER A C 1
ATOM 2741 O O . SER A 1 355 ? -11.995 3.570 -15.642 1.00 45.84 355 SER A O 1
ATOM 2743 N N . SER A 1 356 ? -10.746 1.765 -15.185 1.00 41.41 356 SER A N 1
ATOM 2744 C CA . SER A 1 356 ? -11.681 0.689 -15.414 1.00 41.41 356 SER A CA 1
ATOM 2745 C C . SER A 1 356 ? -11.556 -0.201 -14.170 1.00 41.41 356 SER A C 1
ATOM 2747 O O . SER A 1 356 ? -10.516 -0.778 -13.922 1.00 41.41 356 SER A O 1
ATOM 2749 N N . GLU A 1 357 ? -12.541 -0.333 -13.307 1.00 38.03 357 GLU A N 1
ATOM 2750 C CA . GLU A 1 357 ? -13.757 -0.927 -13.760 1.00 38.03 357 GLU A CA 1
ATOM 2751 C C . GLU A 1 357 ? -14.949 0.039 -13.672 1.00 38.03 357 GLU A C 1
ATOM 2753 O O . GLU A 1 357 ? -15.161 0.643 -12.614 1.00 38.03 357 GLU A O 1
ATOM 2758 N N . PRO A 1 358 ? -15.805 0.052 -14.712 1.00 40.00 358 PRO A N 1
ATOM 2759 C CA . PRO A 1 358 ? -15.696 -0.934 -15.812 1.00 40.00 358 PRO A CA 1
ATOM 2760 C C . PRO A 1 358 ? -16.150 -0.613 -17.224 1.00 40.00 358 PRO A C 1
ATOM 2762 O O . PRO A 1 358 ? -17.123 0.118 -17.380 1.00 40.00 358 PRO A O 1
ATOM 2765 N N . PRO A 1 359 ? -15.524 -1.247 -18.251 1.00 29.28 359 PRO A N 1
ATOM 2766 C CA . PRO A 1 359 ? -14.728 -2.498 -18.208 1.00 29.28 359 PRO A CA 1
ATOM 2767 C C . PRO A 1 359 ? -13.228 -2.301 -18.532 1.00 29.28 359 PRO A C 1
ATOM 2769 O O . PRO A 1 359 ? -12.843 -1.221 -18.966 1.00 29.28 359 PRO A O 1
ATOM 2772 N N . GLY A 1 360 ? -12.378 -3.302 -18.254 1.00 28.72 360 GLY A N 1
ATOM 2773 C CA . GLY A 1 360 ? -10.906 -3.286 -18.424 1.00 28.72 360 GLY A CA 1
ATOM 2774 C C . GLY A 1 360 ? -10.336 -3.076 -19.841 1.00 28.72 360 GLY A C 1
ATOM 2775 O O . GLY A 1 360 ? -10.963 -2.391 -20.647 1.00 28.72 360 GLY A O 1
ATOM 2776 N N . PRO A 1 361 ? -9.151 -3.634 -20.214 1.00 30.55 361 PRO A N 1
ATOM 2777 C CA . PRO A 1 361 ? -8.848 -3.800 -21.650 1.00 30.55 361 PRO A CA 1
ATOM 2778 C C . PRO A 1 361 ? -10.036 -4.548 -22.293 1.00 30.55 361 PRO A C 1
ATOM 2780 O O . PRO A 1 361 ? -10.915 -4.988 -21.553 1.00 30.55 361 PRO A O 1
ATOM 2783 N N . PRO A 1 362 ? -10.163 -4.756 -23.612 1.00 34.50 362 PRO A N 1
ATOM 2784 C CA . PRO A 1 362 ? -11.089 -5.804 -24.035 1.00 34.50 362 PRO A CA 1
ATOM 2785 C C . PRO A 1 362 ? -10.719 -7.078 -23.251 1.00 34.50 362 PRO A C 1
ATOM 2787 O O . PRO A 1 362 ? -9.658 -7.658 -23.476 1.00 34.50 362 PRO A O 1
ATOM 2790 N N . ILE A 1 363 ? -11.519 -7.439 -22.235 1.00 34.16 363 ILE A N 1
ATOM 2791 C CA . ILE A 1 363 ? -11.242 -8.574 -21.362 1.00 34.16 363 ILE A CA 1
ATOM 2792 C C . ILE A 1 363 ? -11.715 -9.779 -22.154 1.00 34.16 363 ILE A C 1
ATOM 2794 O O . ILE A 1 363 ? -12.835 -10.256 -22.025 1.00 34.16 363 ILE A O 1
ATOM 2798 N N . GLY A 1 364 ? -10.802 -10.215 -23.012 1.00 34.41 364 GLY A N 1
ATOM 2799 C CA . GLY A 1 364 ? -10.394 -11.603 -23.154 1.00 34.41 364 GLY A CA 1
ATOM 2800 C C . GLY A 1 364 ? -9.102 -11.882 -22.372 1.00 34.41 364 GLY A C 1
ATOM 2801 O O . GLY A 1 364 ? -8.288 -12.673 -22.823 1.00 34.41 364 GLY A O 1
ATOM 2802 N N . ALA A 1 365 ? -8.890 -11.201 -21.236 1.00 34.22 365 ALA A N 1
ATOM 2803 C CA . ALA A 1 365 ? -7.899 -11.560 -20.219 1.00 34.22 365 ALA A CA 1
ATOM 2804 C C . ALA A 1 365 ? -8.292 -10.935 -18.862 1.00 34.22 365 ALA A C 1
ATOM 2806 O O . ALA A 1 365 ? -8.170 -9.730 -18.658 1.00 34.22 365 ALA A O 1
ATOM 2807 N N . ASP A 1 366 ? -8.881 -11.764 -17.998 1.00 30.73 366 ASP A N 1
ATOM 2808 C CA . ASP A 1 366 ? -9.103 -11.635 -16.548 1.00 30.73 366 ASP A CA 1
ATOM 2809 C C . ASP A 1 366 ? -9.195 -10.253 -15.849 1.00 30.73 366 ASP A C 1
ATOM 2811 O O . ASP A 1 366 ? -8.193 -9.589 -15.584 1.00 30.73 366 ASP A O 1
ATOM 2815 N N . ARG A 1 367 ? -10.389 -9.928 -15.311 1.00 33.66 367 ARG A N 1
ATOM 2816 C CA . ARG A 1 367 ? -10.542 -9.169 -14.046 1.00 33.66 367 ARG A CA 1
ATOM 2817 C C . ARG A 1 367 ? -11.549 -9.830 -13.095 1.00 33.66 367 ARG A C 1
ATOM 2819 O O . ARG A 1 367 ? -12.576 -10.384 -13.497 1.00 33.66 367 ARG A O 1
ATOM 2826 N N . ARG A 1 368 ? -11.180 -9.817 -11.809 1.00 35.19 368 ARG A N 1
ATOM 2827 C CA . ARG A 1 368 ? -11.587 -10.762 -10.758 1.00 35.19 368 ARG A CA 1
ATOM 2828 C C . ARG A 1 368 ? -12.967 -10.508 -10.143 1.00 35.19 368 ARG A C 1
ATOM 2830 O O . ARG A 1 368 ? -13.092 -9.744 -9.195 1.00 35.19 368 ARG A O 1
ATOM 2837 N N . ALA A 1 369 ? -13.981 -11.250 -10.596 1.00 44.06 369 ALA A N 1
ATOM 2838 C CA . ALA A 1 369 ? -15.138 -11.615 -9.766 1.00 44.06 369 ALA A CA 1
ATOM 2839 C C . ALA A 1 369 ? -14.875 -12.998 -9.134 1.00 44.06 369 ALA A C 1
ATOM 2841 O O . ALA A 1 369 ? -14.356 -13.855 -9.855 1.00 44.06 369 ALA A O 1
ATOM 2842 N N . PRO A 1 370 ? -15.240 -13.269 -7.860 1.00 50.88 370 PRO A N 1
ATOM 2843 C CA . PRO A 1 370 ? -15.015 -14.575 -7.231 1.00 50.88 370 PRO A CA 1
ATOM 2844 C C . PRO A 1 370 ? -15.485 -15.746 -8.096 1.00 50.88 370 PRO A C 1
ATOM 2846 O O . PRO A 1 370 ? -14.774 -16.736 -8.202 1.00 50.88 370 PRO A O 1
ATOM 2849 N N . TYR A 1 371 ? -16.618 -15.593 -8.795 1.00 62.72 371 TYR A N 1
ATOM 2850 C CA . TYR A 1 371 ? -17.152 -16.631 -9.675 1.00 62.72 371 TYR A CA 1
ATOM 2851 C C . TYR A 1 371 ? -16.203 -17.010 -10.821 1.00 62.72 371 TYR A C 1
ATOM 2853 O O . TYR A 1 371 ? -15.954 -18.188 -11.041 1.00 62.72 371 TYR A O 1
ATOM 2861 N N . ALA A 1 372 ? -15.619 -16.034 -11.526 1.00 59.94 372 ALA A N 1
ATOM 2862 C CA . ALA A 1 372 ? -14.669 -16.337 -12.600 1.00 59.94 372 ALA A CA 1
ATOM 2863 C C . ALA A 1 372 ? -13.400 -17.010 -12.069 1.00 59.94 372 ALA A C 1
ATOM 2865 O O . ALA A 1 372 ? -12.862 -17.880 -12.739 1.00 59.94 372 ALA A O 1
ATOM 2866 N N . TYR A 1 373 ? -12.971 -16.663 -10.851 1.00 56.78 373 TYR A N 1
ATOM 2867 C CA . TYR A 1 373 ? -11.865 -17.340 -10.169 1.00 56.78 373 TYR A CA 1
ATOM 2868 C C . TYR A 1 373 ? -12.203 -18.774 -9.785 1.00 56.78 373 TYR A C 1
ATOM 2870 O O . TYR A 1 373 ? -11.337 -19.636 -9.877 1.00 56.78 373 TYR A O 1
ATOM 2878 N N . THR A 1 374 ? -13.445 -19.038 -9.381 1.00 62.31 374 THR A N 1
ATOM 2879 C CA . THR A 1 374 ? -13.923 -20.401 -9.145 1.00 62.31 374 THR A CA 1
ATOM 2880 C C . THR A 1 374 ? -13.868 -21.214 -10.435 1.00 62.31 374 THR A C 1
ATOM 2882 O O . THR A 1 374 ? -13.195 -22.236 -10.452 1.00 62.31 374 THR A O 1
ATOM 2885 N N . VAL A 1 375 ? -14.458 -20.713 -11.529 1.00 69.25 375 VAL A N 1
ATOM 2886 C CA . VAL A 1 375 ? -14.459 -21.423 -12.821 1.00 69.25 375 VAL A CA 1
ATOM 2887 C C . VAL A 1 375 ? -13.038 -21.622 -13.355 1.00 69.25 375 VAL A C 1
ATOM 2889 O O . VAL A 1 375 ? -12.681 -22.719 -13.762 1.00 69.25 375 VAL A O 1
ATOM 2892 N N . LEU A 1 376 ? -12.182 -20.597 -13.321 1.00 70.56 376 LEU A N 1
ATOM 2893 C CA . LEU A 1 376 ? -10.785 -20.725 -13.759 1.00 70.56 376 LEU A CA 1
ATOM 2894 C C . LEU A 1 376 ? -9.963 -21.650 -12.849 1.00 70.56 376 LEU A C 1
ATOM 2896 O O . LEU A 1 376 ? -9.029 -22.294 -13.324 1.00 70.56 376 LEU A O 1
ATOM 2900 N N . GLY A 1 377 ? -10.325 -21.752 -11.568 1.00 55.44 377 GLY A N 1
ATOM 2901 C CA . GLY A 1 377 ? -9.745 -22.698 -10.616 1.00 55.44 377 GLY A CA 1
ATOM 2902 C C . GLY A 1 377 ? -10.026 -24.165 -10.959 1.00 55.44 377 GLY A C 1
ATOM 2903 O O . GLY A 1 377 ? -9.198 -25.017 -10.640 1.00 55.44 377 GLY A O 1
ATO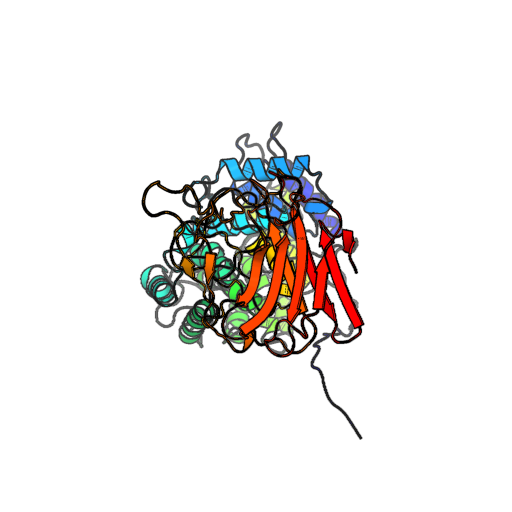M 2904 N N . ASP A 1 378 ? -11.121 -24.448 -11.669 1.00 73.38 378 ASP A N 1
ATOM 2905 C CA . ASP A 1 378 ? -11.462 -25.791 -12.160 1.00 73.38 378 ASP A CA 1
ATOM 2906 C C . ASP A 1 378 ? -10.683 -26.178 -13.434 1.00 73.38 378 ASP A C 1
ATOM 2908 O O . ASP A 1 378 ? -10.783 -27.311 -13.906 1.00 73.38 378 ASP A O 1
ATOM 2912 N N . ALA A 1 379 ? -9.876 -25.254 -13.977 1.00 76.69 379 ALA A N 1
ATOM 2913 C CA . ALA A 1 379 ? -9.062 -25.430 -15.181 1.00 76.69 379 ALA A CA 1
ATOM 2914 C C . ALA A 1 379 ? -9.857 -25.982 -16.392 1.00 76.69 379 ALA A C 1
ATOM 2916 O O . ALA A 1 379 ? -9.489 -27.021 -16.953 1.00 76.69 379 ALA A O 1
ATOM 2917 N N . PRO A 1 380 ? -10.942 -25.306 -16.828 1.00 88.00 380 PRO A N 1
ATOM 2918 C CA . PRO A 1 380 ? -11.788 -25.767 -17.926 1.00 88.00 380 PRO A CA 1
ATOM 2919 C C . PRO A 1 380 ? -11.006 -25.828 -19.240 1.00 88.00 380 PRO A C 1
ATOM 2921 O O . PRO A 1 380 ? -10.018 -25.117 -19.407 1.00 88.00 380 PRO A O 1
ATOM 2924 N N . ALA A 1 381 ? -11.474 -26.631 -20.200 1.00 89.31 381 ALA A N 1
ATOM 2925 C CA . ALA A 1 381 ? -10.889 -26.714 -21.545 1.00 89.31 381 ALA A CA 1
ATOM 2926 C C . ALA A 1 381 ? -11.164 -25.472 -22.418 1.00 89.31 381 ALA A C 1
ATOM 2928 O O . ALA A 1 381 ? -10.463 -25.251 -23.401 1.00 89.31 381 ALA A O 1
ATOM 2929 N N . GLY A 1 382 ? -12.157 -24.662 -22.042 1.00 88.38 382 GLY A N 1
ATOM 2930 C CA . GLY A 1 382 ? -12.530 -23.393 -22.664 1.00 88.38 382 GLY A CA 1
ATOM 2931 C C . GLY A 1 382 ? -13.534 -22.659 -21.781 1.00 88.38 382 GLY A C 1
ATOM 2932 O O . GLY A 1 382 ? -14.430 -23.295 -21.226 1.00 88.38 382 GLY A O 1
ATOM 2933 N N . TYR A 1 383 ? -13.381 -21.343 -21.621 1.00 88.38 383 TYR A N 1
ATOM 2934 C CA . TYR A 1 383 ? -14.331 -20.517 -20.872 1.00 88.38 383 TYR A CA 1
ATOM 2935 C C . TYR A 1 383 ? -14.574 -19.182 -21.580 1.00 88.38 383 TYR A C 1
ATOM 2937 O O . TYR A 1 383 ? -13.664 -18.369 -21.715 1.00 88.38 383 TYR A O 1
ATOM 2945 N N . TRP A 1 384 ? -15.818 -18.935 -21.994 1.00 89.94 384 TRP A N 1
ATOM 2946 C CA . TRP A 1 384 ? -16.249 -17.677 -22.610 1.00 89.94 384 TRP A CA 1
ATOM 2947 C C . TRP A 1 384 ? -17.316 -17.034 -21.735 1.00 89.94 384 TRP A C 1
ATOM 2949 O O . TRP A 1 384 ? -18.336 -17.650 -21.429 1.00 89.94 384 TRP A O 1
ATOM 2959 N N . ARG A 1 385 ? -17.079 -15.790 -21.314 1.00 81.00 385 ARG A N 1
ATOM 2960 C CA . ARG A 1 385 ? -17.988 -15.086 -20.393 1.00 81.00 385 ARG A CA 1
ATOM 2961 C C . ARG A 1 385 ? -19.197 -14.479 -21.100 1.00 81.00 385 ARG A C 1
ATOM 2963 O O . ARG A 1 385 ? -20.169 -14.159 -20.423 1.00 81.00 385 ARG A O 1
ATOM 2970 N N . LEU A 1 386 ? -19.123 -14.327 -22.427 1.00 85.00 386 LEU A N 1
ATOM 2971 C CA . LEU A 1 386 ? -20.158 -13.716 -23.269 1.00 85.00 386 LEU A CA 1
ATOM 2972 C C . LEU A 1 386 ? -20.607 -12.339 -22.744 1.00 85.00 386 LEU A C 1
ATOM 2974 O O . LEU A 1 386 ? -21.782 -11.980 -22.798 1.00 85.00 386 LEU A O 1
ATOM 2978 N N . GLY A 1 387 ? -19.673 -11.605 -22.141 1.00 72.88 387 GLY A N 1
ATOM 2979 C CA . GLY A 1 387 ? -19.906 -10.319 -21.488 1.00 72.88 387 GLY A CA 1
ATOM 2980 C C . GLY A 1 387 ? -19.462 -9.125 -22.329 1.00 72.88 387 GLY A C 1
ATOM 2981 O O . GLY A 1 387 ? -19.403 -8.011 -21.812 1.00 72.88 387 GLY A O 1
ATOM 2982 N N . GLU A 1 388 ? -19.108 -9.357 -23.591 1.00 71.75 388 GLU A N 1
ATOM 2983 C CA . GLU A 1 388 ? -18.633 -8.347 -24.525 1.00 71.75 388 GLU A CA 1
ATOM 2984 C C . GLU A 1 388 ? -19.663 -7.223 -24.686 1.00 71.75 388 GLU A C 1
ATOM 2986 O O . GLU A 1 388 ? -20.873 -7.428 -24.560 1.00 71.75 388 GLU A O 1
ATOM 2991 N N . THR A 1 389 ? -19.174 -6.016 -24.963 1.00 67.19 389 THR A N 1
ATOM 2992 C CA . THR A 1 389 ? -20.004 -4.818 -25.164 1.00 67.19 389 THR A CA 1
ATOM 2993 C C . THR A 1 389 ? -20.149 -4.415 -26.621 1.00 67.19 389 THR A C 1
ATOM 2995 O O . THR A 1 389 ? -20.968 -3.557 -26.924 1.00 67.19 389 THR A O 1
ATOM 2998 N N . GLU A 1 390 ? -19.395 -5.051 -27.515 1.00 65.25 390 GLU A N 1
ATOM 2999 C CA . GLU A 1 390 ? -19.364 -4.751 -28.942 1.00 65.25 390 GLU A CA 1
ATOM 3000 C C . GLU A 1 390 ? -19.382 -6.052 -29.766 1.00 65.25 390 GLU A C 1
ATOM 3002 O O . GLU A 1 390 ? -18.878 -7.084 -29.308 1.00 65.25 390 GLU A O 1
ATOM 3007 N N . PRO A 1 391 ? -19.949 -6.038 -30.986 1.00 67.62 391 PRO A N 1
ATOM 3008 C CA . PRO A 1 391 ? -19.867 -7.167 -31.908 1.00 67.62 391 PRO A CA 1
ATOM 3009 C C . PRO A 1 391 ? -18.428 -7.402 -32.383 1.00 67.62 391 PRO A C 1
ATOM 3011 O O . PRO A 1 391 ? -17.586 -6.508 -32.350 1.00 67.62 391 PRO A O 1
ATOM 3014 N N . GLY A 1 392 ? -18.147 -8.612 -32.873 1.00 76.19 392 GLY A N 1
ATOM 3015 C CA . GLY A 1 392 ? -16.816 -8.990 -33.353 1.00 76.19 392 GLY A CA 1
ATOM 3016 C C . GLY A 1 392 ? -16.252 -10.192 -32.610 1.00 76.19 392 GLY A C 1
ATOM 3017 O O . GLY A 1 392 ? -16.807 -11.279 -32.723 1.00 76.19 392 GLY A O 1
ATOM 3018 N N . ALA A 1 393 ? -15.143 -10.009 -31.895 1.00 76.25 393 ALA A N 1
ATOM 3019 C CA . ALA A 1 393 ? -14.450 -11.092 -31.203 1.00 76.25 393 ALA A CA 1
ATOM 3020 C C . ALA A 1 393 ? -15.097 -11.432 -29.851 1.00 76.25 393 ALA A C 1
ATOM 3022 O O . ALA A 1 393 ? -15.584 -10.543 -29.158 1.00 76.25 393 ALA A O 1
ATOM 3023 N N . VAL A 1 394 ? -15.035 -12.708 -29.476 1.00 78.88 394 VAL A N 1
ATOM 3024 C CA . VAL A 1 394 ? -15.421 -13.229 -28.159 1.00 78.88 394 VAL A CA 1
ATOM 3025 C C . VAL A 1 394 ? -14.163 -13.676 -27.437 1.00 78.88 394 VAL A C 1
ATOM 3027 O O . VAL A 1 394 ? -13.391 -14.486 -27.958 1.00 78.88 394 VAL A O 1
ATOM 3030 N N . GLY A 1 395 ? -13.938 -13.126 -26.250 1.00 70.94 395 GLY A N 1
ATOM 3031 C CA . GLY A 1 395 ? -12.748 -13.416 -25.462 1.00 70.94 395 GLY A CA 1
ATOM 3032 C C . GLY A 1 395 ? -12.825 -14.797 -24.819 1.00 70.94 395 GLY A C 1
ATOM 3033 O O . GLY A 1 395 ? -13.843 -15.153 -24.225 1.00 70.94 395 GLY A O 1
ATOM 3034 N N . GLU A 1 396 ? -11.736 -15.559 -24.893 1.00 84.56 396 GLU A N 1
ATOM 3035 C CA . GLU A 1 396 ? -11.562 -16.751 -24.065 1.00 84.56 396 GLU A CA 1
ATOM 3036 C C . GLU A 1 396 ? -10.843 -16.350 -22.770 1.00 84.56 396 GLU A C 1
ATOM 3038 O O . GLU A 1 396 ? -9.815 -15.677 -22.789 1.00 84.56 396 GLU A O 1
ATOM 3043 N N . ALA A 1 397 ? -11.427 -16.696 -21.627 1.00 62.59 397 ALA A N 1
ATOM 3044 C CA . ALA A 1 397 ? -11.077 -16.125 -20.331 1.00 62.59 397 ALA A CA 1
ATOM 3045 C C . ALA A 1 397 ? -9.732 -16.605 -19.762 1.00 62.59 397 ALA A C 1
ATOM 3047 O O . ALA A 1 397 ? -9.213 -15.963 -18.853 1.00 62.59 397 ALA A O 1
ATOM 3048 N N . ARG A 1 398 ? -9.152 -17.692 -20.288 1.00 73.44 398 ARG A N 1
ATOM 3049 C CA . ARG A 1 398 ? -7.787 -18.140 -19.964 1.00 73.44 398 ARG A CA 1
ATOM 3050 C C . ARG A 1 398 ? -6.738 -17.483 -20.868 1.00 73.44 398 ARG A C 1
ATOM 3052 O O . ARG A 1 398 ? -5.547 -17.684 -20.646 1.00 73.44 398 ARG A O 1
ATOM 3059 N N . GLY A 1 399 ? -7.156 -16.710 -21.873 1.00 59.12 399 GLY A N 1
ATOM 3060 C CA . GLY A 1 399 ? -6.265 -16.036 -22.814 1.00 59.12 399 GLY A CA 1
ATOM 3061 C C . GLY A 1 399 ? -5.695 -16.957 -23.896 1.00 59.12 399 GLY A C 1
ATOM 3062 O O . GLY A 1 399 ? -4.633 -16.663 -24.441 1.00 59.12 399 GLY A O 1
ATOM 3063 N N . GLN A 1 400 ? -6.355 -18.080 -24.213 1.00 72.81 400 GLN A N 1
ATOM 3064 C CA . GLN A 1 400 ? -5.918 -18.945 -25.315 1.00 72.81 400 GLN A CA 1
ATOM 3065 C C . GLN A 1 400 ? -6.344 -18.364 -26.670 1.00 72.81 400 GLN A C 1
ATOM 3067 O O . GLN A 1 400 ? -7.511 -18.446 -27.050 1.00 72.81 400 GLN A O 1
ATOM 3072 N N . GLU A 1 401 ? -5.391 -17.820 -27.434 1.00 74.50 401 GLU A N 1
ATOM 3073 C CA . GLU A 1 401 ? -5.666 -17.210 -28.748 1.00 74.50 401 GLU A CA 1
ATOM 3074 C C . GLU A 1 401 ? -6.323 -18.182 -29.746 1.00 74.50 401 GLU A C 1
ATOM 3076 O O . GLU A 1 401 ? -7.182 -17.773 -30.526 1.00 74.50 401 GLU A O 1
ATOM 3081 N N . SER A 1 402 ? -5.983 -19.478 -29.688 1.00 81.50 402 SER A N 1
ATOM 3082 C CA . SER A 1 402 ? -6.591 -20.536 -30.517 1.00 81.50 402 SER A CA 1
ATOM 3083 C C . SER A 1 402 ? -8.096 -20.702 -30.286 1.00 81.50 402 SER A C 1
ATOM 3085 O O . SER A 1 402 ? -8.797 -21.225 -31.149 1.00 81.50 402 SER A O 1
ATOM 3087 N N . LEU A 1 403 ? -8.592 -20.239 -29.139 1.00 85.50 403 LEU A N 1
ATOM 3088 C CA . LEU A 1 403 ? -9.975 -20.368 -28.695 1.00 85.50 403 LEU A CA 1
ATOM 3089 C C . LEU A 1 403 ? -10.747 -19.046 -28.740 1.00 85.50 403 LEU A C 1
ATOM 3091 O O . LEU A 1 403 ? -11.869 -18.962 -28.232 1.00 85.50 403 LEU A O 1
ATOM 3095 N N . GLN A 1 404 ? -10.173 -18.007 -29.343 1.00 84.06 404 GLN A N 1
ATOM 3096 C CA . GLN A 1 404 ? -10.866 -16.740 -29.526 1.00 84.06 404 GLN A CA 1
ATOM 3097 C C . GLN A 1 404 ? -12.089 -16.929 -30.429 1.00 84.06 404 GLN A C 1
ATOM 3099 O O . GLN A 1 404 ? -11.971 -17.388 -31.563 1.00 84.06 404 GLN A O 1
ATOM 3104 N N . GLY A 1 405 ? -13.268 -16.562 -29.931 1.00 85.94 405 GLY A N 1
ATOM 3105 C CA . GLY A 1 405 ? -14.513 -16.722 -30.668 1.00 85.94 405 GLY A CA 1
ATOM 3106 C C . GLY A 1 405 ? -14.882 -15.517 -31.533 1.00 85.94 405 GLY A C 1
ATOM 3107 O O . GLY A 1 405 ? -14.229 -14.472 -31.509 1.00 85.94 405 GLY A O 1
ATOM 3108 N N . MET A 1 406 ? -15.968 -15.651 -32.289 1.00 85.25 406 MET A N 1
ATOM 3109 C CA . MET A 1 406 ? -16.531 -14.600 -33.128 1.00 85.25 406 MET A CA 1
ATOM 3110 C C . MET A 1 406 ? -18.060 -14.600 -33.073 1.00 85.25 406 MET A C 1
ATOM 3112 O O . MET A 1 406 ? -18.711 -15.635 -33.207 1.00 85.25 406 MET A O 1
ATOM 3116 N N . HIS A 1 407 ? -18.634 -13.413 -32.910 1.00 85.38 407 HIS A N 1
ATOM 3117 C CA . HIS A 1 407 ? -20.061 -13.153 -33.018 1.00 85.38 407 HIS A CA 1
ATOM 3118 C C . HIS A 1 407 ? -20.542 -13.279 -34.469 1.00 85.38 407 HIS A C 1
ATOM 3120 O O . HIS A 1 407 ? -19.975 -12.665 -35.374 1.00 85.38 407 HIS A O 1
ATOM 3126 N N . HIS A 1 408 ? -21.647 -13.988 -34.687 1.00 84.69 408 HIS A N 1
ATOM 3127 C CA . HIS A 1 408 ? -22.311 -14.093 -35.983 1.00 84.69 408 HIS A CA 1
ATOM 3128 C C . HIS A 1 408 ? -23.762 -13.636 -35.900 1.00 84.69 408 HIS A C 1
ATOM 3130 O O . HIS A 1 408 ? -24.482 -13.982 -34.969 1.00 84.69 408 HIS A O 1
ATOM 3136 N N . SER A 1 409 ? -24.171 -12.848 -36.900 1.00 76.62 409 SER A N 1
ATOM 3137 C CA . SER A 1 409 ? -25.544 -12.367 -37.116 1.00 76.62 409 SER A CA 1
ATOM 3138 C C . SER A 1 409 ? -26.197 -11.584 -35.974 1.00 76.62 409 SER A C 1
ATOM 3140 O O . SER A 1 409 ? -27.356 -11.213 -36.113 1.00 76.62 409 SER A O 1
ATOM 3142 N N . LEU A 1 410 ? -25.435 -11.190 -34.948 1.00 72.56 410 LEU A N 1
ATOM 3143 C CA . LEU A 1 410 ? -25.867 -10.279 -33.886 1.00 72.56 410 LEU A CA 1
ATOM 3144 C C . LEU A 1 410 ? -26.106 -8.851 -34.442 1.00 72.56 410 LEU A C 1
ATOM 3146 O O . LEU A 1 410 ? -25.262 -7.978 -34.293 1.00 72.56 410 LEU A O 1
ATOM 3150 N N . GLY A 1 411 ? -27.233 -8.659 -35.145 1.00 53.41 411 GLY A N 1
ATOM 3151 C CA . GLY A 1 411 ? -27.893 -7.413 -35.581 1.00 53.41 411 GLY A CA 1
ATOM 3152 C C . GLY A 1 411 ? -27.033 -6.216 -36.023 1.00 53.41 411 GLY A C 1
ATOM 3153 O O . GLY A 1 411 ? -26.490 -5.493 -35.197 1.00 53.41 411 GLY A O 1
ATOM 3154 N N . SER A 1 412 ? -27.052 -5.895 -37.321 1.00 47.84 412 SER A N 1
ATOM 3155 C CA . SER A 1 412 ? -26.369 -4.737 -37.925 1.00 47.84 412 SER A CA 1
ATOM 3156 C C . SER A 1 412 ? -27.208 -3.452 -38.077 1.00 47.84 412 SER A C 1
ATOM 3158 O O . SER A 1 412 ? -26.733 -2.539 -38.738 1.00 47.84 412 SER A O 1
ATOM 3160 N N . ASP A 1 413 ? -28.410 -3.323 -37.488 1.00 45.38 413 ASP A N 1
ATOM 3161 C CA . ASP A 1 413 ? -29.291 -2.154 -37.744 1.00 45.38 413 ASP A CA 1
ATOM 3162 C C . ASP A 1 413 ? -30.065 -1.573 -36.529 1.00 45.38 413 ASP A C 1
ATOM 3164 O O . ASP A 1 413 ? -31.006 -0.802 -36.718 1.00 45.38 413 ASP A O 1
ATOM 3168 N N . ALA A 1 414 ? -29.692 -1.857 -35.270 1.00 41.41 414 ALA A N 1
ATOM 3169 C CA . ALA A 1 414 ? -30.338 -1.201 -34.113 1.00 41.41 414 ALA A CA 1
ATOM 3170 C C . ALA A 1 414 ? -29.497 -1.158 -32.814 1.00 41.41 414 ALA A C 1
ATOM 3172 O O . ALA A 1 414 ? -29.902 -1.720 -31.802 1.00 41.41 414 ALA A O 1
ATOM 3173 N N . GLY A 1 415 ? -28.366 -0.441 -32.799 1.00 43.00 415 GLY A N 1
ATOM 3174 C CA . GLY A 1 415 ? -27.667 -0.061 -31.553 1.00 43.00 415 GLY A CA 1
ATOM 3175 C C . GLY A 1 415 ? -27.298 -1.223 -30.591 1.00 43.00 415 GLY A C 1
ATOM 3176 O O . GLY A 1 415 ? -27.259 -2.374 -31.014 1.00 43.00 415 GLY A O 1
ATOM 3177 N N . PRO A 1 416 ? -27.019 -0.954 -29.297 1.00 42.09 416 PRO A N 1
ATOM 3178 C CA . PRO A 1 416 ? -26.548 -1.927 -28.285 1.00 42.09 416 PRO A CA 1
ATOM 3179 C C . PRO A 1 416 ? -27.592 -2.988 -27.838 1.00 42.09 416 PRO A C 1
ATOM 3181 O O . PRO A 1 416 ? -27.669 -3.353 -26.668 1.00 42.09 416 PRO A O 1
ATOM 3184 N N . GLY A 1 417 ? -28.447 -3.475 -28.741 1.00 55.50 417 GLY A N 1
ATOM 3185 C CA . GLY A 1 417 ? -29.647 -4.256 -28.405 1.00 55.50 417 GLY A CA 1
ATOM 3186 C C . GLY A 1 417 ? -29.464 -5.757 -28.129 1.00 55.50 417 GLY A C 1
ATOM 3187 O O . GLY A 1 417 ? -30.289 -6.318 -27.417 1.00 55.50 417 GLY A O 1
ATOM 3188 N N . ASN A 1 418 ? -28.414 -6.411 -28.644 1.00 73.81 418 ASN A N 1
ATOM 3189 C CA . ASN A 1 418 ? -28.230 -7.877 -28.521 1.00 73.81 418 ASN A CA 1
ATOM 3190 C C . ASN A 1 418 ? -26.917 -8.298 -27.836 1.00 73.81 418 ASN A C 1
ATOM 3192 O O . ASN A 1 418 ? -26.731 -9.462 -27.500 1.00 73.81 418 ASN A O 1
ATOM 3196 N N . ILE A 1 419 ? -26.010 -7.357 -27.596 1.00 74.00 419 ILE A N 1
ATOM 3197 C CA . ILE A 1 419 ? -24.730 -7.562 -26.905 1.00 74.00 419 ILE A CA 1
ATOM 3198 C C . ILE A 1 419 ? -24.765 -6.733 -25.613 1.00 74.00 419 ILE A C 1
ATOM 3200 O O . ILE A 1 419 ? -25.580 -5.815 -25.501 1.00 74.00 419 ILE A O 1
ATOM 3204 N N . ALA A 1 420 ? -23.961 -7.088 -24.607 1.00 74.88 420 ALA A N 1
ATOM 3205 C CA . ALA A 1 420 ? -23.956 -6.452 -23.285 1.00 74.88 420 ALA A CA 1
ATOM 3206 C C . ALA A 1 420 ? -25.331 -6.319 -22.604 1.00 74.88 420 ALA A C 1
ATOM 3208 O O . ALA A 1 420 ? -25.598 -5.366 -21.862 1.00 74.88 420 ALA A O 1
ATOM 3209 N N . GLN A 1 421 ? -26.196 -7.314 -22.789 1.00 81.62 421 GLN A N 1
ATOM 3210 C CA . GLN A 1 421 ? -27.425 -7.431 -22.018 1.00 81.62 421 GLN A CA 1
ATOM 3211 C C . GLN A 1 421 ? -27.126 -7.729 -20.550 1.00 81.62 421 GLN A C 1
ATOM 3213 O O . GLN A 1 421 ? -26.020 -8.107 -20.162 1.00 81.62 421 GLN A O 1
ATOM 3218 N N . SER A 1 422 ? -28.122 -7.520 -19.692 1.00 81.50 422 SER A N 1
ATOM 3219 C CA . SER A 1 422 ? -27.947 -7.763 -18.263 1.00 81.50 422 SER A CA 1
ATOM 3220 C C . SER A 1 422 ? -27.849 -9.259 -17.968 1.00 81.50 422 SER A C 1
ATOM 3222 O O . SER A 1 422 ? -28.844 -9.973 -18.070 1.00 81.50 422 SER A O 1
ATOM 3224 N N . GLY A 1 423 ? -26.653 -9.705 -17.571 1.00 84.88 423 GLY A N 1
ATOM 3225 C CA . GLY A 1 423 ? -26.385 -11.070 -17.123 1.00 84.88 423 GLY A CA 1
ATOM 3226 C C . GLY A 1 423 ? -26.922 -11.365 -15.713 1.00 84.88 423 GLY A C 1
ATOM 3227 O O . GLY A 1 423 ? -27.523 -10.488 -15.078 1.00 84.88 423 GLY A O 1
ATOM 3228 N N . PRO A 1 424 ? -26.663 -12.570 -15.172 1.00 81.00 424 PRO A N 1
ATOM 3229 C CA . PRO A 1 424 ? -26.881 -12.877 -13.758 1.00 81.00 424 PRO A CA 1
ATOM 3230 C C . PRO A 1 424 ? -26.069 -11.925 -12.871 1.00 81.00 424 PRO A C 1
ATOM 3232 O O . PRO A 1 424 ? -24.865 -11.777 -13.071 1.00 81.00 424 PRO A O 1
ATOM 3235 N N . ARG A 1 425 ? -26.703 -11.276 -11.889 1.00 76.94 425 ARG A N 1
ATOM 3236 C CA . ARG A 1 425 ? -26.074 -10.276 -11.003 1.00 76.94 425 ARG A CA 1
ATOM 3237 C C . ARG A 1 425 ? -26.387 -10.540 -9.527 1.00 76.94 425 ARG A C 1
ATOM 3239 O O . ARG A 1 425 ? -27.437 -11.115 -9.236 1.00 76.94 425 ARG A O 1
ATOM 3246 N N . PRO A 1 426 ? -25.583 -10.013 -8.583 1.00 57.91 426 PRO A N 1
ATOM 3247 C CA . PRO A 1 426 ? -25.848 -10.120 -7.145 1.00 57.91 426 PRO A CA 1
ATOM 3248 C C . PRO A 1 426 ? -27.243 -9.648 -6.725 1.00 57.91 426 PRO A C 1
ATOM 3250 O O . PRO A 1 426 ? -27.889 -10.293 -5.907 1.00 57.91 426 PRO A O 1
ATOM 3253 N N . ALA A 1 427 ? -27.750 -8.567 -7.330 1.00 57.94 427 ALA A N 1
ATOM 3254 C CA . ALA A 1 427 ? -29.097 -8.055 -7.057 1.00 57.94 427 ALA A CA 1
ATOM 3255 C C . ALA A 1 427 ? -30.221 -9.038 -7.448 1.00 57.94 427 ALA A C 1
ATOM 3257 O O . ALA A 1 427 ? -31.329 -8.935 -6.933 1.00 57.94 427 ALA A O 1
ATOM 3258 N N . GLY A 1 428 ? -29.933 -9.994 -8.338 1.00 60.50 428 GLY A N 1
ATOM 3259 C CA . GLY A 1 428 ? -30.823 -11.094 -8.710 1.00 60.50 428 GLY A CA 1
ATOM 3260 C C . GLY A 1 428 ? -30.631 -12.362 -7.871 1.00 60.50 428 GLY A C 1
ATOM 3261 O O . GLY A 1 428 ? -31.179 -13.395 -8.229 1.00 60.50 428 GLY A O 1
ATOM 3262 N N . GLY A 1 429 ? -29.844 -12.308 -6.789 1.00 62.69 429 GLY A N 1
ATOM 3263 C CA . GLY A 1 429 ? -29.552 -13.456 -5.920 1.00 62.69 429 GLY A CA 1
ATOM 3264 C C . GLY A 1 429 ? -28.333 -14.288 -6.336 1.00 62.69 429 GLY A C 1
ATOM 3265 O O . GLY A 1 429 ? -27.998 -15.255 -5.657 1.00 62.69 429 GLY A O 1
ATOM 3266 N N . PHE A 1 430 ? -27.628 -13.908 -7.405 1.00 68.12 430 PHE A N 1
ATOM 3267 C CA . PHE A 1 430 ? -26.448 -14.620 -7.907 1.00 68.12 430 PHE A CA 1
ATOM 3268 C C . PHE A 1 430 ? -25.169 -14.095 -7.240 1.00 68.12 430 PHE A C 1
ATOM 3270 O O . PHE A 1 430 ? -24.427 -13.285 -7.802 1.00 68.12 430 PHE A O 1
ATOM 3277 N N . VAL A 1 431 ? -24.953 -14.507 -5.989 1.00 56.12 431 VAL A N 1
ATOM 3278 C CA . VAL A 1 431 ? -23.786 -14.122 -5.177 1.00 56.12 431 VAL A CA 1
ATOM 3279 C C . VAL A 1 431 ? -22.489 -14.580 -5.860 1.00 56.12 431 VAL A C 1
ATOM 3281 O O . VAL A 1 431 ? -22.405 -15.698 -6.353 1.00 56.12 431 VAL A O 1
ATOM 3284 N N . GLY A 1 432 ? -21.473 -13.712 -5.898 1.00 54.59 432 GLY A N 1
ATOM 3285 C CA . GLY A 1 432 ? -20.172 -13.998 -6.525 1.00 54.59 432 GLY A CA 1
ATOM 3286 C C . GLY A 1 432 ? -20.037 -13.534 -7.982 1.00 54.59 432 GLY A C 1
ATOM 3287 O O . GLY A 1 432 ? -18.910 -13.443 -8.476 1.00 54.59 432 GLY A O 1
ATOM 3288 N N . MET A 1 433 ? -21.147 -13.176 -8.641 1.00 66.06 433 MET A N 1
ATOM 3289 C CA . MET A 1 433 ? -21.148 -12.469 -9.929 1.00 66.06 433 MET A CA 1
ATOM 3290 C C . MET A 1 433 ? -20.808 -10.984 -9.752 1.00 66.06 433 MET A C 1
ATOM 3292 O O . MET A 1 433 ? -21.020 -10.415 -8.681 1.00 66.06 433 MET A O 1
ATOM 3296 N N . SER A 1 434 ? -20.320 -10.328 -10.808 1.00 60.22 434 SER A N 1
ATOM 3297 C CA . SER A 1 434 ? -20.125 -8.873 -10.775 1.00 60.22 434 SER A CA 1
ATOM 3298 C C . SER A 1 434 ? -21.464 -8.124 -10.812 1.00 60.22 434 SER A C 1
ATOM 3300 O O . SER A 1 434 ? -22.433 -8.585 -11.422 1.00 60.22 434 SER A O 1
ATOM 3302 N N . SER A 1 435 ? -21.543 -6.953 -10.175 1.00 60.66 435 SER A N 1
ATOM 3303 C CA . SER A 1 435 ? -22.744 -6.097 -10.191 1.00 60.66 435 SER A CA 1
ATOM 3304 C C . SER A 1 435 ? -23.084 -5.577 -11.588 1.00 60.66 435 SER A C 1
ATOM 3306 O O . SER A 1 435 ? -24.243 -5.279 -11.878 1.00 60.66 435 SER A O 1
ATOM 3308 N N . ASP A 1 436 ? -22.094 -5.528 -12.467 1.00 63.03 436 ASP A N 1
ATOM 3309 C CA . ASP A 1 436 ? -22.203 -5.154 -13.864 1.00 63.03 436 ASP A CA 1
ATOM 3310 C C . ASP A 1 436 ? -22.119 -6.357 -14.815 1.00 63.03 436 ASP A C 1
ATOM 3312 O O . ASP A 1 436 ? -22.036 -6.148 -16.022 1.00 63.03 436 ASP A O 1
ATOM 3316 N N . ASN A 1 437 ? -22.225 -7.597 -14.323 1.00 70.56 437 ASN A N 1
ATOM 3317 C CA . ASN A 1 437 ? -22.138 -8.782 -15.173 1.00 70.56 437 ASN A CA 1
ATOM 3318 C C . ASN A 1 437 ? -23.081 -8.674 -16.388 1.00 70.56 437 ASN A C 1
ATOM 3320 O O . ASN A 1 437 ? -24.241 -8.228 -16.278 1.00 70.56 437 ASN A O 1
ATOM 3324 N N . ARG A 1 438 ? -22.539 -9.025 -17.554 1.00 81.62 438 ARG A N 1
ATOM 3325 C CA . ARG A 1 438 ? -23.175 -8.903 -18.866 1.00 81.62 438 ARG A CA 1
ATOM 3326 C C . ARG A 1 438 ? -23.354 -10.276 -19.505 1.00 81.62 438 ARG A C 1
ATOM 3328 O O . ARG A 1 438 ? -22.739 -11.245 -19.077 1.00 81.62 438 ARG A O 1
ATOM 3335 N N . ALA A 1 439 ? -24.237 -10.330 -20.489 1.00 86.19 439 ALA A N 1
ATOM 3336 C CA . ALA A 1 439 ? -24.498 -11.495 -21.314 1.00 86.19 439 ALA A CA 1
ATOM 3337 C C . ALA A 1 439 ? -24.823 -11.059 -22.749 1.00 86.19 439 ALA A C 1
ATOM 3339 O O . ALA A 1 439 ? -25.197 -9.907 -22.993 1.00 86.19 439 ALA A O 1
ATOM 3340 N N . ILE A 1 440 ? -24.759 -11.997 -23.685 1.00 87.12 440 ILE A N 1
ATOM 3341 C CA . ILE A 1 440 ? -25.288 -11.831 -25.039 1.00 87.12 440 ILE A CA 1
ATOM 3342 C C . ILE A 1 440 ? -26.744 -12.296 -25.063 1.00 87.12 440 ILE A C 1
ATOM 3344 O O . ILE A 1 440 ? -27.109 -13.281 -24.420 1.00 87.12 440 ILE A O 1
ATOM 3348 N N . HIS A 1 441 ? -27.571 -11.593 -25.828 1.00 87.81 441 HIS A N 1
ATOM 3349 C CA . HIS A 1 441 ? -28.925 -12.009 -26.154 1.00 87.81 441 HIS A CA 1
ATOM 3350 C C . HIS A 1 441 ? -28.991 -12.471 -27.610 1.00 87.81 441 HIS A C 1
ATOM 3352 O O . HIS A 1 441 ? -28.745 -11.707 -28.543 1.00 87.81 441 HIS A O 1
ATOM 3358 N N . PHE A 1 442 ? -29.351 -13.739 -27.786 1.00 85.62 442 PHE A N 1
ATOM 3359 C CA . PHE A 1 442 ? -29.581 -14.358 -29.085 1.00 85.62 442 PHE A CA 1
ATOM 3360 C C . PHE A 1 442 ? -31.053 -14.155 -29.463 1.00 85.62 442 PHE A C 1
ATOM 3362 O O . PHE A 1 442 ? -31.920 -14.946 -29.087 1.00 85.62 442 PHE A O 1
ATOM 3369 N N . ALA A 1 443 ? -31.349 -13.077 -30.194 1.00 75.31 443 ALA A N 1
ATOM 3370 C CA . ALA A 1 443 ? -32.721 -12.694 -30.537 1.00 75.31 443 ALA A CA 1
ATOM 3371 C C . ALA A 1 443 ? -33.398 -13.714 -31.480 1.00 75.31 443 ALA A C 1
ATOM 3373 O O . ALA A 1 443 ? -34.635 -13.807 -31.550 1.00 75.31 443 ALA A O 1
ATOM 3374 N N . GLY A 1 444 ? -32.593 -14.535 -32.158 1.00 71.31 444 GLY A N 1
ATOM 3375 C CA . GLY A 1 444 ? -33.001 -15.672 -32.979 1.00 71.31 444 GLY A CA 1
ATOM 3376 C C . GLY A 1 444 ? -32.655 -15.484 -34.455 1.00 71.31 444 GLY A C 1
ATOM 3377 O O . GLY A 1 444 ? -32.090 -14.477 -34.858 1.00 71.31 444 GLY A O 1
ATOM 3378 N N . GLY A 1 445 ? -32.996 -16.468 -35.289 1.00 76.38 445 GLY A N 1
ATOM 3379 C CA . GLY A 1 445 ? -32.512 -16.513 -36.670 1.00 76.38 445 GLY A CA 1
ATOM 3380 C C . GLY A 1 445 ? -31.169 -17.238 -36.740 1.00 76.38 445 GLY A C 1
ATOM 3381 O O . GLY A 1 445 ? -31.126 -18.424 -36.431 1.00 76.38 445 GLY A O 1
ATOM 3382 N N . ASN A 1 446 ? -30.101 -16.538 -37.137 1.00 78.56 446 ASN A N 1
ATOM 3383 C CA . ASN A 1 446 ? -28.756 -17.107 -37.323 1.00 78.56 446 ASN A CA 1
ATOM 3384 C C . ASN A 1 446 ? -27.741 -16.608 -36.275 1.00 78.56 446 ASN A C 1
ATOM 3386 O O . ASN A 1 446 ? -26.546 -16.601 -36.552 1.00 78.56 446 ASN A O 1
ATOM 3390 N N . ASP A 1 447 ? -28.204 -16.161 -35.106 1.00 86.00 447 ASP A N 1
ATOM 3391 C CA . ASP A 1 447 ? -27.354 -15.625 -34.038 1.00 86.00 447 ASP A CA 1
ATOM 3392 C C . ASP A 1 447 ? -26.564 -16.749 -33.353 1.00 86.00 447 ASP A C 1
ATOM 3394 O O . ASP A 1 447 ? -27.159 -17.674 -32.801 1.00 86.00 447 ASP A O 1
ATOM 3398 N N . TYR A 1 448 ? -25.233 -16.673 -33.355 1.00 88.88 448 TYR A N 1
ATOM 3399 C CA . TYR A 1 448 ? -24.380 -17.593 -32.593 1.00 88.88 448 TYR A CA 1
ATOM 3400 C C . TYR A 1 448 ? -22.992 -17.002 -32.339 1.00 88.88 448 TYR A C 1
ATOM 3402 O O . TYR A 1 448 ? -22.572 -16.035 -32.975 1.00 88.88 448 TYR A O 1
ATOM 3410 N N . VAL A 1 449 ? -22.263 -17.622 -31.412 1.00 90.50 449 VAL A N 1
ATOM 3411 C CA . VAL A 1 449 ? -20.815 -17.450 -31.266 1.00 90.50 449 VAL A CA 1
ATOM 3412 C C . VAL A 1 449 ? -20.137 -18.664 -31.880 1.00 90.50 449 VAL A C 1
ATOM 3414 O O . VAL A 1 449 ? -20.501 -19.797 -31.568 1.00 90.50 449 VAL A O 1
ATOM 3417 N N . SER A 1 450 ? -19.169 -18.442 -32.764 1.00 92.94 450 SER A N 1
ATOM 3418 C CA . SER A 1 450 ? -18.272 -19.497 -33.228 1.00 92.94 450 SER A CA 1
ATOM 3419 C C . SER A 1 450 ? -16.952 -19.431 -32.480 1.00 92.94 450 SER A C 1
ATOM 3421 O O . SER A 1 450 ? -16.532 -18.362 -32.055 1.00 92.94 450 SER A O 1
ATOM 3423 N N . VAL A 1 451 ? -16.292 -20.573 -32.341 1.00 93.31 451 VAL A N 1
ATOM 3424 C CA . VAL A 1 451 ? -14.897 -20.675 -31.909 1.00 93.31 451 VAL A CA 1
ATOM 3425 C C . VAL A 1 451 ? -14.172 -21.478 -32.993 1.00 93.31 451 VAL A C 1
ATOM 3427 O O . VAL A 1 451 ? -14.749 -22.462 -33.473 1.00 93.31 451 VAL A O 1
ATOM 3430 N N . PRO A 1 452 ? -12.969 -21.067 -33.435 1.00 92.56 452 PRO A N 1
ATOM 3431 C CA . PRO A 1 452 ? -12.164 -21.838 -34.369 1.00 92.56 452 PRO A CA 1
ATOM 3432 C C . PRO A 1 452 ? -11.938 -23.271 -33.885 1.00 92.56 452 PRO A C 1
ATOM 3434 O O . PRO A 1 452 ? -11.919 -23.552 -32.688 1.00 92.56 452 PRO A O 1
ATOM 3437 N N . ASP A 1 453 ? -11.758 -24.187 -34.834 1.00 91.25 453 ASP A N 1
ATOM 3438 C CA . ASP A 1 453 ? -11.375 -25.551 -34.489 1.00 91.25 453 ASP A CA 1
ATOM 3439 C C . ASP A 1 453 ? -9.998 -25.554 -33.813 1.00 91.25 453 ASP A C 1
ATOM 3441 O O . ASP A 1 453 ? -9.045 -24.953 -34.317 1.00 91.25 453 ASP A O 1
ATOM 3445 N N . ALA A 1 454 ? -9.921 -26.210 -32.660 1.00 91.56 454 ALA A N 1
ATOM 3446 C CA . ALA A 1 454 ? -8.764 -26.198 -31.782 1.00 91.56 454 ALA A CA 1
ATOM 3447 C C . ALA A 1 454 ? -8.654 -27.544 -31.057 1.00 91.56 454 ALA A C 1
ATOM 3449 O O . ALA A 1 454 ? -9.663 -28.103 -30.615 1.00 91.56 454 ALA A O 1
ATOM 3450 N N . ALA A 1 455 ? -7.425 -28.047 -30.916 1.00 90.75 455 ALA A N 1
ATOM 3451 C CA . ALA A 1 455 ? -7.149 -29.356 -30.318 1.00 90.75 455 ALA A CA 1
ATOM 3452 C C . ALA A 1 455 ? -7.589 -29.428 -28.844 1.00 90.75 455 ALA A C 1
ATOM 3454 O O . ALA A 1 455 ? -7.926 -30.494 -28.335 1.00 90.75 455 ALA A O 1
ATOM 3455 N N . GLU A 1 456 ? -7.626 -28.285 -28.163 1.00 88.25 456 GLU A N 1
ATOM 3456 C CA . GLU A 1 456 ? -8.099 -28.124 -26.791 1.00 88.25 456 GLU A CA 1
ATOM 3457 C C . GLU A 1 456 ? -9.585 -28.482 -26.630 1.00 88.25 456 GLU A C 1
ATOM 3459 O O . GLU A 1 456 ? -10.004 -28.855 -25.537 1.00 88.25 456 GLU A O 1
ATOM 3464 N N . LEU A 1 457 ? -10.375 -28.418 -27.710 1.00 90.25 457 LEU A N 1
ATOM 3465 C CA . LEU A 1 457 ? -11.801 -28.763 -27.721 1.00 90.25 457 LEU A CA 1
ATOM 3466 C C . LEU A 1 457 ? -12.081 -30.172 -28.273 1.00 90.25 457 LEU A C 1
ATOM 3468 O O . LEU A 1 457 ? -13.241 -30.585 -28.362 1.00 90.25 457 LEU A O 1
ATOM 3472 N N . ASP A 1 458 ? -11.043 -30.943 -28.604 1.00 89.69 458 ASP A N 1
ATOM 3473 C CA . ASP A 1 458 ? -11.156 -32.341 -29.035 1.00 89.69 458 ASP A CA 1
ATOM 3474 C C . ASP A 1 458 ? -11.195 -33.287 -27.824 1.00 89.69 458 ASP A C 1
ATOM 3476 O O . ASP A 1 458 ? -10.311 -34.113 -27.577 1.00 89.69 458 ASP A O 1
ATOM 3480 N N . ILE A 1 459 ? -12.255 -33.146 -27.026 1.00 89.56 459 ILE A N 1
ATOM 3481 C CA . ILE A 1 459 ? -12.435 -33.890 -25.778 1.00 89.56 459 ILE A CA 1
ATOM 3482 C C . ILE A 1 459 ? -12.807 -35.350 -26.068 1.00 89.56 459 ILE A C 1
ATOM 3484 O O . ILE A 1 459 ? -13.851 -35.640 -26.646 1.00 89.56 459 ILE A O 1
ATOM 3488 N N . THR A 1 460 ? -11.967 -36.286 -25.619 1.00 86.56 460 THR A N 1
ATOM 3489 C CA . THR A 1 460 ? -12.163 -37.744 -25.789 1.00 86.56 460 THR A CA 1
ATOM 3490 C C . THR A 1 460 ? -12.530 -38.476 -24.492 1.00 86.56 460 THR A C 1
ATOM 3492 O O . THR A 1 460 ? -12.816 -39.674 -24.511 1.00 86.56 460 THR A O 1
ATOM 3495 N N . GLY A 1 461 ? -12.505 -37.768 -23.359 1.00 90.00 461 GLY A N 1
ATOM 3496 C CA . GLY A 1 461 ? -12.725 -38.306 -22.016 1.00 90.00 461 GLY A CA 1
ATOM 3497 C C . GLY A 1 461 ? -14.021 -37.819 -21.368 1.00 90.00 461 GLY A C 1
ATOM 3498 O O . GLY A 1 461 ? -15.030 -37.608 -22.038 1.00 90.00 461 GLY A O 1
ATOM 3499 N N . ALA A 1 462 ? -13.987 -37.666 -20.042 1.00 93.81 462 ALA A N 1
ATOM 3500 C CA . ALA A 1 462 ? -15.076 -37.031 -19.308 1.00 93.81 462 ALA A CA 1
ATOM 3501 C C . ALA A 1 462 ? -15.267 -35.581 -19.774 1.00 93.81 462 ALA A C 1
ATOM 3503 O O . ALA A 1 462 ? -14.297 -34.891 -20.088 1.00 93.81 462 ALA A O 1
ATOM 3504 N N . LEU A 1 463 ? -16.520 -35.140 -19.818 1.00 94.62 463 LEU A N 1
ATOM 3505 C CA . LEU A 1 463 ? -16.906 -33.825 -20.310 1.00 94.62 463 LEU A CA 1
ATOM 3506 C C . LEU A 1 463 ? -17.882 -33.178 -19.334 1.00 94.62 463 LEU A C 1
ATOM 3508 O O . LEU A 1 463 ? -18.849 -33.811 -18.913 1.00 94.62 463 LEU A O 1
ATOM 3512 N N . THR A 1 464 ? -17.660 -31.900 -19.056 1.00 96.25 464 THR A N 1
ATOM 3513 C CA . THR A 1 464 ? -18.632 -31.024 -18.407 1.00 96.25 464 THR A CA 1
ATOM 3514 C C . THR A 1 464 ? -18.859 -29.827 -19.318 1.00 96.25 464 THR A C 1
ATOM 3516 O O . THR A 1 464 ? -17.903 -29.180 -19.738 1.00 96.25 464 THR A O 1
ATOM 3519 N N . LEU A 1 465 ? -20.119 -29.556 -19.643 1.00 97.50 465 LEU A N 1
ATOM 3520 C CA . LEU A 1 465 ? -20.563 -28.346 -20.325 1.00 97.50 465 LEU A CA 1
ATOM 3521 C C . LEU A 1 465 ? -21.438 -27.568 -19.353 1.00 97.50 465 LEU A C 1
ATOM 3523 O O . LEU A 1 465 ? -22.398 -28.127 -18.828 1.00 97.50 465 LEU A O 1
ATOM 3527 N N . GLU A 1 466 ? -21.146 -26.294 -19.138 1.00 95.56 466 GLU A N 1
ATOM 3528 C CA . GLU A 1 466 ? -21.947 -25.439 -18.269 1.00 95.56 466 GLU A CA 1
ATOM 3529 C C . GLU A 1 466 ? -22.187 -24.069 -18.891 1.00 95.56 466 GLU A C 1
ATOM 3531 O O . GLU A 1 466 ? -21.387 -23.580 -19.691 1.00 95.56 466 GLU A O 1
ATOM 3536 N N . ALA A 1 467 ? -23.321 -23.465 -18.549 1.00 95.94 467 ALA A N 1
ATOM 3537 C CA . ALA A 1 467 ? -23.683 -22.137 -19.009 1.00 95.94 467 ALA A CA 1
ATOM 3538 C C . ALA A 1 467 ? -24.673 -21.467 -18.055 1.00 95.94 467 ALA A C 1
ATOM 3540 O O . ALA A 1 467 ? -25.521 -22.113 -17.437 1.00 95.94 467 ALA A O 1
ATOM 3541 N N . TRP A 1 468 ? -24.622 -20.138 -18.010 1.00 95.06 468 TRP A N 1
ATOM 3542 C CA . TRP A 1 468 ? -25.745 -19.336 -17.543 1.00 95.06 468 TRP A CA 1
ATOM 3543 C C . TRP A 1 468 ? -26.641 -19.001 -18.731 1.00 95.06 468 TRP A C 1
ATOM 3545 O O . TRP A 1 468 ? -26.157 -18.465 -19.726 1.00 95.06 468 TRP A O 1
ATOM 3555 N N . ILE A 1 469 ? -27.937 -19.293 -18.629 1.00 94.81 469 ILE A N 1
ATOM 3556 C CA . ILE A 1 469 ? -28.914 -19.041 -19.697 1.00 94.81 469 ILE A CA 1
ATOM 3557 C C . ILE A 1 469 ? -30.151 -18.313 -19.174 1.00 94.81 469 ILE A C 1
ATOM 3559 O O . ILE A 1 469 ? -30.501 -18.423 -17.999 1.00 94.81 469 ILE A O 1
ATOM 3563 N N . ARG A 1 470 ? -30.834 -17.603 -20.072 1.00 93.62 470 ARG A N 1
ATOM 3564 C CA . ARG A 1 470 ? -32.147 -16.991 -19.856 1.00 93.62 470 ARG A CA 1
ATOM 3565 C C . ARG A 1 470 ? -32.930 -17.084 -21.159 1.00 93.62 470 ARG A C 1
ATOM 3567 O O . ARG A 1 470 ? -32.440 -16.628 -22.187 1.00 93.62 470 ARG A O 1
ATOM 3574 N N . LEU A 1 471 ? -34.103 -17.713 -21.125 1.00 92.12 471 LEU A N 1
ATOM 3575 C CA . LEU A 1 471 ? -34.941 -17.883 -22.313 1.00 92.12 471 LEU A CA 1
ATOM 3576 C C . LEU A 1 471 ? -36.034 -16.819 -22.359 1.00 92.12 471 LEU A C 1
ATOM 3578 O O . LEU A 1 471 ? -36.845 -16.738 -21.441 1.00 92.12 471 LEU A O 1
ATOM 3582 N N . ASP A 1 472 ? -36.106 -16.075 -23.456 1.00 88.75 472 ASP A N 1
ATOM 3583 C CA . ASP A 1 472 ? -37.201 -15.123 -23.700 1.00 88.75 472 ASP A CA 1
ATOM 3584 C C . ASP A 1 472 ? -38.427 -15.828 -24.311 1.00 88.75 472 ASP A C 1
ATOM 3586 O O . ASP A 1 472 ? -39.573 -15.391 -24.204 1.00 88.75 472 ASP A O 1
ATOM 3590 N N . ARG A 1 473 ? -38.185 -16.963 -24.975 1.00 89.12 473 ARG A N 1
ATOM 3591 C CA . ARG A 1 473 ? -39.198 -17.864 -25.530 1.00 89.12 473 ARG A CA 1
ATOM 3592 C C . ARG A 1 473 ? -38.635 -19.271 -25.668 1.00 89.12 473 ARG A C 1
ATOM 3594 O O . ARG A 1 473 ? -37.422 -19.458 -25.748 1.00 89.12 473 ARG A O 1
ATOM 3601 N N . ILE A 1 474 ? -39.526 -20.243 -25.798 1.00 89.00 474 ILE A N 1
ATOM 3602 C CA . ILE A 1 474 ? -39.151 -21.601 -26.191 1.00 89.00 474 ILE A CA 1
ATOM 3603 C C . ILE A 1 474 ? -38.730 -21.569 -27.674 1.00 89.00 474 ILE A C 1
ATOM 3605 O O . ILE A 1 474 ? -39.456 -20.996 -28.496 1.00 89.00 474 ILE A O 1
ATOM 3609 N N . PRO A 1 475 ? -37.548 -22.101 -28.036 1.00 87.12 475 PRO A N 1
ATOM 3610 C CA . PRO A 1 475 ? -37.092 -22.105 -29.421 1.00 87.12 475 PRO A CA 1
ATOM 3611 C C . PRO A 1 475 ? -37.976 -22.991 -30.308 1.00 87.12 475 PRO A C 1
ATOM 3613 O O . PRO A 1 475 ? -38.597 -23.938 -29.842 1.00 87.12 475 PRO A O 1
ATOM 3616 N N . ALA A 1 476 ? -38.009 -22.716 -31.614 1.00 83.44 476 ALA A N 1
ATOM 3617 C CA . ALA A 1 476 ? -38.655 -23.607 -32.575 1.00 83.44 476 ALA A CA 1
ATOM 3618 C C . ALA A 1 476 ? -37.696 -24.767 -32.900 1.00 83.44 476 ALA A C 1
ATOM 3620 O O . ALA A 1 476 ? -36.814 -24.635 -33.748 1.00 83.44 476 ALA A O 1
ATOM 3621 N N . GLY A 1 477 ? -37.849 -25.891 -32.200 1.00 87.12 477 GLY A N 1
ATOM 3622 C CA . GLY A 1 477 ? -36.954 -27.046 -32.307 1.00 87.12 477 GLY A CA 1
ATOM 3623 C C . GLY A 1 477 ? -35.710 -26.971 -31.412 1.00 87.12 477 GLY A C 1
ATOM 3624 O O . GLY A 1 477 ? -35.608 -26.130 -30.521 1.00 87.12 477 GLY A O 1
ATOM 3625 N N . ASN A 1 478 ? -34.761 -27.889 -31.625 1.00 87.81 478 ASN A N 1
ATOM 3626 C CA . ASN A 1 478 ? -33.577 -28.013 -30.768 1.00 87.81 478 ASN A CA 1
ATOM 3627 C C . ASN A 1 478 ? -32.572 -26.896 -31.057 1.00 87.81 478 ASN A C 1
ATOM 3629 O O . ASN A 1 478 ? -32.132 -26.747 -32.197 1.00 87.81 478 ASN A O 1
ATOM 3633 N N . THR A 1 479 ? -32.176 -26.159 -30.020 1.00 90.06 479 THR A N 1
ATOM 3634 C CA . THR A 1 479 ? -31.238 -25.030 -30.120 1.00 90.06 479 THR A CA 1
ATOM 3635 C C . THR A 1 479 ? -30.069 -25.221 -29.161 1.00 90.06 479 THR A C 1
ATOM 3637 O O . THR A 1 479 ? -30.277 -25.418 -27.965 1.00 90.06 479 THR A O 1
ATOM 3640 N N . GLY A 1 480 ? -28.841 -25.188 -29.683 1.00 91.69 480 GLY A N 1
ATOM 3641 C CA . GLY A 1 480 ? -27.625 -25.390 -28.893 1.00 91.69 480 GLY A CA 1
ATOM 3642 C C . GLY A 1 480 ? -27.327 -24.218 -27.955 1.00 91.69 480 GLY A C 1
ATOM 3643 O O . GLY A 1 480 ? -27.395 -23.065 -28.368 1.00 91.69 480 GLY A O 1
ATOM 3644 N N . ILE A 1 481 ? -26.969 -24.536 -26.712 1.00 95.44 481 ILE A N 1
ATOM 3645 C CA . ILE A 1 481 ? -26.395 -23.611 -25.723 1.00 95.44 481 ILE A CA 1
ATOM 3646 C C . ILE A 1 481 ? -24.870 -23.603 -25.890 1.00 95.44 481 ILE A C 1
ATOM 3648 O O . ILE A 1 481 ? -24.262 -22.554 -26.060 1.00 95.44 481 ILE A O 1
ATOM 3652 N N . VAL A 1 482 ? -24.265 -24.797 -25.913 1.00 95.69 482 VAL A N 1
ATOM 3653 C CA . VAL A 1 482 ? -22.857 -25.038 -26.262 1.00 95.69 482 VAL A CA 1
ATOM 3654 C C . VAL A 1 482 ? -22.800 -26.308 -27.103 1.00 95.69 482 VAL A C 1
ATOM 3656 O O . VAL A 1 482 ? -23.283 -27.356 -26.665 1.00 95.69 482 VAL A O 1
ATOM 3659 N N . ALA A 1 483 ? -22.224 -26.239 -28.307 1.00 94.31 483 ALA A N 1
ATOM 3660 C CA . ALA A 1 483 ? -22.201 -27.379 -29.219 1.00 94.31 483 ALA A CA 1
ATOM 3661 C C . ALA A 1 483 ? -20.951 -27.430 -30.111 1.00 94.31 483 ALA A C 1
ATOM 3663 O O . ALA A 1 483 ? -20.619 -26.463 -30.791 1.00 94.31 483 ALA A O 1
ATOM 3664 N N . LYS A 1 484 ? -20.336 -28.615 -30.194 1.00 93.75 484 LYS A N 1
ATOM 3665 C CA . LYS A 1 484 ? -19.486 -29.051 -31.313 1.00 93.75 484 LYS A CA 1
ATOM 3666 C C . LYS A 1 484 ? -20.279 -30.102 -32.087 1.00 93.75 484 LYS A C 1
ATOM 3668 O O . LYS A 1 484 ? -20.032 -31.304 -31.993 1.00 93.75 484 LYS A O 1
ATOM 3673 N N . TYR A 1 485 ? -21.339 -29.649 -32.755 1.00 91.25 485 TYR A N 1
ATOM 3674 C CA . TYR A 1 485 ? -22.337 -30.529 -33.358 1.00 91.25 485 TYR A CA 1
ATOM 3675 C C . TYR A 1 485 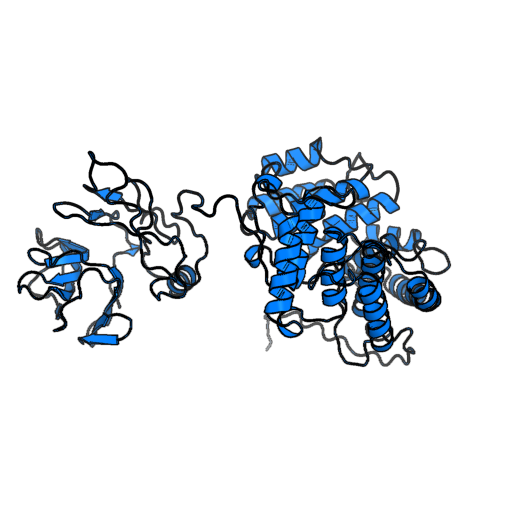? -22.925 -29.926 -34.634 1.00 91.25 485 TYR A C 1
ATOM 3677 O O . TYR A 1 485 ? -23.650 -28.935 -34.596 1.00 91.25 485 TYR A O 1
ATOM 3685 N N . LEU A 1 486 ? -22.676 -30.585 -35.761 1.00 87.25 486 LEU A N 1
ATOM 3686 C CA . LEU A 1 486 ? -23.282 -30.297 -37.050 1.00 87.25 486 LEU A CA 1
ATOM 3687 C C . LEU A 1 486 ? -23.941 -31.573 -37.592 1.00 87.25 486 LEU A C 1
ATOM 3689 O O . LEU A 1 486 ? -23.305 -32.603 -37.819 1.00 87.25 486 LEU A O 1
ATOM 3693 N N . GLY A 1 487 ? -25.261 -31.515 -37.786 1.00 80.69 487 GLY A N 1
ATOM 3694 C CA . GLY A 1 487 ? -26.042 -32.673 -38.227 1.00 80.69 487 GLY A CA 1
ATOM 3695 C C . GLY A 1 487 ? -25.733 -33.122 -39.663 1.00 80.69 487 GLY A C 1
ATOM 3696 O O . GLY A 1 487 ? -25.923 -34.292 -40.009 1.00 80.69 487 GLY A O 1
ATOM 3697 N N . SER A 1 488 ? -25.245 -32.222 -40.513 1.00 82.38 488 SER A N 1
ATOM 3698 C CA . SER A 1 488 ? -24.784 -32.559 -41.858 1.00 82.38 488 SER A CA 1
ATOM 3699 C C . SER A 1 488 ? -23.370 -33.152 -41.821 1.00 82.38 488 SER A C 1
ATOM 3701 O O . SER A 1 488 ? -22.540 -32.793 -40.995 1.00 82.38 488 SER A O 1
ATOM 3703 N N . GLY A 1 489 ? -23.091 -34.106 -42.716 1.00 84.06 489 GLY A N 1
ATOM 3704 C CA . GLY A 1 489 ? -21.731 -34.624 -42.916 1.00 84.06 489 GLY A CA 1
ATOM 3705 C C . GLY A 1 489 ? -21.155 -35.497 -41.793 1.00 84.06 489 GLY A C 1
ATOM 3706 O O . GLY A 1 489 ? -19.959 -35.758 -41.823 1.00 84.06 489 GLY A O 1
ATOM 3707 N N . ASN A 1 490 ? -21.972 -35.969 -40.841 1.00 89.00 490 ASN A N 1
ATOM 3708 C CA . ASN A 1 490 ? -21.522 -36.762 -39.683 1.00 89.00 490 ASN A CA 1
ATOM 3709 C C . ASN A 1 490 ? -20.448 -36.059 -38.832 1.00 89.00 490 ASN A C 1
ATOM 3711 O O . ASN A 1 490 ? -19.465 -36.668 -38.424 1.00 89.00 490 ASN A O 1
ATOM 3715 N N . GLN A 1 491 ? -20.654 -34.771 -38.551 1.00 88.69 491 GLN A N 1
ATOM 3716 C CA . GLN A 1 491 ? -19.749 -33.947 -37.747 1.00 88.69 491 GLN A CA 1
ATOM 3717 C C . GLN A 1 491 ? -20.364 -33.646 -36.374 1.00 88.69 491 GLN A C 1
ATOM 3719 O O . GLN A 1 491 ? -20.687 -32.508 -36.046 1.00 88.69 491 GLN A O 1
ATOM 3724 N N . ARG A 1 492 ? -20.578 -34.689 -35.568 1.00 91.88 492 ARG A N 1
ATOM 3725 C CA . ARG A 1 492 ? -21.229 -34.600 -34.251 1.00 91.88 492 ARG A CA 1
ATOM 3726 C C . ARG A 1 492 ? -20.269 -35.001 -33.135 1.00 91.88 492 ARG A C 1
ATOM 3728 O O . ARG A 1 492 ? -19.763 -36.117 -33.166 1.00 91.88 492 ARG A O 1
ATOM 3735 N N . SER A 1 493 ? -20.088 -34.147 -32.132 1.00 93.81 493 SER A N 1
ATOM 3736 C CA . SER A 1 493 ? -19.315 -34.471 -30.927 1.00 93.81 493 SER A CA 1
ATOM 3737 C C . SER A 1 493 ? -20.167 -34.316 -29.668 1.00 93.81 493 SER A C 1
ATOM 3739 O O . SER A 1 493 ? -20.609 -35.309 -29.101 1.00 93.81 493 SER A O 1
ATOM 3741 N N . TYR A 1 494 ? -20.509 -33.093 -29.273 1.00 95.12 494 TYR A N 1
ATOM 3742 C CA . TYR A 1 494 ? -21.313 -32.840 -28.076 1.00 95.12 494 TYR A CA 1
ATOM 3743 C C . TYR A 1 494 ? -22.237 -31.640 -28.268 1.00 95.12 494 TYR A C 1
ATOM 3745 O O . TYR A 1 494 ? -21.918 -30.717 -29.020 1.00 95.12 494 TYR A O 1
ATOM 3753 N N . SER A 1 495 ? -23.384 -31.646 -27.591 1.00 96.00 495 SER A N 1
ATOM 3754 C CA . SER A 1 495 ? -24.329 -30.527 -27.572 1.00 96.00 495 SER A CA 1
ATOM 3755 C C . SER A 1 495 ? -25.107 -30.499 -26.260 1.00 96.00 495 SER A C 1
ATOM 3757 O O . SER A 1 495 ? -25.884 -31.415 -26.000 1.00 96.00 495 SER A O 1
ATOM 3759 N N . LEU A 1 496 ? -24.951 -29.429 -25.478 1.00 97.62 496 LEU A N 1
ATOM 3760 C CA . LEU A 1 496 ? -25.911 -29.018 -24.448 1.00 97.62 496 LEU A CA 1
ATOM 3761 C C . LEU A 1 496 ? -26.920 -28.083 -25.123 1.00 97.62 496 LEU A C 1
ATOM 3763 O O . LEU A 1 496 ? -26.512 -27.123 -25.777 1.00 97.62 496 LEU A O 1
ATOM 3767 N N . TYR A 1 497 ? -28.213 -28.380 -25.048 1.00 95.12 497 TYR A N 1
ATOM 3768 C CA . TYR A 1 497 ? -29.237 -27.717 -25.861 1.00 95.12 497 TYR A CA 1
ATOM 3769 C C . TYR A 1 497 ? -30.568 -27.560 -25.124 1.00 95.12 497 TYR A C 1
ATOM 3771 O O . TYR A 1 497 ? -30.829 -28.234 -24.130 1.00 95.12 497 TYR A O 1
ATOM 3779 N N . VAL A 1 498 ? -31.422 -26.684 -25.650 1.00 94.00 498 VAL A N 1
ATOM 3780 C CA . VAL A 1 498 ? -32.838 -26.581 -25.279 1.00 94.00 498 VAL A CA 1
ATOM 3781 C C . VAL A 1 498 ? -33.676 -27.295 -26.332 1.00 94.00 498 VAL A C 1
ATOM 3783 O O . VAL A 1 498 ? -33.540 -27.019 -27.529 1.00 94.00 498 VAL A O 1
ATOM 3786 N N . ASP A 1 499 ? -34.538 -28.211 -25.899 1.00 90.94 499 ASP A N 1
ATOM 3787 C CA . ASP A 1 499 ? -35.498 -28.914 -26.749 1.00 90.94 499 ASP A CA 1
ATOM 3788 C C . ASP A 1 499 ? -36.795 -28.108 -26.867 1.00 90.94 499 ASP A C 1
ATOM 3790 O O . ASP A 1 499 ? -37.604 -28.035 -25.941 1.00 90.94 499 ASP A O 1
ATOM 3794 N N . GLY A 1 500 ? -36.988 -27.508 -28.038 1.00 85.88 500 GLY A N 1
ATOM 3795 C CA . GLY A 1 500 ? -38.219 -26.825 -28.414 1.00 85.88 500 GLY A CA 1
ATOM 3796 C C . GLY A 1 500 ? -39.113 -27.615 -29.372 1.00 85.88 500 GLY A C 1
ATOM 3797 O O . GLY A 1 500 ? -40.018 -27.037 -29.961 1.00 85.88 500 GLY A O 1
ATOM 3798 N N . GLN A 1 501 ? -38.857 -28.909 -29.614 1.00 81.62 501 GLN A N 1
ATOM 3799 C CA . GLN A 1 501 ? -39.673 -29.734 -30.526 1.00 81.62 501 GLN A CA 1
ATOM 3800 C C . GLN A 1 501 ? -40.987 -30.207 -29.900 1.00 81.62 501 GLN A C 1
ATOM 3802 O O . GLN A 1 501 ? -41.897 -30.627 -30.610 1.00 81.62 501 GLN A O 1
ATOM 3807 N N . THR A 1 502 ? -41.064 -30.179 -28.575 1.00 71.69 502 THR A N 1
ATOM 3808 C CA . THR A 1 502 ? -42.180 -30.723 -27.786 1.00 71.69 502 THR A CA 1
ATOM 3809 C C . THR A 1 502 ? -42.950 -29.637 -27.038 1.00 71.69 502 THR A C 1
ATOM 3811 O O . THR A 1 502 ? -43.694 -29.956 -26.126 1.00 71.69 502 THR A O 1
ATOM 3814 N N . ASP A 1 503 ? -42.757 -28.366 -27.410 1.00 66.25 503 ASP A N 1
ATOM 3815 C CA . ASP A 1 503 ? -43.349 -27.168 -26.789 1.00 66.25 503 ASP A CA 1
ATOM 3816 C C . ASP A 1 503 ? -43.041 -26.958 -25.286 1.00 66.25 503 ASP A C 1
ATOM 3818 O O . ASP A 1 503 ? -43.423 -25.929 -24.733 1.00 66.25 503 ASP A O 1
ATOM 3822 N N . ASP A 1 504 ? -42.291 -27.865 -24.647 1.00 73.50 504 ASP A N 1
ATOM 3823 C CA . ASP A 1 504 ? -42.004 -27.834 -23.205 1.00 73.50 504 ASP A CA 1
ATOM 3824 C C . ASP A 1 504 ? -40.676 -27.143 -22.831 1.00 73.50 504 ASP A C 1
ATOM 3826 O O . ASP A 1 504 ? -40.456 -26.844 -21.662 1.00 73.50 504 ASP A O 1
ATOM 3830 N N . GLY A 1 505 ? -39.776 -26.856 -23.783 1.00 84.62 505 GLY A N 1
ATOM 3831 C CA . GLY A 1 505 ? -38.556 -26.073 -23.517 1.00 84.62 505 GLY A CA 1
ATOM 3832 C C . GLY A 1 505 ? -37.634 -26.683 -22.453 1.00 84.62 505 GLY A C 1
ATOM 3833 O O . GLY A 1 505 ? -37.198 -25.988 -21.543 1.00 84.62 505 GLY A O 1
ATOM 3834 N N . THR A 1 506 ? -37.364 -27.980 -22.542 1.00 93.19 506 THR A N 1
ATOM 3835 C CA . THR A 1 506 ? -36.567 -28.766 -21.574 1.00 93.19 506 THR A CA 1
ATOM 3836 C C . THR A 1 506 ? -35.073 -28.761 -21.906 1.00 93.19 506 THR A C 1
ATOM 3838 O O . THR A 1 506 ? -34.698 -28.578 -23.071 1.00 93.19 506 THR A O 1
ATOM 3841 N N . LEU A 1 507 ? -34.211 -29.032 -20.926 1.00 96.00 507 LEU A N 1
ATOM 3842 C CA . LEU A 1 507 ? -32.765 -29.151 -21.129 1.00 96.00 507 LEU A CA 1
ATOM 3843 C C . LEU A 1 507 ? -32.405 -30.534 -21.693 1.00 96.00 507 LEU A C 1
ATOM 3845 O O . LEU A 1 507 ? -32.949 -31.561 -21.283 1.00 96.00 507 LEU A O 1
ATOM 3849 N N . GLY A 1 508 ? -31.449 -30.578 -22.619 1.00 95.56 508 GLY A N 1
ATOM 3850 C CA . GLY A 1 508 ? -30.934 -31.822 -23.180 1.00 95.56 508 GLY A CA 1
ATOM 3851 C C . GLY A 1 508 ? -29.420 -31.817 -23.368 1.00 95.56 508 GLY A C 1
ATOM 3852 O O . GLY A 1 508 ? -28.803 -30.780 -23.607 1.00 95.56 508 GLY A O 1
ATOM 3853 N N . LEU A 1 509 ? -28.819 -33.003 -23.297 1.00 97.12 509 LEU A N 1
ATOM 3854 C CA . LEU A 1 509 ? -27.413 -33.263 -23.592 1.00 97.12 509 LEU A CA 1
ATOM 3855 C C . LEU A 1 509 ? -27.315 -34.406 -24.605 1.00 97.12 509 LEU A C 1
ATOM 3857 O O . LEU A 1 509 ? -27.871 -35.480 -24.386 1.00 97.12 509 LEU A O 1
ATOM 3861 N N . ILE A 1 510 ? -26.586 -34.191 -25.699 1.00 95.50 510 ILE A N 1
ATOM 3862 C CA . ILE A 1 510 ? -26.252 -35.229 -26.682 1.00 95.50 510 ILE A CA 1
ATOM 3863 C C . ILE A 1 510 ? -24.735 -35.370 -26.784 1.00 95.50 510 ILE A C 1
ATOM 3865 O O . ILE A 1 510 ? -24.033 -34.369 -26.920 1.00 95.50 510 ILE A O 1
ATOM 3869 N N . ILE A 1 511 ? -24.248 -36.613 -26.784 1.00 95.75 511 ILE A N 1
ATOM 3870 C CA . ILE A 1 511 ? -22.844 -36.986 -26.998 1.00 95.75 511 ILE A CA 1
ATOM 3871 C C . ILE A 1 511 ? -22.764 -37.981 -28.156 1.00 95.75 511 ILE A C 1
ATOM 3873 O O . ILE A 1 511 ? -23.498 -38.962 -28.186 1.00 95.75 511 ILE A O 1
ATOM 3877 N N . SER A 1 512 ? -21.862 -37.749 -29.100 1.00 93.88 512 SER A N 1
ATOM 3878 C CA . SER A 1 512 ? -21.652 -38.549 -30.304 1.00 93.88 512 SER A CA 1
ATOM 3879 C C . SER A 1 512 ? -20.186 -38.988 -30.380 1.00 93.88 512 SER A C 1
ATOM 3881 O O . SER A 1 512 ? -19.328 -38.173 -30.718 1.00 93.88 512 SER A O 1
ATOM 3883 N N . PRO A 1 513 ? -19.877 -40.264 -30.095 1.00 88.44 513 PRO A N 1
ATOM 3884 C CA . PRO A 1 513 ? -18.493 -40.741 -30.061 1.00 88.44 513 PRO A CA 1
ATOM 3885 C C . PRO A 1 513 ? -17.797 -40.826 -31.428 1.00 88.44 513 PRO A C 1
ATOM 3887 O O . PRO A 1 513 ? -16.571 -40.786 -31.480 1.00 88.44 513 PRO A O 1
ATOM 3890 N N . ASP A 1 514 ? -18.545 -40.994 -32.526 1.00 89.94 514 ASP A N 1
ATOM 3891 C CA . ASP A 1 514 ? -17.985 -41.299 -33.857 1.00 89.94 514 ASP A CA 1
ATOM 3892 C C . ASP A 1 514 ? -18.429 -40.334 -34.975 1.00 89.94 514 ASP A C 1
ATOM 3894 O O . ASP A 1 514 ? -18.187 -40.588 -36.156 1.00 89.94 514 ASP A O 1
ATOM 3898 N N . GLY A 1 515 ? -19.105 -39.238 -34.620 1.00 90.62 515 GLY A N 1
ATOM 3899 C CA . GLY A 1 515 ? -19.656 -38.279 -35.584 1.00 90.62 515 GLY A CA 1
ATOM 3900 C C . GLY A 1 515 ? -21.055 -38.617 -36.118 1.00 90.62 515 GLY A C 1
ATOM 3901 O O . GLY A 1 515 ? -21.733 -37.757 -36.703 1.00 90.62 515 GLY A O 1
ATOM 3902 N N . THR A 1 516 ? -21.538 -39.843 -35.924 1.00 91.62 516 THR A N 1
ATOM 3903 C CA . THR A 1 516 ? -22.818 -40.313 -36.458 1.00 91.62 516 THR A CA 1
ATOM 3904 C C . THR A 1 516 ? -23.962 -40.147 -35.459 1.00 91.62 516 THR A C 1
ATOM 3906 O O . THR A 1 516 ? -23.809 -40.202 -34.243 1.00 91.62 516 THR A O 1
ATOM 3909 N N . TYR A 1 517 ? -25.172 -39.948 -35.984 1.00 88.69 517 TYR A N 1
ATOM 3910 C CA . TYR A 1 517 ? -26.367 -39.864 -35.140 1.00 88.69 517 TYR A CA 1
ATOM 3911 C C . TYR A 1 517 ? -26.729 -41.215 -34.501 1.00 88.69 517 TYR A C 1
ATOM 3913 O O . TYR A 1 517 ? -27.232 -41.268 -33.386 1.00 88.69 517 TYR A O 1
ATOM 3921 N N . THR A 1 518 ? -26.467 -42.318 -35.205 1.00 90.69 518 THR A N 1
ATOM 3922 C CA . THR A 1 518 ? -26.891 -43.672 -34.813 1.00 90.69 518 THR A CA 1
ATOM 3923 C C . THR A 1 518 ? -26.241 -44.192 -33.538 1.00 90.69 518 THR A C 1
ATOM 3925 O O . THR A 1 518 ? -26.796 -45.083 -32.904 1.00 90.69 518 THR A O 1
ATOM 3928 N N . THR A 1 519 ? -25.077 -43.663 -33.173 1.00 88.06 519 THR A N 1
ATOM 3929 C CA . THR A 1 519 ? -24.321 -44.053 -31.975 1.00 88.06 519 THR A CA 1
ATOM 3930 C C . THR A 1 519 ? -24.322 -42.955 -30.911 1.00 88.06 519 THR A C 1
ATOM 3932 O O . THR A 1 519 ? -23.600 -43.055 -29.921 1.00 88.06 519 THR A O 1
ATOM 3935 N N . SER A 1 520 ? -25.132 -41.907 -31.100 1.00 91.94 520 SER A N 1
ATOM 3936 C CA . SER A 1 520 ? -25.251 -40.817 -30.138 1.00 91.94 520 SER A CA 1
ATOM 3937 C C . SER A 1 520 ? -26.017 -41.254 -28.885 1.00 91.94 520 SER A C 1
ATOM 3939 O O . SER A 1 520 ? -27.045 -41.926 -28.968 1.00 91.94 520 SER A O 1
ATOM 3941 N N . PHE A 1 521 ? -25.550 -40.804 -27.727 1.00 93.62 521 PHE A N 1
ATOM 3942 C CA . PHE A 1 521 ? -26.272 -40.858 -26.461 1.00 93.62 521 PHE A CA 1
ATOM 3943 C C . PHE A 1 521 ? -27.023 -39.544 -26.260 1.00 93.62 521 PHE A C 1
ATOM 3945 O O . PHE A 1 521 ? -26.474 -38.479 -26.542 1.00 93.62 521 PHE A O 1
ATOM 3952 N N . ALA A 1 522 ? -28.263 -39.614 -25.779 1.00 93.31 522 ALA A N 1
ATOM 3953 C CA . ALA A 1 522 ? -29.088 -38.446 -25.501 1.00 93.31 522 ALA A CA 1
ATOM 3954 C C . ALA A 1 522 ? -29.708 -38.569 -24.107 1.00 93.31 522 ALA A C 1
ATOM 3956 O O . ALA A 1 522 ? -30.279 -39.608 -23.775 1.00 93.31 522 ALA A O 1
ATOM 3957 N N . LEU A 1 523 ? -29.614 -37.498 -23.327 1.00 95.44 523 LEU A N 1
ATOM 3958 C CA . LEU A 1 523 ? -30.287 -37.323 -22.046 1.00 95.44 523 LEU A CA 1
ATOM 3959 C C . LEU A 1 523 ? -31.124 -36.051 -22.125 1.00 95.44 523 LEU A C 1
ATOM 3961 O O . LEU A 1 523 ? -30.664 -35.039 -22.654 1.00 95.44 523 LEU A O 1
ATOM 3965 N N . ARG A 1 524 ? -32.344 -36.100 -21.603 1.00 93.25 524 ARG A N 1
ATOM 3966 C CA . ARG A 1 524 ? -33.269 -34.971 -21.565 1.00 93.25 524 ARG A CA 1
ATOM 3967 C C . ARG A 1 524 ? -33.939 -34.945 -20.199 1.00 93.25 524 ARG A C 1
ATOM 3969 O O . ARG A 1 524 ? -34.245 -36.014 -19.670 1.00 93.25 524 ARG A O 1
ATOM 3976 N N . ASP A 1 525 ? -34.137 -33.761 -19.638 1.00 91.31 525 ASP A N 1
ATOM 3977 C CA . ASP A 1 525 ? -34.957 -33.611 -18.439 1.00 91.31 525 ASP A CA 1
ATOM 3978 C C . ASP A 1 525 ? -36.459 -33.544 -18.774 1.00 91.31 525 ASP A C 1
ATOM 3980 O O . ASP A 1 525 ? -36.876 -33.485 -19.935 1.00 91.31 525 ASP A O 1
ATOM 3984 N N . ASP A 1 526 ? -37.291 -33.620 -17.741 1.00 85.94 526 ASP A N 1
ATOM 3985 C CA . ASP A 1 526 ? -38.746 -33.477 -17.815 1.00 85.94 526 ASP A CA 1
ATOM 3986 C C . ASP A 1 526 ? -39.227 -32.137 -17.228 1.00 85.94 526 ASP A C 1
ATOM 3988 O O . ASP A 1 526 ? -40.424 -31.929 -17.018 1.00 85.94 526 ASP A O 1
ATOM 3992 N N . VAL A 1 527 ? -38.293 -31.212 -16.981 1.00 82.44 527 VAL A N 1
ATOM 3993 C CA . VAL A 1 527 ? -38.552 -29.917 -16.352 1.00 82.44 527 VAL A CA 1
ATOM 3994 C C . VAL A 1 527 ? -38.461 -28.815 -17.398 1.00 82.44 527 VAL A C 1
ATOM 3996 O O . VAL A 1 527 ? -37.391 -28.489 -17.906 1.00 82.44 527 VAL A O 1
ATOM 3999 N N . ALA A 1 528 ? -39.602 -28.195 -17.690 1.00 87.12 528 ALA A N 1
ATOM 4000 C CA . ALA A 1 528 ? -39.652 -27.020 -18.549 1.00 87.12 528 ALA A CA 1
ATOM 4001 C C . ALA A 1 528 ? -38.795 -25.878 -17.978 1.00 87.12 528 ALA A C 1
ATOM 4003 O O . ALA A 1 528 ? -38.932 -25.510 -16.804 1.00 87.12 528 ALA A O 1
ATOM 4004 N N . ILE A 1 529 ? -37.944 -25.279 -18.813 1.00 90.44 529 ILE A N 1
ATOM 4005 C CA . ILE A 1 529 ? -37.117 -24.137 -18.424 1.00 90.44 529 ILE A CA 1
ATOM 4006 C C . ILE A 1 529 ? -38.015 -22.896 -18.269 1.00 90.44 529 ILE A C 1
ATOM 4008 O O . ILE A 1 529 ? -38.665 -22.485 -19.236 1.00 90.44 529 ILE A O 1
ATOM 4012 N N . PRO A 1 530 ? -38.059 -22.251 -17.085 1.00 90.75 530 PRO A N 1
ATOM 4013 C CA . PRO A 1 530 ? -38.813 -21.017 -16.911 1.00 90.75 530 PRO A CA 1
ATOM 4014 C C . PRO A 1 530 ? -38.265 -19.896 -17.799 1.00 90.75 530 PRO A C 1
ATOM 4016 O O . PRO A 1 530 ? -37.059 -19.643 -17.845 1.00 90.75 530 PRO A O 1
ATOM 4019 N N . LEU A 1 531 ? -39.178 -19.181 -18.459 1.00 92.19 531 LEU A N 1
ATOM 4020 C CA . LEU A 1 531 ? -38.834 -17.995 -19.238 1.00 92.19 531 LEU A CA 1
ATOM 4021 C C . LEU A 1 531 ? -38.407 -16.833 -18.331 1.00 92.19 531 LEU A C 1
ATOM 4023 O O . LEU A 1 531 ? -38.721 -16.788 -17.137 1.00 92.19 531 LEU A O 1
ATOM 4027 N N . GLU A 1 532 ? -37.686 -15.878 -18.916 1.00 90.31 532 GLU A N 1
ATOM 4028 C CA . GLU A 1 532 ? -37.255 -14.614 -18.311 1.00 90.31 532 GLU A CA 1
ATOM 4029 C C . GLU A 1 532 ? -36.420 -14.763 -17.025 1.00 90.31 532 GLU A C 1
ATOM 4031 O O . GLU A 1 532 ? -36.150 -13.769 -16.342 1.00 90.31 532 GLU A O 1
ATOM 4036 N N . THR A 1 533 ? -35.946 -15.976 -16.723 1.00 90.25 533 THR A N 1
ATOM 4037 C CA . THR A 1 533 ? -35.223 -16.330 -15.497 1.00 90.25 533 THR A CA 1
ATOM 4038 C C . THR A 1 533 ? -33.815 -16.815 -15.827 1.00 90.25 533 THR A C 1
ATOM 4040 O O . THR A 1 533 ? -33.636 -17.663 -16.696 1.00 90.25 533 THR A O 1
ATOM 4043 N N . TRP A 1 534 ? -32.813 -16.280 -15.125 1.00 93.06 534 TRP A N 1
ATOM 4044 C CA . TRP A 1 534 ? -31.436 -16.763 -15.225 1.00 93.06 534 TRP A CA 1
ATOM 4045 C C . TRP A 1 534 ? -31.286 -18.112 -14.521 1.00 93.06 534 TRP A C 1
ATOM 4047 O O . TRP A 1 534 ? -31.652 -18.246 -13.352 1.00 93.06 534 TRP A O 1
ATOM 4057 N N . LEU A 1 535 ? -30.711 -19.086 -15.220 1.00 92.75 535 LEU A N 1
ATOM 4058 C CA . LEU A 1 535 ? -30.434 -20.427 -14.714 1.00 92.75 535 LEU A CA 1
ATOM 4059 C C . LEU A 1 535 ? -28.984 -20.805 -14.987 1.00 92.75 535 LEU A C 1
ATOM 4061 O O . LEU A 1 535 ? -28.472 -20.536 -16.072 1.00 92.75 535 LEU A O 1
ATOM 4065 N N . HIS A 1 536 ? -28.357 -21.477 -14.027 1.00 93.25 536 HIS A N 1
ATOM 4066 C CA . HIS A 1 536 ? -27.111 -22.197 -14.249 1.00 93.25 536 HIS A CA 1
ATOM 4067 C C . HIS A 1 536 ? -27.434 -23.619 -14.700 1.00 93.25 536 HIS A C 1
ATOM 4069 O O . HIS A 1 536 ? -28.019 -24.382 -13.928 1.00 93.25 536 HIS A O 1
ATOM 4075 N N . VAL A 1 537 ? -27.086 -23.970 -15.933 1.00 96.25 537 VAL A N 1
ATOM 4076 C CA . VAL A 1 537 ? -27.339 -25.293 -16.510 1.00 96.25 537 VAL A CA 1
ATOM 4077 C C . VAL A 1 537 ? -26.029 -26.024 -16.742 1.00 96.25 537 VAL A C 1
ATOM 4079 O O . VAL A 1 537 ? -25.068 -25.436 -17.233 1.00 96.25 537 VAL A O 1
ATOM 4082 N N . VAL A 1 538 ? -25.990 -27.307 -16.389 1.00 97.38 538 VAL A N 1
ATOM 4083 C CA . VAL A 1 538 ? -24.785 -28.137 -16.511 1.00 97.38 538 VAL A CA 1
ATOM 4084 C C . VAL A 1 538 ? -25.150 -29.493 -17.095 1.00 97.38 538 VAL A C 1
ATOM 4086 O O . VAL A 1 538 ? -26.088 -30.136 -16.629 1.00 97.38 538 VAL A O 1
ATOM 4089 N N . GLY A 1 539 ? -24.389 -29.943 -18.087 1.00 97.69 539 GLY A N 1
ATOM 4090 C CA . GLY A 1 539 ? -24.397 -31.307 -18.596 1.00 97.69 539 GLY A CA 1
ATOM 4091 C C . GLY A 1 539 ? -23.059 -31.984 -18.320 1.00 97.69 539 GLY A C 1
ATOM 4092 O O . GLY A 1 539 ? -22.021 -31.460 -18.719 1.00 97.69 539 GLY A O 1
ATOM 4093 N N . THR A 1 540 ? -23.064 -33.147 -17.672 1.00 97.50 540 THR A N 1
ATOM 4094 C CA . THR A 1 540 ? -21.849 -33.947 -17.460 1.00 97.50 540 THR A CA 1
ATOM 4095 C C . THR A 1 540 ? -21.941 -35.292 -18.168 1.00 97.50 540 THR A C 1
ATOM 4097 O O . THR A 1 540 ? -23.020 -35.865 -18.326 1.00 97.50 540 THR A O 1
ATOM 4100 N N . TYR A 1 541 ? -20.798 -35.801 -18.616 1.00 96.81 541 TYR A N 1
ATOM 4101 C CA . TYR A 1 541 ? -20.658 -37.100 -19.256 1.00 96.81 541 TYR A CA 1
ATOM 4102 C C . TYR A 1 541 ? -19.414 -37.808 -18.729 1.00 96.81 541 TYR A C 1
ATOM 4104 O O . TYR A 1 541 ? -18.298 -37.295 -18.806 1.00 96.81 541 TYR A O 1
ATOM 4112 N N . GLU A 1 542 ? -19.618 -39.022 -18.232 1.00 95.44 542 GLU A N 1
ATOM 4113 C CA . GLU A 1 542 ? -18.564 -39.944 -17.834 1.00 95.44 542 GLU A CA 1
ATOM 4114 C C . GLU A 1 542 ? -18.611 -41.155 -18.786 1.00 95.44 542 GLU A C 1
ATOM 4116 O O . GLU A 1 542 ? -19.584 -41.923 -18.740 1.00 95.44 542 GLU A O 1
ATOM 4121 N N . PRO A 1 543 ? -17.600 -41.351 -19.661 1.00 92.88 543 PRO A N 1
ATOM 4122 C CA . PRO A 1 543 ? -17.624 -42.394 -20.679 1.00 92.88 543 PRO A CA 1
ATOM 4123 C C . PRO A 1 543 ? -17.943 -43.779 -20.121 1.00 92.88 543 PRO A C 1
ATOM 4125 O O . PRO A 1 543 ? -17.297 -44.258 -19.191 1.00 92.88 543 PRO A O 1
ATOM 4128 N N . SER A 1 544 ? -18.922 -44.448 -20.736 1.00 88.12 544 SER A N 1
ATOM 4129 C CA . SER A 1 544 ? -19.415 -45.777 -20.329 1.00 88.12 544 SER A CA 1
ATOM 4130 C C . SER A 1 544 ? -20.017 -45.862 -18.917 1.00 88.12 544 SER A C 1
ATOM 4132 O O . SER A 1 544 ? -20.271 -46.971 -18.448 1.00 88.12 544 SER A O 1
ATOM 4134 N N . GLN A 1 545 ? -20.247 -44.735 -18.235 1.00 92.38 545 GLN A N 1
ATOM 4135 C CA . GLN A 1 545 ? -20.836 -44.718 -16.896 1.00 92.38 545 GLN A CA 1
ATOM 4136 C C . GLN A 1 545 ? -22.208 -44.054 -16.877 1.00 92.38 545 GLN A C 1
ATOM 4138 O O . GLN A 1 545 ? -23.189 -44.722 -16.559 1.00 92.38 545 GLN A O 1
ATOM 4143 N N . ARG A 1 546 ? -22.281 -42.753 -17.172 1.00 94.81 546 ARG A N 1
ATOM 4144 C CA . ARG A 1 546 ? -23.500 -41.955 -16.978 1.00 94.81 546 ARG A CA 1
ATOM 4145 C C . ARG A 1 546 ? -23.428 -40.601 -17.683 1.00 94.81 546 ARG A C 1
ATOM 4147 O O . ARG A 1 546 ? -22.339 -40.092 -17.957 1.00 94.81 546 ARG A O 1
ATOM 4154 N N . MET A 1 547 ? -24.595 -40.016 -17.921 1.00 97.75 547 MET A N 1
ATOM 4155 C CA . MET A 1 547 ? -24.780 -38.608 -18.274 1.00 97.75 547 MET A CA 1
ATOM 4156 C C . MET A 1 547 ? -25.553 -37.945 -17.138 1.00 97.75 547 MET A C 1
ATOM 4158 O O . MET A 1 547 ? -26.248 -38.640 -16.417 1.00 97.75 547 MET A O 1
ATOM 4162 N N . ARG A 1 548 ? -25.429 -36.637 -16.926 1.00 97.94 548 ARG A N 1
ATOM 4163 C CA . ARG A 1 548 ? -26.296 -35.920 -15.978 1.00 97.94 548 ARG A CA 1
ATOM 4164 C C . ARG A 1 548 ? -26.629 -34.532 -16.470 1.00 97.94 548 ARG A C 1
ATOM 4166 O O . ARG A 1 548 ? -25.810 -33.902 -17.135 1.00 97.94 548 ARG A O 1
ATOM 4173 N N . LEU A 1 549 ? -27.802 -34.052 -16.078 1.00 97.94 549 LEU A N 1
ATOM 4174 C CA . LEU A 1 549 ? -28.231 -32.669 -16.238 1.00 97.94 549 LEU A CA 1
ATOM 4175 C C . LEU A 1 549 ? -28.457 -32.043 -14.864 1.00 97.94 549 LEU A C 1
ATOM 4177 O O . LEU A 1 549 ? -29.036 -32.678 -13.982 1.00 97.94 549 LEU A O 1
ATOM 4181 N N . TYR A 1 550 ? -28.040 -30.792 -14.692 1.00 96.50 550 TYR A N 1
ATOM 4182 C CA . TYR A 1 550 ? -28.281 -30.000 -13.490 1.00 96.50 550 TYR A CA 1
ATOM 4183 C C . TYR A 1 550 ? -28.847 -28.629 -13.852 1.00 96.50 550 TYR A C 1
ATOM 4185 O O . TYR A 1 550 ? -28.387 -28.000 -14.804 1.00 96.50 550 TYR A O 1
ATOM 4193 N N . ILE A 1 551 ? -29.786 -28.143 -13.038 1.00 94.94 551 ILE A N 1
ATOM 4194 C CA . ILE A 1 551 ? -30.324 -26.780 -13.093 1.00 94.94 551 ILE A CA 1
ATOM 4195 C C . ILE A 1 551 ? -30.155 -26.149 -11.708 1.00 94.94 551 ILE A C 1
ATOM 4197 O O . ILE A 1 551 ? -30.618 -26.691 -10.704 1.00 94.94 551 ILE A O 1
ATOM 4201 N N . ASN A 1 552 ? -29.457 -25.012 -11.637 1.00 90.25 552 ASN A N 1
ATOM 4202 C CA . ASN A 1 552 ? -29.121 -24.295 -10.400 1.00 90.25 552 ASN A CA 1
ATOM 4203 C C . ASN A 1 552 ? -28.513 -25.208 -9.316 1.00 90.25 552 ASN A C 1
ATOM 4205 O O . ASN A 1 552 ? -28.855 -25.118 -8.138 1.00 90.25 552 ASN A O 1
ATOM 4209 N N . GLY A 1 553 ? -27.630 -26.123 -9.729 1.00 88.12 553 GLY A N 1
ATOM 4210 C CA . GLY A 1 553 ? -26.945 -27.070 -8.841 1.00 88.12 553 GLY A CA 1
ATOM 4211 C C . GLY A 1 553 ? -27.785 -28.272 -8.390 1.00 88.12 553 GLY A C 1
ATOM 4212 O O . GLY A 1 553 ? -27.265 -29.142 -7.697 1.00 88.12 553 GLY A O 1
ATOM 4213 N N . THR A 1 554 ? -29.056 -28.365 -8.793 1.00 92.25 554 THR A N 1
ATOM 4214 C CA . THR A 1 554 ? -29.916 -29.527 -8.518 1.00 92.25 554 THR A CA 1
ATOM 4215 C C . THR A 1 554 ? -29.928 -30.461 -9.722 1.00 92.25 554 THR A C 1
ATOM 4217 O O . THR A 1 554 ? -30.117 -30.004 -10.846 1.00 92.25 554 THR A O 1
ATOM 4220 N N . GLN A 1 555 ? -29.727 -31.763 -9.503 1.00 94.69 555 GLN A N 1
ATOM 4221 C CA . GLN A 1 555 ? -29.776 -32.764 -10.573 1.00 94.69 555 GLN A CA 1
ATOM 4222 C C . GLN A 1 555 ? -31.201 -32.867 -11.137 1.00 94.69 555 GLN A C 1
ATOM 4224 O O . GLN A 1 555 ? -32.140 -33.132 -10.388 1.00 94.69 555 GLN A O 1
ATOM 4229 N N . ALA A 1 556 ? -31.337 -32.660 -12.445 1.00 93.62 556 ALA A N 1
ATOM 4230 C CA . ALA A 1 556 ? -32.590 -32.718 -13.192 1.00 93.62 556 ALA A CA 1
ATOM 4231 C C . ALA A 1 556 ? -32.788 -34.079 -13.885 1.00 93.62 556 ALA A C 1
ATOM 4233 O O . ALA A 1 556 ? -33.901 -34.589 -13.917 1.00 93.62 556 ALA A O 1
ATOM 4234 N N . ALA A 1 557 ? -31.712 -34.695 -14.389 1.00 94.00 557 ALA A N 1
ATOM 4235 C CA . ALA A 1 557 ? -31.746 -36.014 -15.029 1.00 94.00 557 ALA A CA 1
ATOM 4236 C C . ALA A 1 557 ? -30.389 -36.740 -14.906 1.00 94.00 557 ALA A C 1
ATOM 4238 O O . ALA A 1 557 ? -29.361 -36.087 -14.708 1.00 94.00 557 ALA A O 1
ATOM 4239 N N . GLU A 1 558 ? -30.381 -38.074 -15.029 1.00 94.50 558 GLU A N 1
ATOM 4240 C CA . GLU A 1 558 ? -29.186 -38.942 -15.139 1.00 94.50 558 GLU A CA 1
ATOM 4241 C C . GLU A 1 558 ? -29.411 -40.068 -16.155 1.00 94.50 558 GLU A C 1
ATOM 4243 O O . GLU A 1 558 ? -30.507 -40.674 -16.100 1.00 94.50 558 GLU A O 1
#